Protein AF-A0A7V8YC75-F1 (afdb_monomer)

pLDDT: mean 71.7, std 23.97, range [22.38, 98.75]

Radius of gyration: 26.7 Å; Cα contacts (8 Å, |Δi|>4): 855; chains: 1; bounding box: 75×50×73 Å

Mean predicted aligned error: 18.48 Å

Solvent-accessible surface area (backbone atoms only — not comparable to full-atom values): 26242 Å² total; per-residue (Å²): 123,50,37,37,37,32,28,18,9,21,22,45,27,45,40,27,75,82,47,60,53,62,49,90,45,72,20,62,62,37,28,28,36,49,36,41,39,37,74,67,60,26,52,30,32,33,42,20,12,50,67,42,63,68,64,74,64,60,48,89,77,39,51,76,44,73,26,45,30,62,66,49,43,51,52,52,49,55,49,39,41,71,78,59,62,42,51,27,38,38,49,49,37,38,68,53,72,50,31,46,71,59,45,86,54,70,78,81,87,84,63,96,72,86,88,80,59,71,43,75,48,84,68,60,63,62,54,41,60,82,54,46,56,94,83,42,44,35,34,42,60,42,82,48,66,86,62,52,73,66,52,36,44,52,55,16,17,55,42,9,62,70,32,65,26,64,25,11,42,13,30,39,58,77,61,53,57,97,59,35,36,51,36,35,41,12,21,56,87,67,54,71,46,80,44,67,46,35,50,56,62,32,22,36,54,49,47,41,70,72,74,45,79,86,80,74,85,83,72,81,84,89,74,81,88,80,97,81,83,84,89,68,92,85,82,78,76,84,88,84,86,84,61,95,91,68,87,82,85,82,87,84,90,71,66,67,75,51,50,78,46,70,46,100,88,71,49,81,43,74,51,70,51,65,68,55,60,51,48,55,50,52,63,72,66,55,84,76,85,51,50,68,43,60,48,90,45,49,66,68,44,45,75,68,74,43,42,76,72,52,76,57,102,62,32,27,33,27,50,71,77,94,80,60,92,54,60,44,56,29,12,19,29,43,41,32,26,70,71,75,45,22,34,44,35,19,30,23,65,49,80,77,65,59,66,17,35,32,45,36,48,46,66,48,55,99,88,51,49,55,66,62,30,14,58,48,29,28,29,63,34,22,61,54,78,76,90,75,60,65,60,58,77,49,79,41,65,50,58,96,64,100,38,40,35,48,30,43,33,38,42,33,86,46,65,76,68,80,83,56,43,85,54,82,46,24,57,49,46,75,44,40,67,92,48,59,91,72,63,76,54,59,34,70,71,38,48,68,48,56,78,43,45,81,54,69,76,74,109

Foldseek 3Di:
DWEEEFEFEWAWFAQEPPHTDIDPGPRLLSQLLQVLCVQLVHAAEYAYEPNNLVVLSHDPSYHYDYDHAPVRVLVVLLVCLVPPATLEYHHHYHHDQWHWPYDYDDDDPPDPDDDTDIDGDDPSLLCNVVSHDVNRAYEAEAEDAPDDPVRQLVVFLVCCQRSVHQWYWGDYPHQDDQWWDWIWIYGVVSDIDIDITGSNRSSNVVSCVRVPRNDDPDDDDPDDDDPDDDDDPPPPDDDDDDDPPDDDDDDDDDKDFWDWDQDPVRDIDIGDDVVVVVVLVVVVVDDDWFDKDAPVCVVVQVVVVWDFDDADPRITTTRDPPDDPQEFEKEFEFEAAPQQQWTKWWAFCDDPPGRAIDGQMDGADDVRGRVNRHQVSCCLQFVWRDPDGTWHWDWDWDDPDSGIYTYTYIYHYDHPTDATDHNSGTGIGTGHPVCPVVGPPHDPRVVSVNVCVVVVVVD

Sequence (459 aa):
MKHVLITAGGTREPIDDVRSVTNASTGRFGAAIALAATEQSHRVTVLAGTELARGGLLPAGAAVVPFNSTADLDAALTRILAEDPPDAVFMAAAISDYRPERTPGKIASDHEELVIRLVRTPKILRTLRERCAPGTQIVGFKLLSHASVEELAQVGTAQCQRDALDATVANDLAEIASDAHPLLLCRPDGSTRAFQGERSLVAARLVREILGPVQIEEQPPLLGRPDAIGRDPLVGRAWLGVPPGSMVPVWDGDWYAGTASQDDDGRWRLHIPDPLRQWVAAQLDRRLWGVRAPASERAWWVQRGWVAAEEDGGDLLLDPPSSREDLQRAASVTLIDVARRAVLLGRRLVGPSIGAWACPGGRLEPGEDAWTAALRELREETGIAVPSSRAWVHRVTVAPDDRAWEILNFGLLVANAPDPSENGELDSEWIPWDGLDALDPVTIGTESVLARFDEWLRE

Secondary structure (DSSP, 8-state):
--EEEEEESB-EEESSSS-EEE-----HHHHHHHHHHHHTT-EEEEEEEHHHHHTT-S-TTEEEEEE-SHHHHHHHHHHHHHHS--SEEEE-SB--SEEE-PPSSPPPS-SS-----EEEPP-HHHHHHHHSPTT-EEEEEEEESS--HHHHHHHHHHHHHHHT-SEEEEEEGGG--SS---EEEE-TTS-EEEE-S-HHHHHHHHHHHHH-S-------------------SSS-S--S-PPTT-------SS----EEEE-TTS-EEEE--HHHHHHHHHHHH----PEEEEGGGHHHHHHTTPEEEEEETTEEEEE--S--TTEEEEEEEEEEETTTTEEEEEEE-SSSSTTSEE-SEEEPPTT--HHHHHHHHHHHHH---------EEEEEEE-SSSSEEEEEEEEEEESSPPPPPP-SSEEEEEEEGGGGGG--SB-HHHHHHHTTHHHHTT-

Structure (mmCIF, N/CA/C/O backbone):
data_AF-A0A7V8YC75-F1
#
_entry.id   AF-A0A7V8YC75-F1
#
loop_
_atom_site.group_PDB
_atom_site.id
_atom_site.type_symbol
_atom_site.label_atom_id
_atom_site.label_alt_id
_atom_site.label_comp_id
_atom_site.label_asym_id
_atom_site.label_en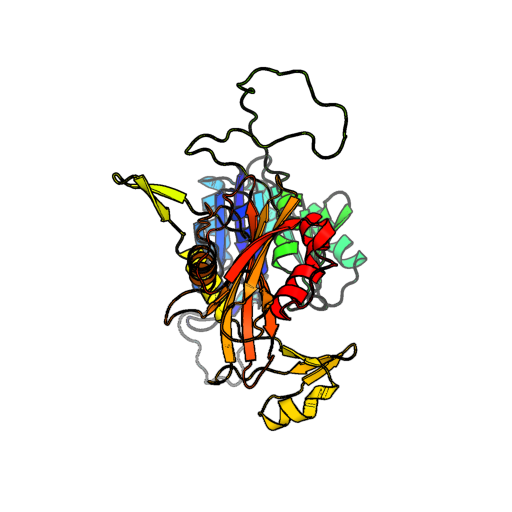tity_id
_atom_site.label_seq_id
_atom_site.pdbx_PDB_ins_code
_atom_site.Cartn_x
_atom_site.Cartn_y
_atom_site.Cartn_z
_atom_site.occupancy
_atom_site.B_iso_or_equiv
_atom_site.auth_seq_id
_atom_site.auth_comp_id
_atom_site.auth_asym_id
_atom_site.auth_atom_id
_atom_site.pdbx_PDB_model_num
ATOM 1 N N . MET A 1 1 ? -20.426 1.402 -3.609 1.00 70.88 1 MET A N 1
ATOM 2 C CA . MET A 1 1 ? -19.237 0.569 -3.919 1.00 70.88 1 MET A CA 1
ATOM 3 C C . MET A 1 1 ? -18.625 1.082 -5.218 1.00 70.88 1 MET A C 1
ATOM 5 O O . MET A 1 1 ? -19.399 1.493 -6.069 1.00 70.88 1 MET A O 1
ATOM 9 N N . LYS A 1 2 ? -17.292 1.086 -5.356 1.00 88.69 2 LYS A N 1
ATOM 10 C CA . LYS A 1 2 ? -16.573 1.443 -6.598 1.00 88.69 2 LYS A CA 1
ATOM 11 C C . LYS A 1 2 ? -15.738 0.262 -7.108 1.00 88.69 2 LYS A C 1
ATOM 13 O O . LYS A 1 2 ? -15.398 -0.628 -6.325 1.00 88.69 2 LYS A O 1
ATOM 18 N N . HIS A 1 3 ? -15.370 0.279 -8.386 1.00 94.25 3 HIS A N 1
ATOM 19 C CA . HIS A 1 3 ? -14.313 -0.539 -8.983 1.00 94.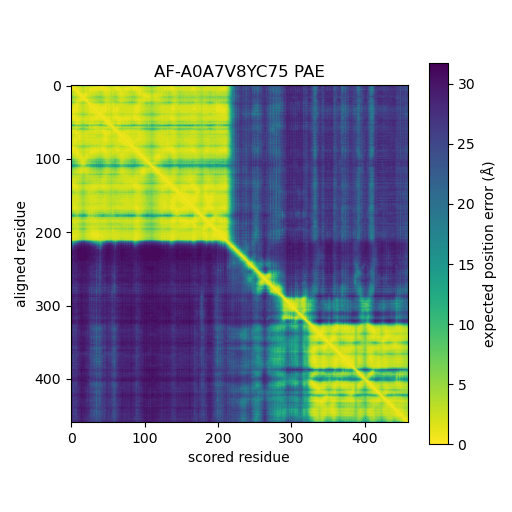25 3 HIS A CA 1
ATOM 20 C C . HIS A 1 3 ? -13.028 0.278 -9.136 1.00 94.25 3 HIS A C 1
ATOM 22 O O . HIS A 1 3 ? -13.019 1.341 -9.756 1.00 94.25 3 HIS A O 1
ATOM 28 N N . VAL A 1 4 ? -11.938 -0.227 -8.561 1.00 97.38 4 VAL A N 1
ATOM 29 C CA . VAL A 1 4 ? -10.637 0.443 -8.514 1.00 97.38 4 VAL A CA 1
ATOM 30 C C . VAL A 1 4 ? -9.596 -0.422 -9.213 1.00 97.38 4 VAL A C 1
ATOM 32 O O . VAL A 1 4 ? -9.263 -1.515 -8.752 1.00 97.38 4 VAL A O 1
ATOM 35 N N . LEU A 1 5 ? -9.063 0.085 -10.321 1.00 98.50 5 LEU A N 1
ATOM 36 C CA . LEU A 1 5 ? -7.967 -0.517 -11.069 1.00 98.50 5 LEU A CA 1
ATOM 37 C C . LEU A 1 5 ? -6.639 0.097 -10.613 1.00 98.50 5 LEU A C 1
ATOM 39 O O . LEU A 1 5 ? -6.496 1.314 -10.533 1.00 98.50 5 LEU A O 1
ATOM 43 N N . ILE A 1 6 ? -5.648 -0.733 -10.313 1.00 98.56 6 ILE A N 1
ATOM 44 C CA . ILE A 1 6 ? -4.349 -0.295 -9.794 1.00 98.56 6 ILE A CA 1
ATOM 45 C C . ILE A 1 6 ? -3.256 -0.951 -10.626 1.00 98.56 6 ILE A C 1
ATOM 47 O O . ILE A 1 6 ? -3.296 -2.156 -10.857 1.00 98.56 6 ILE A O 1
ATOM 51 N N . THR A 1 7 ? -2.259 -0.185 -11.059 1.00 98.19 7 THR A N 1
ATOM 52 C CA . THR A 1 7 ? -1.011 -0.742 -11.599 1.00 98.19 7 THR A CA 1
ATOM 53 C C . THR A 1 7 ? 0.073 -0.650 -10.529 1.00 98.19 7 THR A C 1
ATOM 55 O O . THR A 1 7 ? 0.186 0.374 -9.859 1.00 98.19 7 THR A O 1
ATOM 58 N N . ALA A 1 8 ? 0.848 -1.716 -10.312 1.00 95.69 8 ALA A N 1
ATOM 59 C CA . ALA A 1 8 ? 1.855 -1.764 -9.250 1.00 95.69 8 ALA A CA 1
ATOM 60 C C . ALA A 1 8 ? 3.077 -2.622 -9.624 1.00 95.69 8 ALA A C 1
ATOM 62 O O . ALA A 1 8 ? 2.962 -3.609 -10.347 1.00 95.69 8 ALA A O 1
ATOM 63 N N . GLY A 1 9 ? 4.255 -2.268 -9.097 1.00 93.62 9 GLY A N 1
ATOM 64 C CA . GLY A 1 9 ? 5.536 -2.925 -9.409 1.00 93.62 9 GLY A CA 1
ATOM 65 C C . GLY A 1 9 ? 6.251 -2.331 -10.630 1.00 93.62 9 GLY A C 1
ATOM 66 O O . GLY A 1 9 ? 5.765 -1.382 -11.244 1.00 93.62 9 GLY A O 1
ATOM 67 N N . GLY A 1 10 ? 7.437 -2.847 -10.956 1.00 93.44 10 GLY A N 1
ATOM 68 C CA . GLY A 1 10 ? 8.208 -2.449 -12.141 1.00 93.44 10 GLY A CA 1
ATOM 69 C C . GLY A 1 10 ? 7.940 -3.321 -13.374 1.00 93.44 10 GLY A C 1
ATOM 70 O O . GLY A 1 10 ? 7.628 -4.505 -13.248 1.00 93.44 10 GLY A O 1
ATOM 71 N N . THR A 1 11 ? 8.104 -2.749 -14.569 1.00 94.88 11 THR A N 1
ATOM 72 C CA . THR A 1 11 ? 8.181 -3.500 -15.837 1.00 94.88 11 THR A CA 1
ATOM 73 C C . THR A 1 11 ? 9.587 -4.059 -16.082 1.00 94.88 11 THR A C 1
ATOM 75 O O . THR A 1 11 ? 10.582 -3.366 -15.865 1.00 94.88 11 THR A O 1
ATOM 78 N N . ARG A 1 12 ? 9.657 -5.289 -16.604 1.00 94.88 12 ARG A N 1
ATOM 79 C CA . ARG A 1 12 ? 10.863 -6.043 -16.975 1.00 94.88 12 ARG A CA 1
ATOM 80 C C . ARG A 1 12 ? 10.939 -6.198 -18.500 1.00 94.88 12 ARG A C 1
ATOM 82 O O . ARG A 1 12 ? 10.313 -7.081 -19.086 1.00 94.88 12 ARG A O 1
ATOM 89 N N . GLU A 1 13 ? 11.727 -5.342 -19.143 1.00 96.38 13 GLU A N 1
ATOM 90 C CA . GLU A 1 13 ? 11.899 -5.287 -20.599 1.00 96.38 13 GLU A CA 1
ATOM 91 C C . GLU A 1 13 ? 13.050 -6.210 -21.060 1.00 96.38 13 GLU A C 1
ATOM 93 O O . GLU A 1 13 ? 14.201 -5.982 -20.668 1.00 96.38 13 GLU A O 1
ATOM 98 N N . PRO A 1 14 ? 12.796 -7.254 -21.874 1.00 95.25 14 PRO A N 1
ATOM 99 C CA . PRO A 1 14 ? 13.796 -8.270 -22.200 1.00 95.25 14 PRO A CA 1
ATOM 100 C C . PRO A 1 14 ? 14.913 -7.750 -23.113 1.00 95.25 14 PRO A C 1
ATOM 102 O O . PRO A 1 14 ? 14.654 -7.198 -24.179 1.00 95.25 14 PRO A O 1
ATOM 105 N N . ILE A 1 15 ? 16.162 -7.986 -22.701 1.00 96.44 15 ILE A N 1
ATOM 106 C CA . ILE A 1 15 ? 17.374 -7.791 -23.517 1.00 96.44 15 ILE A CA 1
ATOM 107 C C . ILE A 1 15 ? 17.560 -9.020 -24.411 1.00 96.44 15 ILE A C 1
ATOM 109 O O . ILE A 1 15 ? 17.734 -8.909 -25.624 1.00 96.44 15 ILE A O 1
ATOM 113 N N . ASP A 1 16 ? 17.492 -10.190 -23.781 1.00 94.38 16 ASP A N 1
ATOM 114 C CA . ASP A 1 16 ? 17.609 -11.509 -24.386 1.00 94.38 16 ASP A CA 1
ATOM 115 C C . ASP A 1 16 ? 16.703 -12.503 -23.626 1.00 94.38 16 ASP A C 1
ATOM 117 O O . ASP A 1 16 ? 15.906 -12.086 -22.779 1.00 94.38 16 ASP A O 1
ATOM 121 N N . ASP A 1 17 ? 16.771 -13.802 -23.923 1.00 93.00 17 ASP A N 1
ATOM 122 C CA . ASP A 1 17 ? 15.909 -14.815 -23.289 1.00 93.00 17 ASP A CA 1
ATOM 123 C C . ASP A 1 17 ? 16.176 -15.003 -21.775 1.00 93.00 17 ASP A C 1
ATOM 125 O O . ASP A 1 17 ? 15.398 -15.666 -21.090 1.00 93.00 17 ASP A O 1
ATOM 129 N N . VAL A 1 18 ? 17.250 -14.418 -21.229 1.00 92.25 18 VAL A N 1
ATOM 130 C CA . VAL A 1 18 ? 17.649 -14.532 -19.814 1.00 92.25 18 VAL A CA 1
ATOM 131 C C . VAL A 1 18 ? 17.553 -13.180 -19.093 1.00 92.25 18 VAL A C 1
ATOM 133 O O . VAL A 1 18 ? 17.015 -13.080 -17.984 1.00 92.25 18 VAL A O 1
ATOM 136 N N . ARG A 1 19 ? 18.081 -12.121 -19.712 1.00 94.88 19 ARG A N 1
ATOM 137 C CA . ARG A 1 19 ? 18.359 -10.816 -19.097 1.00 94.88 19 ARG A CA 1
ATOM 138 C C . ARG A 1 19 ? 17.331 -9.762 -19.488 1.00 94.88 19 ARG A C 1
ATOM 140 O O . ARG A 1 19 ? 16.683 -9.827 -20.531 1.00 94.88 19 ARG A O 1
ATOM 147 N N . SER A 1 20 ? 17.159 -8.754 -18.641 1.00 94.81 20 SER A N 1
ATOM 148 C CA . SER A 1 20 ? 16.177 -7.688 -18.855 1.00 94.81 20 SER A CA 1
ATOM 149 C C . SER A 1 20 ? 16.579 -6.403 -18.145 1.00 94.81 20 SER A C 1
ATOM 151 O O . SER A 1 20 ? 17.243 -6.453 -17.112 1.00 94.81 20 SER A O 1
ATOM 153 N N . VAL A 1 21 ? 16.125 -5.268 -18.670 1.00 95.19 21 VAL A N 1
ATOM 154 C CA . VAL A 1 21 ? 16.128 -3.985 -17.960 1.00 95.19 21 VAL A CA 1
ATOM 155 C C . VAL A 1 21 ? 14.873 -3.932 -17.090 1.00 95.19 21 VAL A C 1
ATOM 157 O O . VAL A 1 21 ? 13.785 -4.250 -17.567 1.00 95.19 21 VAL A O 1
ATOM 160 N N . THR A 1 22 ? 15.002 -3.542 -15.823 1.00 93.94 22 THR A N 1
ATOM 161 C CA . THR A 1 22 ? 13.864 -3.376 -14.908 1.00 93.94 22 THR A CA 1
ATOM 162 C C . THR A 1 22 ? 14.016 -2.106 -14.088 1.00 93.94 22 THR A C 1
ATOM 164 O O . THR A 1 22 ? 15.126 -1.736 -13.710 1.00 93.94 22 THR A O 1
ATOM 167 N N . ASN A 1 23 ? 12.895 -1.463 -13.775 1.00 89.50 23 ASN A N 1
ATOM 168 C CA . ASN A 1 23 ? 12.864 -0.399 -12.777 1.00 89.50 23 ASN A CA 1
ATOM 169 C C . ASN A 1 23 ? 12.954 -0.998 -11.362 1.00 89.50 23 ASN A C 1
ATOM 171 O O . ASN A 1 23 ? 12.424 -2.081 -11.112 1.00 89.50 23 ASN A O 1
ATOM 175 N N . ALA A 1 24 ? 13.570 -0.277 -10.421 1.00 85.19 24 ALA A N 1
ATOM 176 C CA . ALA A 1 24 ? 13.811 -0.737 -9.044 1.00 85.19 24 ALA A CA 1
ATOM 177 C C . ALA A 1 24 ? 12.564 -0.734 -8.123 1.00 85.19 24 ALA A C 1
ATOM 179 O O . ALA A 1 24 ? 12.680 -0.931 -6.914 1.00 85.19 24 ALA A O 1
ATOM 180 N N . SER A 1 25 ? 11.361 -0.490 -8.659 1.00 86.69 25 SER A N 1
ATOM 181 C CA . SER A 1 25 ? 10.142 -0.414 -7.847 1.00 86.69 25 SER A CA 1
ATOM 182 C C . SER A 1 25 ? 9.680 -1.793 -7.386 1.00 86.69 25 SER A C 1
ATOM 184 O O . SER A 1 25 ? 9.213 -2.614 -8.176 1.00 86.69 25 SER A O 1
ATOM 186 N N . THR A 1 26 ? 9.706 -1.995 -6.070 1.00 81.62 26 THR A N 1
ATOM 187 C CA . THR A 1 26 ? 9.121 -3.160 -5.388 1.00 81.62 26 THR A CA 1
ATOM 188 C C . THR A 1 26 ? 7.588 -3.143 -5.363 1.00 81.62 26 THR A C 1
ATOM 190 O O . THR A 1 26 ? 6.978 -4.069 -4.840 1.00 81.62 26 THR A O 1
ATOM 193 N N . GLY A 1 27 ? 6.938 -2.086 -5.872 1.00 85.12 27 GLY A N 1
ATOM 194 C CA . GLY A 1 27 ? 5.476 -1.973 -5.939 1.00 85.12 27 GLY A CA 1
ATOM 195 C C . GLY A 1 27 ? 4.750 -1.806 -4.598 1.00 85.12 27 GLY A C 1
ATOM 196 O O . GLY A 1 27 ? 3.526 -1.687 -4.593 1.00 85.12 27 GLY A O 1
ATOM 197 N N . ARG A 1 28 ? 5.481 -1.739 -3.474 1.00 83.06 28 ARG A N 1
ATOM 198 C CA . ARG A 1 28 ? 4.941 -1.707 -2.101 1.00 83.06 28 ARG A CA 1
ATOM 199 C C . ARG A 1 28 ? 3.883 -0.623 -1.850 1.00 83.06 28 ARG A C 1
ATOM 201 O O . ARG A 1 28 ? 2.956 -0.878 -1.093 1.00 83.06 28 ARG A O 1
ATOM 208 N N . PHE A 1 29 ? 3.981 0.555 -2.474 1.00 87.25 29 PHE A N 1
ATOM 209 C CA . PHE A 1 29 ? 2.947 1.590 -2.312 1.00 87.25 29 PHE A CA 1
ATOM 210 C C . PHE A 1 29 ? 1.666 1.276 -3.098 1.00 87.25 29 PHE A C 1
ATOM 212 O O . PHE A 1 29 ? 0.577 1.412 -2.558 1.00 87.25 29 PHE A O 1
ATOM 219 N N . GLY A 1 30 ? 1.773 0.745 -4.322 1.00 89.38 30 GLY A N 1
ATOM 220 C CA . GLY A 1 30 ? 0.608 0.260 -5.075 1.00 89.38 30 GLY A CA 1
ATOM 221 C C . GLY A 1 30 ? -0.117 -0.894 -4.368 1.00 89.38 30 GLY A C 1
ATOM 222 O O . GLY A 1 30 ? -1.341 -0.961 -4.401 1.00 89.38 30 GLY A O 1
ATOM 223 N N . ALA A 1 31 ? 0.625 -1.749 -3.657 1.00 80.62 31 ALA A N 1
ATOM 224 C CA . ALA A 1 31 ? 0.054 -2.772 -2.782 1.00 80.62 31 ALA A CA 1
ATOM 225 C C . ALA A 1 31 ? -0.689 -2.177 -1.567 1.00 80.62 31 ALA A C 1
ATOM 227 O O . ALA A 1 31 ? -1.793 -2.617 -1.260 1.00 80.62 31 ALA A O 1
ATOM 228 N N . ALA A 1 32 ? -0.142 -1.136 -0.926 1.00 80.44 32 ALA A N 1
ATOM 229 C CA . ALA A 1 32 ? -0.814 -0.426 0.167 1.00 80.44 32 ALA A CA 1
ATOM 230 C C . ALA A 1 32 ? -2.093 0.305 -0.297 1.00 80.44 32 ALA A C 1
ATOM 232 O O . ALA A 1 32 ? -3.105 0.268 0.396 1.00 80.44 32 ALA A O 1
ATOM 233 N N . ILE A 1 33 ? -2.091 0.898 -1.499 1.00 87.44 33 ILE A N 1
ATOM 234 C CA . ILE A 1 33 ? -3.298 1.473 -2.127 1.00 87.44 33 ILE A CA 1
ATOM 235 C C . ILE A 1 33 ? -4.340 0.374 -2.391 1.00 87.44 33 ILE A C 1
ATOM 237 O O . ILE A 1 33 ? -5.529 0.587 -2.162 1.00 87.44 33 ILE A O 1
ATOM 241 N N . ALA A 1 34 ? -3.912 -0.811 -2.843 1.00 79.75 34 ALA A N 1
ATOM 242 C CA . ALA A 1 34 ? -4.811 -1.941 -3.071 1.00 79.75 34 ALA A CA 1
ATOM 243 C C . ALA A 1 34 ? -5.441 -2.463 -1.774 1.00 79.75 34 ALA A C 1
ATOM 245 O O . ALA A 1 34 ? -6.632 -2.772 -1.773 1.00 79.75 34 ALA A O 1
ATOM 246 N N . LEU A 1 35 ? -4.670 -2.528 -0.685 1.00 74.50 35 LEU A N 1
ATOM 247 C CA . LEU A 1 35 ? -5.159 -2.880 0.649 1.00 74.50 35 LEU A CA 1
ATOM 248 C C . LEU A 1 35 ? -6.223 -1.873 1.115 1.00 74.50 35 LEU A C 1
ATOM 250 O O . LEU A 1 35 ? -7.384 -2.253 1.250 1.00 74.50 35 LEU A O 1
ATOM 254 N N . ALA A 1 36 ? -5.878 -0.583 1.167 1.00 76.62 36 ALA A N 1
ATOM 255 C CA . ALA A 1 36 ? -6.785 0.492 1.575 1.00 76.62 36 ALA A CA 1
ATOM 256 C C . ALA A 1 36 ? -8.082 0.581 0.747 1.00 76.62 36 ALA A C 1
ATOM 258 O O . ALA A 1 36 ? -9.156 0.864 1.282 1.00 76.62 36 ALA A O 1
ATOM 259 N N . ALA A 1 37 ? -8.016 0.334 -0.565 1.00 77.94 37 ALA A N 1
ATOM 260 C CA . ALA A 1 37 ? -9.209 0.285 -1.412 1.00 77.94 37 ALA A CA 1
ATOM 261 C C . ALA A 1 37 ? -10.069 -0.968 -1.143 1.00 77.94 37 ALA A C 1
ATOM 263 O O . ALA A 1 37 ? -11.297 -0.892 -1.192 1.00 77.94 37 ALA A O 1
ATOM 264 N N . THR A 1 38 ? -9.448 -2.107 -0.818 1.00 75.44 38 THR A N 1
ATOM 265 C CA . THR A 1 38 ? -10.156 -3.347 -0.452 1.00 75.44 38 THR A CA 1
ATOM 266 C C . THR A 1 38 ? -10.859 -3.185 0.901 1.00 75.44 38 THR A C 1
ATOM 268 O O . THR A 1 38 ? -12.024 -3.554 1.037 1.00 75.44 38 THR A O 1
ATOM 271 N N . GLU A 1 39 ? -10.198 -2.561 1.879 1.00 64.62 39 GLU A N 1
ATOM 272 C CA . GLU A 1 39 ? -10.737 -2.261 3.217 1.00 64.62 39 GLU A CA 1
ATOM 273 C C . GLU A 1 39 ? -11.932 -1.298 3.157 1.00 64.62 39 GLU A C 1
ATOM 275 O O . GLU A 1 39 ? -12.944 -1.508 3.826 1.00 64.62 39 GLU A O 1
ATOM 280 N N . GLN A 1 40 ? -11.903 -0.316 2.248 1.00 69.31 40 GLN A N 1
ATOM 281 C CA . GLN A 1 40 ? -13.055 0.547 1.933 1.00 69.31 40 GLN A CA 1
ATOM 282 C C . GLN A 1 40 ? -14.175 -0.179 1.147 1.00 69.31 40 GLN A C 1
ATOM 284 O O . GLN A 1 40 ? -15.091 0.453 0.612 1.00 69.31 40 GLN A O 1
ATOM 289 N N . SER A 1 41 ? -14.143 -1.518 1.104 1.00 75.06 41 SER A N 1
ATOM 290 C CA . SER A 1 41 ? -15.138 -2.389 0.466 1.00 75.06 41 SER A CA 1
ATOM 291 C C . SER A 1 41 ? -15.370 -2.041 -1.006 1.00 75.06 41 SER A C 1
ATOM 293 O O . SER A 1 41 ? -16.503 -2.002 -1.493 1.00 75.06 41 SER A O 1
ATOM 295 N N . HIS A 1 42 ? -14.295 -1.720 -1.725 1.00 79.81 42 HIS A N 1
ATOM 296 C CA . HIS A 1 42 ? -14.323 -1.544 -3.172 1.00 79.81 42 HIS A CA 1
ATOM 297 C C . HIS A 1 42 ? -13.902 -2.833 -3.876 1.00 79.81 42 HIS A C 1
ATOM 299 O O . HIS A 1 42 ? -13.105 -3.616 -3.362 1.00 79.81 42 HIS A O 1
ATOM 305 N N . ARG A 1 43 ? -14.406 -3.043 -5.095 1.00 89.19 43 ARG A N 1
ATOM 306 C CA . ARG A 1 43 ? -13.896 -4.099 -5.970 1.00 89.19 43 ARG A CA 1
ATOM 307 C C . ARG A 1 43 ? -12.525 -3.651 -6.466 1.00 89.19 43 ARG A C 1
ATOM 309 O O . ARG A 1 43 ? -12.450 -2.677 -7.208 1.00 89.19 43 ARG A O 1
ATOM 316 N N . VAL A 1 44 ? -11.452 -4.331 -6.072 1.00 89.88 44 VAL A N 1
ATOM 317 C CA . VAL A 1 44 ? -10.085 -3.967 -6.478 1.00 89.88 44 VAL A CA 1
ATOM 318 C C . VAL A 1 44 ? -9.566 -4.921 -7.549 1.00 89.88 44 VAL A C 1
ATOM 320 O O . VAL A 1 44 ? -9.737 -6.138 -7.464 1.00 89.88 44 VAL A O 1
ATOM 323 N N . THR A 1 45 ? -8.900 -4.376 -8.563 1.00 95.94 45 THR A N 1
ATOM 324 C CA . THR A 1 45 ? -8.157 -5.141 -9.569 1.00 95.94 45 THR A CA 1
ATOM 325 C C . THR A 1 45 ? -6.738 -4.596 -9.656 1.00 95.94 45 THR A C 1
ATOM 327 O O . THR A 1 45 ? -6.550 -3.409 -9.912 1.00 95.94 45 THR A O 1
ATOM 330 N N . VAL A 1 46 ? -5.731 -5.445 -9.447 1.00 95.88 46 VAL A N 1
ATOM 331 C CA . VAL A 1 46 ? -4.318 -5.043 -9.486 1.00 95.88 46 VAL A CA 1
ATOM 332 C C . VAL A 1 46 ? -3.636 -5.665 -10.697 1.00 95.88 46 VAL A C 1
ATOM 334 O O . VAL A 1 46 ? -3.409 -6.873 -10.744 1.00 95.88 46 VAL A O 1
ATOM 337 N N . LEU A 1 47 ? -3.250 -4.823 -11.654 1.00 97.44 47 LEU A N 1
ATOM 338 C CA . LEU A 1 47 ? -2.228 -5.160 -12.636 1.00 97.44 47 LEU A CA 1
ATOM 339 C C . LEU A 1 47 ? -0.876 -5.114 -11.915 1.00 97.44 47 LEU A C 1
ATOM 341 O O . LEU A 1 47 ? -0.397 -4.039 -11.551 1.00 97.44 47 LEU A O 1
ATOM 345 N N . ALA A 1 48 ? -0.282 -6.277 -11.664 1.00 93.62 48 ALA A N 1
ATOM 346 C CA . ALA A 1 48 ? 0.899 -6.416 -10.816 1.00 93.62 48 ALA A CA 1
ATOM 347 C C . ALA A 1 48 ? 2.121 -6.882 -11.613 1.00 93.62 48 ALA A C 1
ATOM 349 O O . ALA A 1 48 ? 2.071 -7.900 -12.302 1.00 93.62 48 ALA A O 1
ATOM 350 N N . GLY A 1 49 ? 3.248 -6.182 -11.476 1.00 93.25 49 GLY A N 1
ATOM 351 C CA . GLY A 1 49 ? 4.528 -6.646 -12.005 1.00 93.25 49 GLY A CA 1
ATOM 352 C C . GLY A 1 49 ? 4.871 -8.016 -11.414 1.00 93.25 49 GLY A C 1
ATOM 353 O O . GLY A 1 49 ? 4.639 -8.254 -10.229 1.00 93.25 49 GLY A O 1
ATOM 354 N N . THR A 1 50 ? 5.404 -8.918 -12.238 1.00 85.62 50 THR A N 1
ATOM 355 C CA . THR A 1 50 ? 5.538 -10.360 -11.943 1.00 85.62 50 THR A CA 1
ATOM 356 C C . THR A 1 50 ? 6.123 -10.676 -10.555 1.00 85.62 50 THR A C 1
ATOM 358 O O . THR A 1 50 ? 5.633 -11.579 -9.880 1.00 85.62 50 THR A O 1
ATOM 361 N N . GLU A 1 51 ? 7.112 -9.913 -10.084 1.00 82.25 51 GLU A N 1
ATOM 362 C CA . GLU A 1 51 ? 7.719 -10.123 -8.761 1.00 82.25 51 GLU A CA 1
ATOM 363 C C . GLU A 1 51 ? 6.808 -9.687 -7.599 1.00 82.25 51 GLU A C 1
ATOM 365 O O . GLU A 1 51 ? 6.744 -10.368 -6.578 1.00 82.25 51 GLU A O 1
ATOM 370 N N . LEU A 1 52 ? 6.020 -8.616 -7.763 1.00 83.44 52 LEU A N 1
ATOM 371 C CA . LEU A 1 52 ? 5.001 -8.218 -6.782 1.00 83.44 52 LEU A CA 1
ATOM 372 C C . LEU A 1 52 ? 3.859 -9.242 -6.727 1.00 83.44 52 LEU A C 1
ATOM 374 O O . LEU A 1 52 ? 3.406 -9.591 -5.640 1.00 83.44 52 LEU A O 1
ATOM 378 N N . ALA A 1 53 ? 3.431 -9.751 -7.887 1.00 75.12 53 ALA A N 1
ATOM 379 C CA . ALA A 1 53 ? 2.385 -10.770 -7.989 1.00 75.12 53 ALA A CA 1
ATOM 380 C C . ALA A 1 53 ? 2.766 -1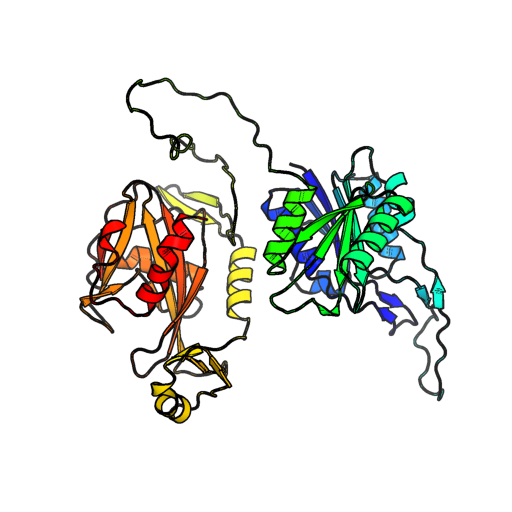2.094 -7.295 1.00 75.12 53 ALA A C 1
ATOM 382 O O . ALA A 1 53 ? 1.890 -12.830 -6.852 1.00 75.12 53 ALA A O 1
ATOM 383 N N . ARG A 1 54 ? 4.070 -12.390 -7.184 1.00 74.25 54 ARG A N 1
ATOM 384 C CA . ARG A 1 54 ? 4.620 -13.550 -6.460 1.00 74.25 54 ARG A CA 1
ATOM 385 C C . ARG A 1 54 ? 4.900 -13.275 -4.981 1.00 74.25 54 ARG A C 1
ATOM 387 O O . ARG A 1 54 ? 4.883 -14.203 -4.184 1.00 74.25 54 ARG A O 1
ATOM 394 N N . GLY A 1 55 ? 5.181 -12.025 -4.615 1.00 59.91 55 GLY A N 1
ATOM 395 C CA . GLY A 1 55 ? 5.734 -11.651 -3.309 1.00 59.91 55 GLY A CA 1
ATOM 396 C C . GLY A 1 55 ? 4.762 -11.629 -2.123 1.00 59.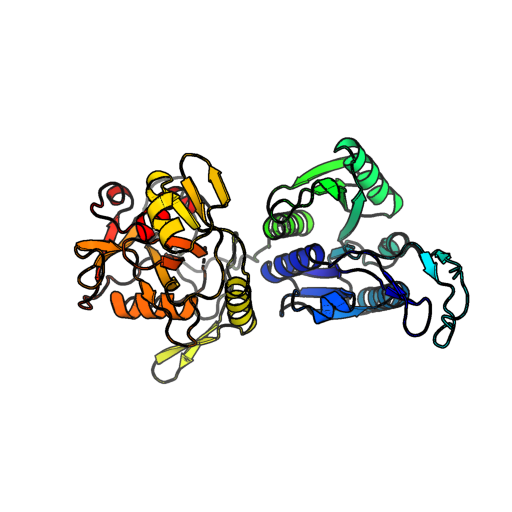91 55 GLY A C 1
ATOM 397 O O . GLY A 1 55 ? 5.151 -11.146 -1.066 1.00 59.91 55 GLY A O 1
ATOM 398 N N . GLY A 1 56 ? 3.510 -12.075 -2.278 1.00 59.59 56 GLY A N 1
ATOM 399 C CA . GLY A 1 56 ? 2.534 -12.181 -1.178 1.00 59.59 56 GLY A CA 1
ATOM 400 C C . GLY A 1 56 ? 2.038 -10.856 -0.574 1.00 59.59 56 GLY A C 1
ATOM 401 O O . GLY A 1 56 ? 1.309 -10.875 0.408 1.00 59.59 56 GLY A O 1
ATOM 402 N N . LEU A 1 57 ? 2.407 -9.703 -1.145 1.00 62.19 57 LEU A N 1
ATOM 403 C CA . LEU A 1 57 ? 2.087 -8.372 -0.600 1.00 62.19 57 LEU A CA 1
ATOM 404 C C . LEU A 1 57 ? 0.717 -7.813 -1.028 1.00 62.19 57 LEU A C 1
ATOM 406 O O . LEU A 1 57 ? 0.385 -6.691 -0.657 1.00 62.19 57 LEU A O 1
ATOM 410 N N . LEU A 1 58 ? -0.048 -8.533 -1.852 1.00 69.12 58 LEU A N 1
ATOM 411 C CA . LEU A 1 58 ? -1.334 -8.070 -2.383 1.00 69.12 58 LEU A CA 1
ATOM 412 C C . LEU A 1 58 ? -2.500 -8.641 -1.558 1.00 69.12 58 LEU A C 1
ATOM 414 O O . LEU A 1 58 ? -2.460 -9.822 -1.210 1.00 69.12 58 LEU A O 1
ATOM 418 N N . PRO A 1 59 ? -3.545 -7.847 -1.255 1.00 67.25 59 PRO A N 1
ATOM 419 C CA . PRO A 1 59 ? -4.669 -8.307 -0.444 1.00 67.25 59 PRO A CA 1
ATOM 420 C C . PRO A 1 59 ? -5.486 -9.371 -1.184 1.00 67.25 59 PRO A C 1
ATOM 422 O O . PRO A 1 59 ? -5.812 -9.214 -2.360 1.00 67.25 59 PRO A O 1
ATOM 425 N N . ALA A 1 60 ? -5.895 -10.423 -0.474 1.00 56.69 60 ALA A N 1
ATOM 426 C CA . ALA A 1 60 ? -6.644 -11.544 -1.052 1.00 56.69 60 ALA A CA 1
ATOM 427 C C . ALA A 1 60 ? -8.031 -11.166 -1.619 1.00 56.69 60 ALA A C 1
ATOM 429 O O . ALA A 1 60 ? -8.598 -11.925 -2.400 1.00 56.69 60 ALA A O 1
ATOM 430 N N . GLY A 1 61 ? -8.577 -10.002 -1.245 1.00 66.12 61 GLY A N 1
ATOM 431 C CA . GLY A 1 61 ? -9.817 -9.457 -1.812 1.00 66.12 61 GLY A CA 1
ATOM 432 C C . GLY A 1 61 ? -9.654 -8.770 -3.176 1.00 66.12 61 GLY A C 1
ATOM 433 O O . GLY A 1 61 ? -10.657 -8.408 -3.790 1.00 66.12 61 GLY A O 1
ATOM 434 N N . ALA A 1 62 ? -8.423 -8.583 -3.667 1.00 75.44 62 ALA A N 1
ATOM 435 C CA . ALA A 1 62 ? -8.158 -7.960 -4.959 1.00 75.44 62 ALA A CA 1
ATOM 436 C C . ALA A 1 62 ? -7.925 -8.996 -6.070 1.00 75.44 62 ALA A C 1
ATOM 438 O O . ALA A 1 62 ? -7.151 -9.941 -5.923 1.00 75.44 62 ALA A O 1
ATOM 439 N N . ALA A 1 63 ? -8.529 -8.770 -7.238 1.00 83.44 63 ALA A N 1
ATOM 440 C CA . ALA A 1 63 ? -8.263 -9.568 -8.430 1.00 83.44 63 ALA A CA 1
ATOM 441 C C . ALA A 1 63 ? -6.878 -9.215 -9.004 1.00 83.44 63 ALA A C 1
ATOM 443 O O . ALA A 1 63 ? -6.686 -8.129 -9.553 1.00 83.44 63 ALA A O 1
ATOM 444 N N . VAL A 1 64 ? -5.903 -10.119 -8.877 1.00 88.06 64 VAL A N 1
ATOM 445 C CA . VAL A 1 64 ? -4.527 -9.901 -9.356 1.00 88.06 64 VAL A CA 1
ATOM 446 C C . VAL A 1 64 ? -4.360 -10.410 -10.788 1.00 88.06 64 VAL A C 1
ATOM 448 O O . VAL A 1 64 ? -4.633 -11.571 -11.084 1.00 88.06 64 VAL A O 1
ATOM 451 N N . VAL A 1 65 ? -3.849 -9.553 -11.672 1.00 90.44 65 VAL A N 1
ATOM 452 C CA . VAL A 1 65 ? -3.476 -9.894 -13.051 1.00 90.44 65 VAL A CA 1
ATOM 453 C C . VAL A 1 65 ? -1.983 -9.594 -13.228 1.00 90.44 65 VAL A C 1
ATOM 455 O O . VAL A 1 65 ? -1.592 -8.425 -13.178 1.00 90.44 65 VAL A O 1
ATOM 458 N N . PRO A 1 66 ? -1.119 -10.607 -13.412 1.00 92.69 66 PRO A N 1
ATOM 459 C CA . PRO A 1 66 ? 0.311 -10.375 -13.566 1.00 92.69 66 PRO A CA 1
ATOM 460 C C . PRO A 1 66 ? 0.647 -9.762 -14.934 1.00 92.69 66 PRO A C 1
ATOM 462 O O . PRO A 1 66 ? 0.123 -10.189 -15.962 1.00 92.69 66 PRO A O 1
ATOM 465 N N . PHE A 1 67 ? 1.585 -8.814 -14.954 1.00 94.19 67 PHE A N 1
ATOM 466 C CA . PHE A 1 67 ? 2.274 -8.346 -16.160 1.00 94.19 67 PHE A CA 1
ATOM 467 C C . PHE A 1 67 ? 3.794 -8.516 -16.012 1.00 94.19 67 PHE A C 1
ATOM 469 O O . PHE A 1 67 ? 4.325 -8.631 -14.901 1.00 94.19 67 PHE A O 1
ATOM 476 N N . ASN A 1 68 ? 4.515 -8.523 -17.134 1.00 92.44 68 ASN A N 1
ATOM 477 C CA . ASN A 1 68 ? 5.978 -8.539 -17.143 1.00 92.44 68 ASN A CA 1
ATOM 478 C C . ASN A 1 68 ? 6.538 -7.268 -17.804 1.00 92.44 68 ASN A C 1
ATOM 480 O O . ASN A 1 68 ? 7.222 -6.492 -17.145 1.00 92.44 68 ASN A O 1
ATOM 484 N N . SER A 1 69 ? 6.208 -7.009 -19.067 1.00 94.19 69 SER A N 1
ATOM 485 C CA . SER A 1 69 ? 6.647 -5.838 -19.836 1.00 94.19 69 SER A CA 1
ATOM 486 C C . SER A 1 69 ? 5.595 -4.723 -19.901 1.00 94.19 69 SER A C 1
ATOM 488 O O . SER A 1 69 ? 4.423 -4.905 -19.569 1.00 94.19 69 SER A O 1
ATOM 490 N N . THR A 1 70 ? 6.013 -3.565 -20.411 1.00 95.50 70 THR A N 1
ATOM 491 C CA . THR A 1 70 ? 5.154 -2.421 -20.749 1.00 95.50 70 THR A CA 1
ATOM 492 C C . THR A 1 70 ? 4.079 -2.797 -21.774 1.00 95.50 70 THR A C 1
ATOM 494 O O . THR A 1 70 ? 2.974 -2.264 -21.722 1.00 95.50 70 THR A O 1
ATOM 497 N N . ALA A 1 71 ? 4.372 -3.728 -22.691 1.00 93.19 71 ALA A N 1
ATOM 498 C CA . ALA A 1 71 ? 3.401 -4.204 -23.676 1.00 93.19 71 ALA A CA 1
ATOM 499 C C . ALA A 1 71 ? 2.324 -5.098 -23.036 1.00 93.19 71 ALA A C 1
ATOM 501 O O . ALA A 1 71 ? 1.145 -4.946 -23.348 1.00 93.19 71 ALA A O 1
ATOM 502 N N . ASP A 1 72 ? 2.715 -5.969 -22.100 1.00 94.44 72 ASP A N 1
ATOM 503 C CA . ASP A 1 72 ? 1.776 -6.823 -21.357 1.00 94.44 72 ASP A CA 1
ATOM 504 C C . ASP A 1 72 ? 0.834 -5.970 -20.492 1.00 94.44 72 ASP A C 1
ATOM 506 O O . ASP A 1 72 ? -0.373 -6.209 -20.453 1.00 94.44 72 ASP A O 1
ATOM 510 N N . LEU A 1 73 ? 1.376 -4.927 -19.850 1.00 96.38 73 LEU A N 1
ATOM 511 C CA . LEU A 1 73 ? 0.603 -3.957 -19.076 1.00 96.38 73 LEU A CA 1
ATOM 512 C C . LEU A 1 73 ? -0.392 -3.178 -19.952 1.00 96.38 73 LEU A C 1
ATOM 514 O O . LEU A 1 73 ? -1.549 -3.030 -19.566 1.00 96.38 73 LEU A O 1
ATOM 518 N N . ASP A 1 74 ? 0.021 -2.699 -21.129 1.00 96.31 74 ASP A N 1
ATOM 519 C CA . ASP A 1 74 ? -0.866 -1.950 -22.031 1.00 96.31 74 ASP A CA 1
ATOM 520 C C . ASP A 1 74 ? -1.978 -2.832 -22.624 1.00 96.31 74 ASP A C 1
ATOM 522 O O . ASP A 1 74 ? -3.123 -2.391 -22.759 1.00 96.31 74 ASP A O 1
ATOM 526 N N . ALA A 1 75 ? -1.680 -4.101 -22.917 1.00 94.94 75 ALA A N 1
ATOM 527 C CA . ALA A 1 75 ? -2.675 -5.086 -23.334 1.00 94.94 75 ALA A CA 1
ATOM 528 C C . ALA A 1 75 ? -3.678 -5.396 -22.207 1.00 94.94 75 ALA A C 1
ATOM 530 O O . ALA A 1 75 ? -4.889 -5.381 -22.439 1.00 94.94 75 ALA A O 1
ATOM 531 N N . ALA A 1 76 ? -3.197 -5.606 -20.977 1.00 95.31 76 ALA A N 1
ATOM 532 C CA . ALA A 1 76 ? -4.044 -5.853 -19.811 1.00 95.31 76 ALA A CA 1
ATOM 533 C C . ALA A 1 76 ? -4.936 -4.645 -19.464 1.00 95.31 76 ALA A C 1
ATOM 535 O O . ALA A 1 76 ? -6.123 -4.829 -19.193 1.00 95.31 76 ALA A O 1
ATOM 536 N N . LEU A 1 77 ? -4.400 -3.420 -19.549 1.00 96.50 77 LEU A N 1
ATOM 537 C CA . LEU A 1 77 ? -5.173 -2.178 -19.433 1.00 96.50 77 LEU A CA 1
ATOM 538 C C . LEU A 1 77 ? -6.244 -2.087 -20.524 1.00 96.50 77 LEU A C 1
ATOM 540 O O . LEU A 1 77 ? -7.407 -1.870 -20.208 1.00 96.50 77 LEU A O 1
ATOM 544 N N . THR A 1 78 ? -5.879 -2.296 -21.795 1.00 95.31 78 THR A N 1
ATOM 545 C CA . THR A 1 78 ? -6.835 -2.244 -22.920 1.00 95.31 78 THR A CA 1
ATOM 546 C C . THR A 1 78 ? -7.995 -3.209 -22.718 1.00 95.31 78 THR A C 1
ATOM 548 O O . THR A 1 78 ? -9.143 -2.830 -22.930 1.00 95.31 78 THR A O 1
ATOM 551 N N . ARG A 1 79 ? -7.702 -4.439 -22.277 1.00 95.06 79 ARG A N 1
ATOM 552 C CA . ARG A 1 79 ? -8.722 -5.455 -22.029 1.00 95.06 79 ARG A CA 1
ATOM 553 C C . ARG A 1 79 ? -9.669 -5.043 -20.898 1.00 95.06 79 ARG A C 1
ATOM 555 O O . ARG A 1 79 ? -10.874 -5.033 -21.109 1.00 95.06 79 ARG A O 1
ATOM 562 N N . ILE A 1 80 ? -9.145 -4.668 -19.727 1.00 93.38 80 ILE A N 1
ATOM 563 C CA . ILE A 1 80 ? -9.991 -4.308 -18.575 1.00 93.38 80 ILE A CA 1
ATOM 564 C C . ILE A 1 80 ? -10.832 -3.065 -18.876 1.00 93.38 80 ILE A C 1
ATOM 566 O O . ILE A 1 80 ? -12.029 -3.080 -18.628 1.00 93.38 80 ILE A O 1
ATOM 570 N N . LEU A 1 81 ? -10.254 -2.020 -19.475 1.00 95.06 81 LEU A N 1
ATOM 571 C CA . LEU A 1 81 ? -10.991 -0.790 -19.792 1.00 95.06 81 LEU A CA 1
ATOM 572 C C . LEU A 1 81 ? -12.143 -1.010 -20.796 1.00 95.06 81 LEU A C 1
ATOM 574 O O . LEU A 1 81 ? -13.082 -0.219 -20.810 1.00 95.06 81 LEU A O 1
ATOM 578 N N . ALA A 1 82 ? -12.085 -2.072 -21.609 1.00 92.62 82 ALA A N 1
ATOM 579 C CA . ALA A 1 82 ? -13.131 -2.436 -22.565 1.00 92.62 82 ALA A CA 1
ATOM 580 C C . ALA A 1 82 ? -14.148 -3.464 -22.023 1.00 92.62 82 ALA A C 1
ATOM 582 O O . ALA A 1 82 ? -15.323 -3.395 -22.378 1.00 92.62 82 ALA A O 1
ATOM 583 N N . GLU A 1 83 ? -13.712 -4.423 -21.201 1.00 91.94 83 GLU A N 1
ATOM 584 C CA . GLU A 1 83 ? -14.558 -5.505 -20.664 1.00 91.94 83 GLU A CA 1
ATOM 585 C C . GLU A 1 83 ? -15.225 -5.149 -19.325 1.00 91.94 83 GLU A C 1
ATOM 587 O O . GLU A 1 83 ? -16.327 -5.617 -19.045 1.00 91.94 83 GLU A O 1
ATOM 592 N N . ASP A 1 84 ? -14.549 -4.359 -18.488 1.00 90.31 84 ASP A N 1
ATOM 593 C CA . ASP A 1 84 ? -14.880 -4.137 -17.076 1.00 90.31 84 ASP A CA 1
ATOM 594 C C . ASP A 1 84 ? -14.383 -2.739 -16.623 1.00 90.31 84 ASP A C 1
ATOM 596 O O . ASP A 1 84 ? -13.392 -2.631 -15.892 1.00 90.31 84 ASP A O 1
ATOM 600 N N . PRO A 1 85 ? -14.995 -1.643 -17.122 1.00 93.75 85 PRO A N 1
ATOM 601 C CA . PRO A 1 85 ? -14.477 -0.285 -16.953 1.00 93.75 85 PRO A CA 1
ATOM 602 C C . PRO A 1 85 ? -14.552 0.197 -15.487 1.00 93.75 85 PRO A C 1
ATOM 604 O O . PRO A 1 85 ? -15.631 0.170 -14.893 1.00 93.75 85 PRO A O 1
ATOM 607 N N . PRO A 1 86 ? -13.442 0.693 -14.903 1.00 96.75 86 PRO A N 1
ATOM 608 C CA . PRO A 1 86 ? -13.380 1.081 -13.496 1.00 96.75 86 PRO A CA 1
ATOM 609 C C . PRO A 1 86 ? -13.839 2.522 -13.230 1.00 96.75 86 PRO A C 1
ATOM 611 O O . PRO A 1 86 ? -13.659 3.424 -14.054 1.00 96.75 86 PRO A O 1
ATOM 614 N N . ASP A 1 87 ? -14.321 2.769 -12.008 1.00 97.44 87 ASP A N 1
ATOM 615 C CA . ASP A 1 87 ? -14.589 4.115 -11.483 1.00 97.44 87 ASP A CA 1
ATOM 616 C C . ASP A 1 87 ? -13.295 4.900 -11.221 1.00 97.44 87 ASP A C 1
ATOM 618 O O . ASP A 1 87 ? -13.292 6.130 -11.275 1.00 97.44 87 ASP A O 1
ATOM 622 N N . ALA A 1 88 ? -12.190 4.207 -10.920 1.00 98.19 88 ALA A N 1
ATOM 623 C CA . ALA A 1 88 ? -10.896 4.830 -10.655 1.00 98.19 88 ALA A CA 1
ATOM 624 C C . ALA A 1 88 ? -9.698 3.993 -11.131 1.00 98.19 88 ALA A C 1
ATOM 626 O O . ALA A 1 88 ? -9.708 2.766 -11.036 1.00 98.19 88 ALA A O 1
ATOM 627 N N . VAL A 1 89 ? -8.636 4.667 -11.587 1.00 98.62 89 VAL A N 1
ATOM 628 C CA . VAL A 1 89 ? -7.371 4.070 -12.039 1.00 98.62 89 VAL A CA 1
ATOM 629 C C . VAL A 1 89 ? -6.177 4.723 -11.334 1.00 98.62 89 VAL A C 1
ATOM 631 O O . VAL A 1 89 ? -5.908 5.907 -11.535 1.00 98.62 89 VAL A O 1
ATOM 634 N N . PHE A 1 90 ? -5.414 3.946 -10.562 1.00 98.69 90 PHE A N 1
ATOM 635 C CA . PHE A 1 90 ? -4.155 4.371 -9.937 1.00 98.69 90 PHE A CA 1
ATOM 636 C C . PHE A 1 90 ? -2.957 3.833 -10.727 1.00 98.69 90 PHE A C 1
ATOM 638 O O . PHE A 1 90 ? -2.671 2.634 -10.725 1.00 98.69 90 PHE A O 1
ATOM 645 N N . MET A 1 91 ? -2.220 4.719 -11.396 1.00 98.00 91 MET A N 1
ATOM 646 C CA . MET A 1 91 ? -1.091 4.363 -12.261 1.00 98.00 91 MET A CA 1
ATOM 647 C C . MET A 1 91 ? 0.243 4.315 -11.494 1.00 98.00 91 MET A C 1
ATOM 649 O O . MET A 1 91 ? 1.179 5.038 -11.828 1.00 98.00 91 MET A O 1
ATOM 653 N N . ALA A 1 92 ? 0.320 3.481 -10.450 1.00 97.19 92 ALA A N 1
ATOM 654 C CA . ALA A 1 92 ? 1.462 3.393 -9.528 1.00 97.19 92 ALA A CA 1
ATOM 655 C C . ALA A 1 92 ? 2.577 2.408 -9.962 1.00 97.19 92 ALA A C 1
ATOM 657 O O . ALA A 1 92 ? 3.546 2.202 -9.224 1.00 97.19 92 ALA A O 1
ATOM 658 N N . ALA A 1 93 ? 2.479 1.791 -11.146 1.00 96.25 93 ALA A N 1
ATOM 659 C CA . ALA A 1 93 ? 3.554 0.972 -11.702 1.00 96.25 93 ALA A CA 1
ATOM 660 C C . ALA A 1 93 ? 4.734 1.833 -12.184 1.00 96.25 93 ALA A C 1
ATOM 662 O O . ALA A 1 93 ? 4.561 2.854 -12.850 1.00 96.25 93 ALA A O 1
ATOM 663 N N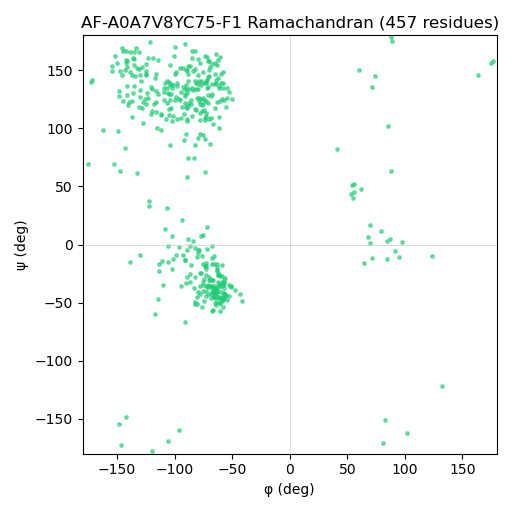 . ALA A 1 94 ? 5.959 1.370 -11.927 1.00 94.81 94 ALA A N 1
ATOM 664 C CA . ALA A 1 94 ? 7.161 1.956 -12.508 1.00 94.81 94 ALA A CA 1
ATOM 665 C C . ALA A 1 94 ? 7.369 1.394 -13.920 1.00 94.81 94 ALA A C 1
ATOM 667 O O . ALA A 1 94 ? 8.078 0.403 -14.117 1.00 94.81 94 ALA A O 1
ATOM 668 N N . ILE A 1 95 ? 6.723 2.034 -14.892 1.00 95.19 95 ILE A N 1
ATOM 669 C CA . ILE A 1 95 ? 6.761 1.678 -16.315 1.00 95.19 95 ILE A CA 1
ATOM 670 C C . ILE A 1 95 ? 8.082 2.155 -16.941 1.00 95.19 95 ILE A C 1
ATOM 672 O O . ILE A 1 95 ? 8.548 3.262 -16.673 1.00 95.19 95 ILE A O 1
ATOM 676 N N . SER A 1 96 ? 8.706 1.321 -17.769 1.00 95.12 96 SER A N 1
ATOM 677 C CA . SER A 1 96 ? 9.979 1.619 -18.430 1.00 95.12 96 SER A CA 1
ATOM 678 C C . SER A 1 96 ? 9.783 2.604 -19.586 1.00 95.12 96 SER A C 1
ATOM 680 O O . SER A 1 96 ? 9.003 2.348 -20.498 1.00 95.12 96 SER A O 1
ATOM 682 N N . ASP A 1 97 ? 10.531 3.711 -19.596 1.00 93.69 97 ASP A N 1
ATOM 683 C CA . ASP A 1 97 ? 10.483 4.741 -20.656 1.00 93.69 97 ASP A CA 1
ATOM 684 C C . ASP A 1 97 ? 11.156 4.311 -21.976 1.00 93.69 97 ASP A C 1
ATOM 686 O O . ASP A 1 97 ? 10.921 4.891 -23.044 1.00 93.69 97 ASP A O 1
ATOM 690 N N . TYR A 1 98 ? 12.000 3.284 -21.890 1.00 95.75 98 TYR A N 1
ATOM 691 C CA . TYR A 1 98 ? 12.669 2.628 -23.003 1.00 95.75 98 TYR A CA 1
ATOM 692 C C . TYR A 1 98 ? 12.730 1.119 -22.748 1.00 95.75 98 TYR A C 1
ATOM 694 O O . TYR A 1 98 ? 12.793 0.678 -21.602 1.00 95.75 98 TYR A O 1
ATOM 702 N N . ARG A 1 99 ? 12.775 0.340 -23.827 1.00 96.25 99 ARG A N 1
ATOM 703 C CA . ARG A 1 99 ? 12.997 -1.111 -23.826 1.00 96.25 99 ARG A CA 1
ATOM 704 C C . ARG A 1 99 ? 14.188 -1.469 -24.720 1.00 96.25 99 ARG A C 1
ATOM 706 O O . ARG A 1 99 ? 14.467 -0.710 -25.651 1.00 96.25 99 ARG A O 1
ATOM 713 N N . PRO A 1 100 ? 14.874 -2.599 -24.501 1.00 96.88 100 PRO A N 1
ATOM 714 C CA . PRO A 1 100 ? 15.873 -3.092 -25.439 1.00 96.88 100 PRO A CA 1
ATOM 715 C C . PRO A 1 100 ? 15.282 -3.447 -26.805 1.00 96.88 100 PRO A C 1
ATOM 717 O O . PRO A 1 100 ? 14.116 -3.830 -26.934 1.00 96.88 100 PRO A O 1
ATOM 720 N N . GLU A 1 101 ? 16.125 -3.390 -27.828 1.00 95.31 101 GLU A N 1
ATOM 721 C CA . GLU A 1 101 ? 15.930 -4.152 -29.056 1.00 95.31 101 GLU A CA 1
ATOM 722 C C . GLU A 1 101 ? 16.287 -5.623 -28.771 1.00 95.31 101 GLU A C 1
ATOM 724 O O . GLU A 1 101 ? 17.453 -6.014 -28.749 1.00 95.31 101 GLU A O 1
ATOM 729 N N . ARG A 1 102 ? 15.261 -6.414 -28.430 1.00 92.19 102 ARG A N 1
ATOM 730 C CA . ARG A 1 102 ? 15.388 -7.786 -27.913 1.00 92.19 102 ARG A CA 1
ATOM 731 C C . ARG A 1 102 ? 16.083 -8.722 -28.907 1.00 92.19 102 ARG A C 1
ATOM 733 O O . ARG A 1 102 ? 15.560 -8.975 -29.991 1.00 92.19 102 ARG A O 1
ATOM 740 N N . THR A 1 103 ? 17.173 -9.350 -28.478 1.00 92.81 103 THR A N 1
ATOM 741 C CA . THR A 1 103 ? 17.834 -10.428 -29.233 1.00 92.81 103 THR A CA 1
ATOM 742 C C . THR A 1 103 ? 17.230 -11.794 -28.856 1.00 92.81 103 THR A C 1
ATOM 744 O O . THR A 1 103 ? 17.019 -12.047 -27.671 1.00 92.81 103 THR A O 1
ATOM 747 N N . PRO A 1 104 ? 16.891 -12.685 -29.808 1.00 92.38 104 PRO A N 1
ATOM 748 C CA . PRO A 1 104 ? 16.501 -14.069 -29.508 1.00 92.38 104 PRO A CA 1
ATOM 749 C C . PRO A 1 104 ? 17.676 -14.927 -29.014 1.00 92.38 104 PRO A C 1
ATOM 751 O O . PRO A 1 104 ? 18.812 -14.721 -29.438 1.00 92.38 104 PRO A O 1
ATOM 754 N N . GLY A 1 105 ? 17.410 -15.924 -28.168 1.00 92.25 105 GLY A N 1
ATOM 755 C CA . GLY A 1 105 ? 18.448 -16.718 -27.509 1.00 92.25 105 GLY A CA 1
ATOM 756 C C . GLY A 1 105 ? 19.039 -16.010 -26.287 1.00 92.25 105 GLY A C 1
ATOM 757 O O . GLY A 1 105 ? 18.562 -14.964 -25.852 1.00 92.25 105 GLY A O 1
ATOM 758 N N . LYS A 1 106 ? 20.114 -16.573 -25.729 1.00 93.69 106 LYS A N 1
ATOM 759 C CA . LYS A 1 106 ? 20.990 -15.889 -24.766 1.00 93.69 106 LYS A CA 1
ATOM 760 C C . LYS A 1 106 ? 22.164 -15.294 -25.548 1.00 93.69 106 LYS A C 1
ATOM 762 O O . LYS A 1 106 ? 22.873 -16.050 -26.209 1.00 93.69 106 LYS A O 1
ATOM 767 N N . ILE A 1 107 ? 22.406 -13.984 -25.448 1.00 91.56 107 ILE A N 1
ATOM 768 C CA . ILE A 1 107 ? 23.614 -13.382 -26.040 1.00 91.56 107 ILE A CA 1
ATOM 769 C C . ILE A 1 107 ? 24.841 -13.942 -25.301 1.00 91.56 107 ILE A C 1
ATOM 771 O O . ILE A 1 107 ? 24.819 -14.101 -24.074 1.00 91.56 107 ILE A O 1
ATOM 775 N N . ALA A 1 108 ? 25.894 -14.267 -26.047 1.00 90.00 108 ALA A N 1
ATOM 776 C CA . ALA A 1 108 ? 27.120 -14.835 -25.505 1.00 90.00 108 ALA A CA 1
ATOM 777 C C . ALA A 1 108 ? 27.857 -13.865 -24.553 1.00 90.00 108 ALA A C 1
ATOM 779 O O . ALA A 1 108 ? 27.545 -12.676 -24.458 1.00 90.00 108 ALA A O 1
ATOM 780 N N . SER A 1 109 ? 28.791 -14.415 -23.775 1.00 87.31 109 SER A N 1
ATOM 781 C CA . SER A 1 109 ? 29.579 -13.705 -22.754 1.00 87.31 109 SER A CA 1
ATOM 782 C C . SER A 1 109 ? 31.083 -13.829 -23.024 1.00 87.31 109 SER A C 1
ATOM 784 O O . SER A 1 109 ? 31.871 -14.054 -22.110 1.00 87.31 109 SER A O 1
ATOM 786 N N . ASP A 1 110 ? 31.433 -13.783 -24.304 1.00 90.31 110 ASP A N 1
ATOM 787 C CA . ASP A 1 110 ? 32.768 -13.865 -24.902 1.00 90.31 110 ASP A CA 1
ATOM 788 C C . ASP A 1 110 ? 33.272 -12.502 -25.416 1.00 90.31 110 ASP A C 1
ATOM 790 O O . ASP A 1 110 ? 34.463 -12.341 -25.669 1.00 90.31 110 ASP A O 1
ATOM 794 N N . HIS A 1 111 ? 32.385 -11.512 -25.547 1.00 85.56 111 HIS A N 1
ATOM 795 C CA . HIS A 1 111 ? 32.732 -10.122 -25.845 1.00 85.56 111 HIS A CA 1
ATOM 796 C C . HIS A 1 111 ? 33.165 -9.359 -24.581 1.00 85.56 111 HIS A C 1
ATOM 798 O O . HIS A 1 111 ? 32.528 -9.482 -23.534 1.00 85.56 111 HIS A O 1
ATOM 804 N N . GLU A 1 112 ? 34.205 -8.526 -24.695 1.00 90.56 112 GLU A N 1
ATOM 805 C CA . GLU A 1 112 ? 34.683 -7.653 -23.605 1.00 90.56 112 GLU A CA 1
ATOM 806 C C . GLU A 1 112 ? 33.672 -6.546 -23.247 1.00 90.56 112 GLU A C 1
ATOM 808 O O . GLU A 1 112 ? 33.562 -6.154 -22.087 1.00 90.56 112 GLU A O 1
ATOM 813 N N . GLU A 1 113 ? 32.887 -6.085 -24.227 1.00 91.62 113 GLU A N 1
ATOM 814 C CA . GLU A 1 113 ? 31.824 -5.091 -24.059 1.00 91.62 113 GLU A CA 1
ATOM 815 C C . GLU A 1 113 ? 30.473 -5.617 -24.571 1.00 91.62 113 GLU A C 1
ATOM 817 O O . GLU A 1 113 ? 30.404 -6.379 -25.538 1.00 91.62 113 GLU A O 1
ATOM 822 N N . LEU A 1 114 ? 29.374 -5.160 -23.959 1.00 91.06 114 LEU A N 1
ATOM 823 C CA . LEU A 1 114 ? 28.007 -5.451 -24.401 1.00 91.06 114 LEU A CA 1
ATO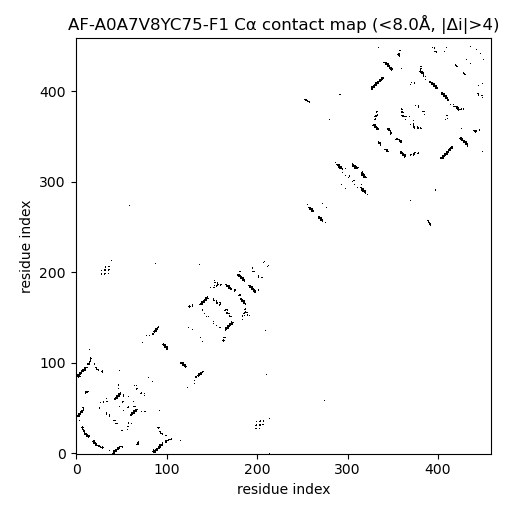M 824 C C . LEU A 1 114 ? 27.202 -4.157 -24.562 1.00 91.06 114 LEU A C 1
ATOM 826 O O . LEU A 1 114 ? 26.731 -3.572 -23.586 1.00 91.06 114 LEU A O 1
ATOM 830 N N . VAL A 1 115 ? 26.991 -3.742 -25.810 1.00 92.75 115 VAL A N 1
ATOM 831 C CA . VAL A 1 115 ? 26.172 -2.570 -26.149 1.00 92.75 115 VAL A CA 1
ATOM 832 C C . VAL A 1 115 ? 24.708 -2.984 -26.306 1.00 92.75 115 VAL A C 1
ATOM 834 O O . VAL A 1 115 ? 24.366 -3.771 -27.185 1.00 92.75 115 VAL A O 1
ATOM 837 N N . ILE A 1 116 ? 23.823 -2.422 -25.479 1.00 95.06 116 ILE A N 1
ATOM 838 C CA . ILE A 1 116 ? 22.373 -2.664 -25.544 1.00 95.06 116 ILE A CA 1
ATOM 839 C C . ILE A 1 116 ? 21.693 -1.440 -26.161 1.00 95.06 116 ILE A C 1
ATOM 841 O O . ILE A 1 116 ? 21.627 -0.375 -25.545 1.00 95.06 116 ILE A O 1
ATOM 845 N N . ARG A 1 117 ? 21.144 -1.586 -27.373 1.00 95.75 117 ARG A N 1
ATOM 846 C CA . ARG A 1 117 ? 20.341 -0.533 -28.008 1.00 95.75 117 ARG A CA 1
ATOM 847 C C . ARG A 1 117 ? 18.964 -0.452 -27.348 1.00 95.75 117 ARG A C 1
ATOM 849 O O . ARG A 1 117 ? 18.231 -1.437 -27.306 1.00 95.75 117 ARG A O 1
ATOM 856 N N . LEU A 1 118 ? 18.610 0.736 -26.859 1.00 97.62 118 LEU A N 1
ATOM 857 C CA . LEU A 1 118 ? 17.311 1.030 -26.253 1.00 97.62 118 LEU A CA 1
ATOM 858 C C . LEU A 1 118 ? 16.427 1.849 -27.208 1.00 97.62 118 LEU A C 1
ATOM 860 O O . LEU A 1 118 ? 16.894 2.783 -27.860 1.00 97.62 118 LEU A O 1
ATOM 864 N N . VAL A 1 119 ? 15.134 1.529 -27.256 1.00 96.25 119 VAL A N 1
ATOM 865 C CA . VAL A 1 119 ? 14.101 2.235 -28.033 1.00 96.25 119 VAL A CA 1
ATOM 866 C C . VAL A 1 119 ? 12.954 2.667 -27.117 1.00 96.25 119 VAL A C 1
ATOM 868 O O . VAL A 1 119 ? 12.652 1.986 -26.140 1.00 96.25 119 VAL A O 1
ATOM 871 N N . ARG A 1 120 ? 12.316 3.811 -27.398 1.00 95.19 120 ARG A N 1
ATOM 872 C CA . ARG A 1 120 ? 11.231 4.345 -26.550 1.00 95.19 120 ARG A CA 1
ATOM 873 C C . ARG A 1 120 ? 10.027 3.401 -26.496 1.00 95.19 120 ARG A C 1
ATOM 875 O O . ARG A 1 120 ? 9.654 2.807 -27.507 1.00 95.19 120 ARG A O 1
ATOM 882 N N . THR A 1 121 ? 9.391 3.319 -25.333 1.00 92.50 121 THR A N 1
ATOM 883 C CA . THR A 1 121 ? 8.097 2.644 -25.156 1.00 92.50 121 THR A CA 1
ATOM 884 C C . THR A 1 121 ? 6.918 3.572 -25.497 1.00 92.50 121 THR A C 1
ATOM 886 O O . THR A 1 121 ? 7.073 4.800 -25.522 1.00 92.50 121 THR A O 1
ATOM 889 N N . PRO A 1 122 ? 5.717 3.021 -25.769 1.00 86.94 122 PRO A N 1
ATOM 890 C CA . PRO A 1 122 ? 4.489 3.807 -25.849 1.00 86.94 122 PRO A CA 1
ATOM 891 C C . PRO A 1 122 ? 4.174 4.489 -24.511 1.00 86.94 122 PRO A C 1
ATOM 893 O O . PRO A 1 122 ? 4.245 3.874 -23.448 1.00 86.94 122 PRO A O 1
ATOM 896 N N . LYS A 1 123 ? 3.775 5.764 -24.549 1.00 90.38 123 LYS A N 1
ATOM 897 C CA . LYS A 1 123 ? 3.393 6.528 -23.351 1.00 90.38 123 LYS A CA 1
ATOM 898 C C . LYS A 1 123 ? 1.936 6.259 -22.969 1.00 90.38 123 LYS A C 1
ATOM 900 O O . LYS A 1 123 ? 1.088 7.121 -23.170 1.00 90.38 123 LYS A O 1
ATOM 905 N N . ILE A 1 124 ? 1.683 5.078 -22.396 1.00 94.19 124 ILE A N 1
ATOM 906 C CA . ILE A 1 124 ? 0.353 4.571 -21.993 1.00 94.19 124 ILE A CA 1
ATOM 907 C C . ILE A 1 124 ? -0.515 5.652 -21.329 1.00 94.19 124 ILE A C 1
ATOM 909 O O . ILE A 1 124 ? -1.654 5.868 -21.727 1.00 94.19 124 ILE A O 1
ATOM 913 N N . LEU A 1 125 ? 0.048 6.382 -20.361 1.00 93.62 125 LEU A N 1
ATOM 914 C CA . LEU A 1 125 ? -0.669 7.391 -19.576 1.00 93.62 125 LEU A CA 1
ATOM 915 C C . LEU A 1 125 ? -1.328 8.493 -20.431 1.00 93.62 125 LEU A C 1
ATOM 917 O O . LEU A 1 125 ? -2.410 8.946 -20.085 1.00 93.62 125 LEU A O 1
ATOM 921 N N . ARG A 1 126 ? -0.734 8.866 -21.576 1.00 92.75 126 ARG A N 1
ATOM 922 C CA . ARG A 1 126 ? -1.293 9.877 -22.496 1.00 92.75 126 ARG A CA 1
ATOM 923 C C . ARG A 1 126 ? -2.554 9.421 -23.218 1.00 92.75 126 ARG A C 1
ATOM 925 O O . ARG A 1 126 ? -3.374 10.259 -23.559 1.00 92.75 126 ARG A O 1
ATOM 932 N N . THR A 1 127 ? -2.688 8.121 -23.477 1.00 92.81 127 THR A N 1
ATOM 933 C CA . THR A 1 127 ? -3.866 7.554 -24.154 1.00 92.81 127 THR A CA 1
ATOM 934 C C . THR A 1 127 ? -4.929 7.097 -23.160 1.00 92.81 127 THR A C 1
ATOM 936 O O . THR A 1 127 ? -6.039 6.754 -23.553 1.00 92.81 127 THR A O 1
ATOM 939 N N . LEU A 1 128 ? -4.612 7.077 -21.860 1.00 95.50 128 LEU A N 1
ATOM 940 C CA . LEU A 1 128 ? -5.455 6.461 -20.839 1.00 95.50 128 LEU A CA 1
ATOM 941 C C . LEU A 1 128 ? -6.809 7.171 -20.694 1.00 95.50 128 LEU A C 1
ATOM 943 O O . LEU A 1 128 ? -7.834 6.499 -20.646 1.00 95.50 128 LEU A O 1
ATOM 947 N N . ARG A 1 129 ? -6.840 8.511 -20.719 1.00 96.50 129 ARG A N 1
ATOM 948 C CA . ARG A 1 129 ? -8.095 9.284 -20.663 1.00 96.50 129 ARG A CA 1
ATOM 949 C C . ARG A 1 129 ? -9.048 8.966 -21.818 1.00 96.50 129 ARG A C 1
ATOM 951 O O . ARG A 1 129 ? -10.252 8.940 -21.602 1.00 96.50 129 ARG A O 1
ATOM 958 N N . GLU A 1 130 ? -8.519 8.709 -23.012 1.00 95.19 130 GLU A N 1
ATOM 959 C CA . GLU A 1 130 ? -9.298 8.376 -24.217 1.00 95.19 130 GLU A CA 1
ATOM 960 C C . GLU A 1 130 ? -9.838 6.933 -24.192 1.00 95.19 130 GLU A C 1
ATOM 962 O O . GLU A 1 130 ? -10.729 6.592 -24.966 1.00 95.19 130 GLU A O 1
ATOM 967 N N . ARG A 1 131 ? -9.286 6.083 -23.313 1.00 95.12 131 ARG A N 1
ATOM 968 C CA . ARG A 1 131 ? -9.626 4.658 -23.157 1.00 95.12 131 ARG A CA 1
ATOM 969 C C . ARG A 1 131 ? -10.518 4.380 -21.943 1.00 95.12 131 ARG A C 1
ATOM 971 O O . ARG A 1 131 ? -11.154 3.334 -21.900 1.00 95.12 131 ARG A O 1
ATOM 978 N N . CYS A 1 132 ? -10.543 5.275 -20.958 1.00 96.50 132 CYS A N 1
ATOM 979 C CA . CYS A 1 132 ? -11.412 5.181 -19.786 1.00 96.50 132 CYS A CA 1
ATOM 980 C C . CYS A 1 132 ? -12.847 5.649 -20.083 1.00 96.50 132 CYS A C 1
ATOM 982 O O . CYS A 1 132 ? -13.091 6.425 -21.008 1.00 96.50 132 CYS A O 1
ATOM 984 N N . ALA A 1 133 ? -13.798 5.231 -19.246 1.00 95.75 133 ALA A N 1
ATOM 985 C CA . ALA A 1 133 ? -15.168 5.725 -19.314 1.00 95.75 133 ALA A CA 1
ATOM 986 C C . ALA A 1 133 ? -15.259 7.210 -18.880 1.00 95.75 133 ALA A C 1
ATOM 988 O O . ALA A 1 133 ? -14.447 7.682 -18.072 1.00 95.75 133 ALA A O 1
ATOM 989 N N . PRO A 1 134 ? -16.256 7.974 -19.370 1.00 95.12 134 PRO A N 1
ATOM 990 C CA . PRO A 1 134 ? -16.533 9.314 -18.862 1.00 95.12 134 PRO A CA 1
ATOM 991 C C . PRO A 1 134 ? -16.807 9.282 -17.352 1.00 95.12 134 PRO A C 1
ATOM 993 O O . PRO A 1 134 ? -17.700 8.574 -16.897 1.00 95.12 134 PRO A O 1
ATOM 996 N N . GLY A 1 135 ? -16.044 10.058 -16.580 1.00 93.69 135 GLY A N 1
ATOM 997 C CA . GLY A 1 135 ? -16.144 10.108 -15.116 1.00 93.69 135 GLY A CA 1
ATOM 998 C C . GLY A 1 135 ? -15.168 9.202 -14.353 1.00 93.69 135 GLY A C 1
ATOM 999 O O . GLY A 1 135 ? -15.015 9.404 -13.152 1.00 93.69 135 GLY A O 1
ATOM 1000 N N . THR A 1 136 ? -14.455 8.277 -15.014 1.00 97.31 136 THR A N 1
ATOM 1001 C CA . THR A 1 136 ? -13.377 7.505 -14.369 1.00 97.31 136 THR A CA 1
ATOM 1002 C C . THR A 1 136 ? -12.301 8.446 -13.816 1.00 97.31 136 THR A C 1
ATOM 1004 O O . THR A 1 136 ? -11.722 9.241 -14.561 1.00 97.31 136 THR A O 1
ATOM 1007 N N . GLN A 1 137 ? -11.989 8.323 -12.527 1.00 97.88 137 GLN A N 1
ATOM 1008 C CA . GLN A 1 137 ? -10.945 9.097 -11.854 1.00 97.88 137 GLN A CA 1
ATOM 1009 C C . GLN A 1 137 ? -9.560 8.514 -12.180 1.00 97.88 137 GLN A C 1
ATOM 1011 O O . GLN A 1 137 ? -9.327 7.330 -11.961 1.00 97.88 137 GLN A O 1
ATOM 1016 N N . ILE A 1 138 ? -8.616 9.309 -12.681 1.00 98.62 138 ILE A N 1
ATOM 1017 C CA . ILE A 1 138 ? -7.277 8.844 -13.073 1.00 98.62 138 ILE A CA 1
ATOM 1018 C C . ILE A 1 138 ? -6.208 9.538 -12.226 1.00 98.62 138 ILE A C 1
ATOM 1020 O O . ILE A 1 138 ? -6.072 10.763 -12.258 1.00 98.62 138 ILE A O 1
ATOM 1024 N N . VAL A 1 139 ? -5.420 8.733 -11.508 1.00 98.69 139 VAL A N 1
ATOM 1025 C CA . VAL A 1 139 ? -4.326 9.172 -10.633 1.00 98.69 139 VAL A CA 1
ATOM 1026 C C . VAL A 1 139 ? -2.984 8.736 -11.218 1.00 98.69 139 VAL A C 1
ATOM 1028 O O . VAL A 1 139 ? -2.668 7.545 -11.268 1.00 98.69 139 VAL A O 1
ATOM 1031 N N . GLY A 1 140 ? -2.183 9.704 -11.663 1.00 98.25 140 GLY A N 1
ATOM 1032 C CA . GLY A 1 140 ? -0.798 9.490 -12.087 1.00 98.25 140 GLY A CA 1
ATOM 1033 C C . GLY A 1 140 ? 0.185 9.447 -10.920 1.00 98.25 140 GLY A C 1
ATOM 1034 O O . GLY A 1 140 ? -0.132 9.863 -9.808 1.00 98.25 140 GLY A O 1
ATOM 1035 N N . PHE A 1 141 ? 1.403 8.983 -11.195 1.00 97.75 141 PHE A N 1
ATOM 1036 C CA . PHE A 1 141 ? 2.508 8.944 -10.235 1.00 97.75 141 PHE A CA 1
ATOM 1037 C C . PHE A 1 141 ? 3.778 9.560 -10.822 1.00 97.75 141 PHE A C 1
ATOM 1039 O O . PHE A 1 141 ? 4.043 9.439 -12.026 1.00 97.75 141 PHE A O 1
ATOM 1046 N N . LYS A 1 142 ? 4.563 10.218 -9.962 1.00 96.62 142 LYS A N 1
ATOM 1047 C CA . LYS A 1 142 ? 5.760 10.962 -10.343 1.00 96.62 142 LYS A CA 1
ATOM 1048 C C . LYS A 1 142 ? 6.825 10.967 -9.239 1.00 96.62 142 LYS A C 1
ATOM 1050 O O . LYS A 1 142 ? 6.823 11.815 -8.355 1.00 96.62 142 LYS A O 1
ATOM 1055 N N . LEU A 1 143 ? 7.791 10.061 -9.371 1.00 95.62 143 LEU A N 1
ATOM 1056 C CA . LEU A 1 143 ? 9.007 10.049 -8.557 1.00 95.62 143 LEU A CA 1
ATOM 1057 C C . LEU A 1 143 ? 10.024 11.086 -9.075 1.00 95.62 143 LEU A C 1
ATOM 1059 O O . LEU A 1 143 ? 10.278 11.151 -10.286 1.00 95.62 143 LEU A O 1
ATOM 1063 N N . LEU A 1 144 ? 10.600 11.872 -8.164 1.00 95.75 144 LEU A N 1
ATOM 1064 C CA . LEU A 1 144 ? 11.784 12.723 -8.357 1.00 95.75 144 LEU A CA 1
ATOM 1065 C C . LEU A 1 144 ? 12.902 12.279 -7.385 1.00 95.75 144 LEU A C 1
ATOM 1067 O O . LEU A 1 144 ? 12.748 11.281 -6.685 1.00 95.75 144 LEU A O 1
ATOM 1071 N N . SER A 1 145 ? 14.043 12.973 -7.379 1.00 94.25 145 SER A N 1
ATOM 1072 C CA . SER A 1 145 ? 15.143 12.748 -6.431 1.00 94.25 145 SER A CA 1
ATOM 1073 C C . SER A 1 145 ? 15.808 14.085 -6.098 1.00 94.25 145 SER A C 1
ATOM 1075 O O . SER A 1 145 ? 16.279 14.746 -7.023 1.00 94.25 145 SER A O 1
ATOM 1077 N N . HIS A 1 146 ? 15.874 14.452 -4.818 1.00 94.25 146 HIS A N 1
ATOM 1078 C CA . HIS A 1 146 ? 16.398 15.735 -4.318 1.00 94.25 146 HIS A CA 1
ATOM 1079 C C . HIS A 1 146 ? 15.703 16.968 -4.933 1.00 94.25 146 HIS A C 1
ATOM 1081 O O . HIS A 1 146 ? 16.369 17.857 -5.465 1.00 94.25 146 HIS A O 1
ATOM 1087 N N . ALA A 1 147 ? 14.371 16.998 -4.886 1.00 94.94 147 ALA A N 1
ATOM 1088 C CA . ALA A 1 147 ? 13.525 18.034 -5.477 1.00 94.94 147 ALA A CA 1
ATOM 1089 C C . ALA A 1 147 ? 12.714 18.786 -4.411 1.00 94.94 147 ALA A C 1
ATOM 1091 O O . ALA A 1 147 ? 12.230 18.187 -3.453 1.00 94.94 147 ALA A O 1
ATOM 1092 N N . SER A 1 148 ? 12.517 20.094 -4.588 1.00 96.00 148 SER A N 1
ATOM 1093 C CA . SER A 1 148 ? 11.735 20.895 -3.635 1.00 96.00 148 SER A CA 1
ATOM 1094 C C . SER A 1 148 ? 10.226 20.626 -3.738 1.00 96.00 148 SER A C 1
ATOM 1096 O O . SER A 1 148 ? 9.722 20.143 -4.756 1.00 96.00 148 SER A O 1
ATOM 1098 N N . VAL A 1 149 ? 9.463 21.000 -2.704 1.00 95.38 149 VAL A N 1
ATOM 1099 C CA . VAL A 1 149 ? 7.991 20.884 -2.700 1.00 95.38 149 VAL A CA 1
ATOM 1100 C C . VAL A 1 149 ? 7.368 21.668 -3.865 1.00 95.38 149 VAL A C 1
ATOM 1102 O O . VAL A 1 149 ? 6.403 21.212 -4.477 1.00 95.38 149 VAL A O 1
ATOM 1105 N N . GLU A 1 150 ? 7.950 22.810 -4.233 1.00 96.69 150 GLU A N 1
ATOM 1106 C CA . GLU A 1 150 ? 7.552 23.614 -5.390 1.00 96.69 150 GLU A CA 1
ATOM 1107 C C . GLU A 1 150 ? 7.835 22.899 -6.720 1.00 96.69 150 GLU A C 1
ATOM 1109 O O . GLU A 1 150 ? 7.034 23.001 -7.651 1.00 96.69 150 GLU A O 1
ATOM 1114 N N . GLU A 1 151 ? 8.941 22.159 -6.829 1.00 97.69 151 GLU A N 1
ATOM 1115 C CA . GLU A 1 151 ? 9.264 21.354 -8.013 1.00 97.69 151 GLU A CA 1
ATOM 1116 C C . GLU A 1 151 ? 8.334 20.138 -8.134 1.00 97.69 151 GLU A C 1
ATOM 1118 O O . GLU A 1 151 ? 7.809 19.873 -9.220 1.00 97.69 151 GLU A O 1
ATOM 1123 N N . LEU A 1 152 ? 8.042 19.446 -7.023 1.00 97.88 152 LEU A N 1
ATOM 1124 C CA . LEU A 1 152 ? 7.024 18.389 -6.968 1.00 97.88 152 LEU A CA 1
ATOM 1125 C C . LEU A 1 152 ? 5.648 18.925 -7.409 1.00 97.88 152 LEU A C 1
ATOM 1127 O O . LEU A 1 152 ? 4.979 18.312 -8.249 1.00 97.88 152 LEU A O 1
ATOM 1131 N N . ALA A 1 153 ? 5.250 20.099 -6.903 1.00 98.25 153 ALA A N 1
ATOM 1132 C CA . ALA A 1 153 ? 3.997 20.768 -7.253 1.00 98.25 153 ALA A CA 1
ATOM 1133 C C . ALA A 1 153 ? 3.917 21.092 -8.753 1.00 98.25 153 ALA A C 1
ATOM 1135 O O . ALA A 1 153 ? 2.935 20.742 -9.418 1.00 98.25 153 ALA A O 1
ATOM 1136 N N . GLN A 1 154 ? 4.963 21.716 -9.304 1.00 98.31 154 GLN A N 1
ATOM 1137 C CA . GLN A 1 154 ? 5.039 22.096 -10.717 1.00 98.31 154 GLN A CA 1
ATOM 1138 C C . GLN A 1 154 ? 5.012 20.874 -11.639 1.00 98.31 154 GLN A C 1
ATOM 1140 O O . GLN A 1 154 ? 4.215 20.825 -12.579 1.00 98.31 154 GLN A O 1
ATOM 1145 N N . VAL A 1 155 ? 5.850 19.866 -11.376 1.00 98.19 155 VAL A N 1
ATOM 1146 C CA . VAL A 1 155 ? 5.970 18.689 -12.247 1.00 98.19 155 VAL A CA 1
ATOM 1147 C C . VAL A 1 155 ? 4.723 17.802 -12.163 1.00 98.19 155 VAL A C 1
ATOM 1149 O O . VAL A 1 155 ? 4.282 17.299 -13.200 1.00 98.19 155 VAL A O 1
ATOM 1152 N N . GLY A 1 156 ? 4.114 17.664 -10.979 1.00 98.38 156 GLY A N 1
ATOM 1153 C CA . GLY A 1 156 ? 2.842 16.959 -10.793 1.00 98.38 156 GLY A CA 1
ATOM 1154 C C . GLY A 1 156 ? 1.677 17.649 -11.510 1.00 98.38 156 GLY A C 1
ATOM 1155 O O . GLY A 1 156 ? 0.995 17.022 -12.320 1.00 98.38 156 GLY A O 1
ATOM 1156 N N . THR A 1 157 ? 1.501 18.959 -11.310 1.00 98.56 157 THR A N 1
ATOM 1157 C CA . THR A 1 157 ? 0.466 19.761 -11.998 1.00 98.56 157 THR A CA 1
ATOM 1158 C C . THR A 1 157 ? 0.621 19.686 -13.521 1.00 98.56 157 THR A C 1
ATOM 1160 O O . THR A 1 157 ? -0.339 19.409 -14.245 1.00 98.56 157 THR A O 1
ATOM 1163 N N . ALA A 1 158 ? 1.853 19.835 -14.020 1.00 98.44 158 ALA A N 1
ATOM 1164 C CA . ALA A 1 158 ? 2.162 19.727 -15.442 1.00 98.44 158 ALA A CA 1
ATOM 1165 C C . ALA A 1 158 ? 1.990 18.301 -16.003 1.00 98.44 158 ALA A C 1
ATOM 1167 O O . ALA A 1 158 ? 1.924 18.136 -17.222 1.00 98.44 158 ALA A O 1
ATOM 1168 N N . GLN A 1 159 ? 1.932 17.260 -15.165 1.00 98.06 159 GLN A N 1
ATOM 1169 C CA . GLN A 1 159 ? 1.552 15.909 -15.584 1.00 98.06 159 GLN A CA 1
ATOM 1170 C C . GLN A 1 159 ? 0.034 15.766 -15.698 1.00 98.06 159 GLN A C 1
ATOM 1172 O O . GLN A 1 159 ? -0.434 15.301 -16.737 1.00 98.06 159 GLN A O 1
ATOM 1177 N N . CYS A 1 160 ? -0.732 16.262 -14.720 1.00 98.06 160 CYS A N 1
ATOM 1178 C CA . CYS A 1 160 ? -2.197 16.287 -14.787 1.00 98.06 160 CYS A CA 1
ATOM 1179 C C . CYS A 1 160 ? -2.704 16.983 -16.055 1.00 98.06 160 CYS A C 1
ATOM 1181 O O . CYS A 1 160 ? -3.525 16.428 -16.781 1.00 98.06 160 CYS A O 1
ATOM 1183 N N . GLN A 1 161 ? -2.161 18.165 -16.358 1.00 97.88 161 GLN A N 1
ATOM 1184 C CA . GLN A 1 161 ? -2.551 18.961 -17.525 1.00 97.88 161 GLN A CA 1
ATOM 1185 C C . GLN A 1 161 ? -2.142 18.322 -18.863 1.00 97.88 161 GLN A C 1
ATOM 1187 O O . GLN A 1 161 ? -2.873 18.430 -19.844 1.00 97.88 161 GLN A O 1
ATOM 1192 N N . ARG A 1 162 ? -0.979 17.657 -18.926 1.00 97.19 162 ARG A N 1
ATOM 1193 C CA . ARG A 1 162 ? -0.444 17.065 -20.166 1.00 97.19 162 ARG A CA 1
ATOM 1194 C C . ARG A 1 162 ? -1.090 15.730 -20.519 1.00 97.19 162 ARG A C 1
ATOM 1196 O O . ARG A 1 162 ? -1.315 15.459 -21.694 1.00 97.19 162 ARG A O 1
ATOM 1203 N N . ASP A 1 163 ? -1.320 14.899 -19.510 1.00 96.88 163 ASP A N 1
ATOM 1204 C CA . ASP A 1 163 ? -1.760 13.514 -19.673 1.00 96.88 163 ASP A CA 1
ATOM 1205 C C . ASP A 1 163 ? -3.247 13.340 -19.239 1.00 96.88 163 ASP A C 1
ATOM 1207 O O . ASP A 1 163 ? -3.737 12.224 -19.103 1.00 96.88 163 ASP A O 1
ATOM 1211 N N . ALA A 1 164 ? -3.971 14.460 -19.058 1.00 97.12 164 ALA A N 1
ATOM 1212 C CA . ALA A 1 164 ? -5.410 14.581 -18.764 1.00 97.12 164 ALA A CA 1
ATOM 1213 C C . ALA A 1 164 ? -5.902 13.827 -17.505 1.00 97.12 164 ALA A C 1
ATOM 1215 O O . ALA A 1 164 ? -6.941 13.157 -17.513 1.00 97.12 164 ALA A O 1
ATOM 1216 N N . LEU A 1 165 ? -5.151 13.952 -16.410 1.00 98.12 165 LEU A N 1
ATOM 1217 C CA . LEU A 1 165 ? -5.367 13.245 -15.140 1.00 98.12 165 LEU A CA 1
ATOM 1218 C C . LEU A 1 165 ? -6.109 14.123 -14.125 1.00 98.12 165 LEU A C 1
ATOM 1220 O O . LEU A 1 165 ? -5.905 15.336 -14.089 1.00 98.12 165 LEU A O 1
ATOM 1224 N N . ASP A 1 166 ? -6.906 13.502 -13.255 1.00 98.38 166 ASP A N 1
ATOM 1225 C CA . ASP A 1 166 ? -7.603 14.203 -12.167 1.00 98.38 166 ASP A CA 1
ATOM 1226 C C . ASP A 1 166 ? -6.639 14.567 -11.030 1.00 98.38 166 ASP A C 1
ATOM 1228 O O . ASP A 1 166 ? -6.787 15.607 -10.385 1.00 98.38 166 ASP A O 1
ATOM 1232 N N . ALA A 1 167 ? -5.615 13.734 -10.811 1.00 98.50 167 ALA A N 1
ATOM 1233 C CA . ALA A 1 167 ? -4.506 14.036 -9.917 1.00 98.50 167 ALA A CA 1
ATOM 1234 C C . ALA A 1 167 ? -3.200 13.332 -10.329 1.00 98.50 167 ALA A C 1
ATOM 1236 O O . ALA A 1 167 ? -3.200 12.338 -11.057 1.00 98.50 167 ALA A O 1
ATOM 1237 N N . THR A 1 168 ? -2.078 13.826 -9.810 1.00 98.75 168 THR A N 1
ATOM 1238 C CA . THR A 1 168 ? -0.767 13.171 -9.842 1.00 98.75 168 THR A CA 1
ATOM 1239 C C . THR A 1 168 ? -0.195 13.167 -8.435 1.00 98.75 168 THR A C 1
ATOM 1241 O O . THR A 1 168 ? -0.084 14.216 -7.807 1.00 98.75 168 THR A O 1
ATOM 1244 N N . VAL A 1 169 ? 0.199 11.995 -7.952 1.00 98.50 169 VAL A N 1
ATOM 1245 C CA . VAL A 1 169 ? 1.033 11.845 -6.759 1.00 98.50 169 VAL A CA 1
ATOM 1246 C C . VAL A 1 169 ? 2.478 12.147 -7.150 1.00 98.50 169 VAL A C 1
ATOM 1248 O O . VAL A 1 169 ? 3.066 11.403 -7.934 1.00 98.50 169 VAL A O 1
ATOM 1251 N N . ALA A 1 170 ? 3.038 13.235 -6.628 1.00 97.94 170 ALA A N 1
ATOM 1252 C CA . ALA A 1 170 ? 4.445 13.593 -6.771 1.00 97.94 170 ALA A CA 1
ATOM 1253 C C . ALA A 1 170 ? 5.188 13.351 -5.450 1.00 97.94 170 ALA A C 1
ATOM 1255 O O . ALA A 1 170 ? 4.685 13.706 -4.385 1.00 97.94 170 ALA A O 1
ATOM 1256 N N . ASN A 1 171 ? 6.371 12.742 -5.500 1.00 94.50 171 ASN A N 1
ATOM 1257 C CA . ASN A 1 171 ? 7.150 12.421 -4.303 1.00 94.50 171 ASN A CA 1
ATOM 1258 C C . ASN A 1 171 ? 8.657 12.328 -4.603 1.00 94.50 171 ASN A C 1
ATOM 1260 O O . ASN A 1 171 ? 9.055 11.944 -5.705 1.00 94.50 171 ASN A O 1
ATOM 1264 N N . ASP A 1 172 ? 9.490 12.664 -3.620 1.00 95.56 172 ASP A N 1
ATOM 1265 C CA . ASP A 1 172 ? 10.950 12.557 -3.702 1.00 95.56 172 ASP A CA 1
ATOM 1266 C C . ASP A 1 172 ? 11.416 11.179 -3.197 1.00 95.56 172 ASP A C 1
ATOM 1268 O O . ASP A 1 172 ? 10.974 10.704 -2.154 1.00 95.56 172 ASP A O 1
ATOM 1272 N N . LEU A 1 173 ? 12.311 10.521 -3.936 1.00 92.44 173 LEU A N 1
ATOM 1273 C CA . LEU A 1 173 ? 12.972 9.284 -3.523 1.00 92.44 173 LEU A CA 1
ATOM 1274 C C . LEU A 1 173 ? 13.833 9.458 -2.260 1.00 92.44 173 LEU A C 1
ATOM 1276 O O . LEU A 1 173 ? 13.944 8.518 -1.477 1.00 92.44 173 LEU A O 1
ATOM 1280 N N . ALA A 1 174 ? 14.434 10.633 -2.065 1.00 89.69 174 ALA A N 1
ATOM 1281 C CA . ALA A 1 174 ? 15.345 10.925 -0.961 1.00 89.69 174 ALA A CA 1
ATOM 1282 C C . ALA A 1 174 ? 14.641 11.058 0.401 1.00 89.69 174 ALA A C 1
ATOM 1284 O O . ALA A 1 174 ? 15.286 10.881 1.430 1.00 89.69 174 ALA A O 1
ATOM 1285 N N . GLU A 1 175 ? 13.333 11.334 0.412 1.00 83.88 175 GLU A N 1
ATOM 1286 C CA . GLU A 1 175 ? 12.526 11.448 1.635 1.00 83.88 175 GLU A CA 1
ATOM 1287 C C . GLU A 1 175 ? 11.774 10.146 1.995 1.00 83.88 175 GLU A C 1
ATOM 1289 O O . GLU A 1 175 ? 11.083 10.080 3.012 1.00 83.88 175 GLU A O 1
ATOM 1294 N N . ILE A 1 176 ? 11.879 9.091 1.175 1.00 80.25 176 ILE A N 1
ATOM 1295 C CA . ILE A 1 176 ? 11.200 7.811 1.422 1.00 80.25 176 ILE A CA 1
ATOM 1296 C C . ILE A 1 176 ? 12.034 6.932 2.359 1.00 80.25 176 ILE A C 1
ATOM 1298 O O . ILE A 1 176 ? 13.048 6.359 1.958 1.00 80.25 176 ILE A O 1
ATOM 1302 N N . ALA A 1 177 ? 11.533 6.736 3.577 1.00 68.12 177 ALA A N 1
ATOM 1303 C CA . ALA A 1 177 ? 12.116 5.855 4.582 1.00 68.12 177 ALA A CA 1
ATOM 1304 C C . ALA A 1 177 ? 11.308 4.547 4.754 1.00 68.12 177 ALA A C 1
ATOM 1306 O O . ALA A 1 177 ? 10.416 4.198 3.965 1.00 68.12 177 ALA A O 1
ATOM 1307 N N . SER A 1 178 ? 11.642 3.789 5.800 1.00 52.00 178 SER A N 1
ATOM 1308 C CA . SER A 1 178 ? 10.862 2.654 6.316 1.00 52.00 178 SER A CA 1
ATOM 1309 C C . SER A 1 178 ? 9.448 3.080 6.726 1.00 52.00 178 SER A C 1
ATOM 1311 O O . SER A 1 178 ? 8.469 2.463 6.290 1.00 52.00 178 SER A O 1
ATOM 1313 N N . ASP A 1 179 ? 9.431 4.166 7.490 1.00 50.16 179 ASP A N 1
ATOM 1314 C CA . ASP A 1 179 ? 8.442 4.742 8.407 1.00 50.16 179 ASP A CA 1
ATOM 1315 C C . ASP A 1 179 ? 7.889 6.093 7.908 1.00 50.16 179 ASP A C 1
ATOM 1317 O O . ASP A 1 179 ? 6.762 6.465 8.217 1.00 50.16 179 ASP A O 1
ATOM 1321 N N . ALA A 1 180 ? 8.625 6.792 7.041 1.00 61.78 180 ALA A N 1
ATOM 1322 C CA . ALA A 1 180 ? 8.143 7.975 6.332 1.00 61.78 180 ALA A CA 1
ATOM 1323 C C . ALA A 1 180 ? 7.843 7.657 4.857 1.00 61.78 180 ALA A C 1
ATOM 1325 O O . ALA A 1 180 ? 8.671 7.085 4.138 1.00 61.78 180 ALA A O 1
ATOM 1326 N N . HIS A 1 181 ? 6.661 8.048 4.376 1.00 76.56 181 HIS A N 1
ATOM 1327 C CA . HIS A 1 181 ? 6.320 8.012 2.952 1.00 76.56 181 HIS A CA 1
ATOM 1328 C C . HIS A 1 181 ? 5.677 9.328 2.471 1.00 76.56 181 HIS A C 1
ATOM 1330 O O . HIS A 1 181 ? 4.521 9.324 2.041 1.00 76.56 181 HIS A O 1
ATOM 1336 N N . PRO A 1 182 ? 6.395 10.464 2.563 1.00 85.12 182 PRO A N 1
ATOM 1337 C CA . PRO A 1 182 ? 5.876 11.766 2.161 1.00 85.12 182 PRO A CA 1
ATOM 1338 C C . PRO A 1 182 ? 5.478 11.790 0.684 1.00 85.12 182 PRO A C 1
ATOM 1340 O O . PRO A 1 182 ? 6.178 11.264 -0.184 1.00 85.12 182 PRO A O 1
ATOM 1343 N N . LEU A 1 183 ? 4.344 12.429 0.395 1.00 95.06 183 LEU A N 1
ATOM 1344 C CA . LEU A 1 183 ? 3.913 12.708 -0.973 1.00 95.06 183 LEU A CA 1
ATOM 1345 C C . LEU A 1 183 ? 3.079 13.986 -1.067 1.00 95.06 183 LEU A C 1
ATOM 1347 O O . LEU A 1 183 ? 2.427 14.411 -0.111 1.00 95.06 183 LEU A O 1
ATOM 1351 N N . LEU A 1 184 ? 3.065 14.568 -2.262 1.00 97.69 184 LEU A N 1
ATOM 1352 C CA . LEU A 1 184 ? 2.272 15.727 -2.633 1.00 97.69 184 LEU A CA 1
ATOM 1353 C C . LEU A 1 184 ? 1.272 15.320 -3.721 1.00 97.69 184 LEU A C 1
ATOM 1355 O O . LEU A 1 184 ? 1.649 14.970 -4.839 1.00 97.69 184 LEU A O 1
ATOM 1359 N N . LEU A 1 185 ? -0.019 15.355 -3.400 1.00 98.31 185 LEU A N 1
ATOM 1360 C CA . LEU A 1 185 ? -1.080 15.157 -4.379 1.00 98.31 185 LEU A CA 1
ATOM 1361 C C . LEU A 1 185 ? -1.327 16.473 -5.123 1.00 98.31 185 LEU A C 1
ATOM 1363 O O . LEU A 1 185 ? -1.776 17.440 -4.512 1.00 98.31 185 LEU A O 1
ATOM 1367 N N . CYS A 1 186 ? -1.060 16.498 -6.426 1.00 98.50 186 CYS A N 1
ATOM 1368 C CA . CYS A 1 186 ? -1.193 17.669 -7.297 1.00 98.50 186 CYS A CA 1
ATOM 1369 C C . CYS A 1 186 ? -2.395 17.513 -8.240 1.00 98.50 186 CYS A C 1
ATOM 1371 O O . CYS A 1 186 ? -2.600 16.437 -8.806 1.00 98.50 186 CYS A O 1
ATOM 1373 N N . ARG A 1 187 ? -3.170 18.578 -8.458 1.00 98.50 187 ARG A N 1
ATOM 1374 C CA . ARG A 1 187 ? -4.360 18.604 -9.333 1.00 98.50 187 ARG A CA 1
ATOM 1375 C C . ARG A 1 187 ? -4.147 19.526 -10.550 1.00 98.50 187 ARG A C 1
ATOM 1377 O O . ARG A 1 187 ? -3.263 20.380 -10.516 1.00 98.50 187 ARG A O 1
ATOM 1384 N N . PRO A 1 188 ? -4.902 19.365 -11.657 1.00 97.69 188 PRO A N 1
ATOM 1385 C CA . PRO A 1 188 ? -4.691 20.143 -12.888 1.00 97.69 188 PRO A CA 1
ATOM 1386 C C . PRO A 1 188 ? -4.969 21.651 -12.754 1.00 97.69 188 PRO A C 1
ATOM 1388 O O . PRO A 1 188 ? -4.510 22.420 -13.598 1.00 97.69 188 PRO A O 1
ATOM 1391 N N . ASP A 1 189 ? -5.677 22.078 -11.706 1.00 97.44 189 ASP A N 1
ATOM 1392 C CA . ASP A 1 189 ? -5.902 23.484 -11.339 1.00 97.44 189 ASP A CA 1
ATOM 1393 C C . ASP A 1 189 ? -4.713 24.127 -10.593 1.00 97.44 189 ASP A C 1
ATOM 1395 O O . ASP A 1 189 ? -4.734 25.325 -10.318 1.00 97.44 189 ASP A O 1
ATOM 1399 N N . GLY A 1 190 ? -3.672 23.347 -10.275 1.00 95.56 190 GLY A N 1
ATOM 1400 C CA . GLY A 1 190 ? -2.528 23.774 -9.471 1.00 95.56 190 GLY A CA 1
ATOM 1401 C C . GLY A 1 190 ? -2.747 23.671 -7.960 1.00 95.56 190 GLY A C 1
ATOM 1402 O O . GLY A 1 190 ? -1.852 24.039 -7.202 1.00 95.56 190 GLY A O 1
ATOM 1403 N N . SER A 1 191 ? -3.894 23.160 -7.497 1.00 97.19 191 SER A N 1
ATOM 1404 C CA . SER A 1 191 ? -4.086 22.862 -6.077 1.00 97.19 191 SER A CA 1
ATOM 1405 C C . SER A 1 191 ? -3.270 21.631 -5.663 1.00 97.19 191 SER A C 1
ATOM 1407 O O . SER A 1 191 ? -3.141 20.651 -6.405 1.00 97.19 191 SER A O 1
ATOM 1409 N N . THR A 1 192 ? -2.703 21.679 -4.457 1.00 95.62 192 THR A N 1
ATOM 1410 C CA . THR A 1 192 ? -1.851 20.613 -3.916 1.00 95.62 192 THR A CA 1
ATOM 1411 C C . THR A 1 192 ? -2.238 20.244 -2.490 1.00 95.62 192 THR A C 1
ATOM 1413 O O . THR A 1 192 ? -2.694 21.097 -1.728 1.00 95.62 192 THR A O 1
ATOM 1416 N N . ARG A 1 193 ? -1.995 18.992 -2.095 1.00 95.00 193 ARG A N 1
ATOM 1417 C CA . ARG A 1 193 ? -2.180 18.513 -0.719 1.00 95.00 193 ARG A CA 1
ATOM 1418 C C . ARG A 1 193 ? -1.047 17.580 -0.311 1.00 95.00 193 ARG A C 1
ATOM 1420 O O . ARG A 1 193 ? -0.826 16.565 -0.966 1.00 95.00 193 ARG A O 1
ATOM 1427 N N . ALA A 1 194 ? -0.346 17.919 0.766 1.00 89.31 194 ALA A N 1
ATOM 1428 C CA . ALA A 1 194 ? 0.702 17.077 1.332 1.00 89.31 194 ALA A CA 1
ATOM 1429 C C . ALA A 1 194 ? 0.109 15.948 2.192 1.00 89.31 194 ALA A C 1
ATOM 1431 O O . ALA A 1 194 ? -0.903 16.135 2.871 1.00 89.31 194 ALA A O 1
ATOM 1432 N N . PHE A 1 195 ? 0.772 14.796 2.178 1.00 81.81 195 PHE A N 1
ATOM 1433 C CA . PHE A 1 195 ? 0.499 13.642 3.029 1.00 81.81 195 PHE A CA 1
ATOM 1434 C C . PHE A 1 195 ? 1.810 13.203 3.689 1.00 81.81 195 PHE A C 1
ATOM 1436 O O . PHE A 1 195 ? 2.869 13.253 3.065 1.00 81.81 195 PHE A O 1
ATOM 1443 N N . GLN A 1 196 ? 1.727 12.817 4.961 1.00 76.44 196 GLN A N 1
ATOM 1444 C CA . GLN A 1 196 ? 2.864 12.529 5.837 1.00 76.44 196 GLN A CA 1
ATOM 1445 C C . GLN A 1 196 ? 2.552 11.333 6.749 1.00 76.44 196 GLN A C 1
ATOM 1447 O O . GLN A 1 196 ? 1.377 11.057 7.026 1.00 76.44 196 GLN A O 1
ATOM 1452 N N . GLY A 1 197 ? 3.606 10.666 7.226 1.00 71.56 197 GLY A N 1
ATOM 1453 C CA . GLY A 1 197 ? 3.549 9.460 8.061 1.00 71.56 197 GLY A CA 1
ATOM 1454 C C . GLY A 1 197 ? 3.831 8.163 7.294 1.00 71.56 197 GLY A C 1
ATOM 1455 O O . GLY A 1 197 ? 4.388 8.184 6.192 1.00 71.56 197 GLY A O 1
ATOM 1456 N N . GLU A 1 198 ? 3.438 7.036 7.891 1.00 67.69 198 GLU A N 1
ATOM 1457 C CA . GLU A 1 198 ? 3.718 5.693 7.375 1.00 67.69 198 GLU A CA 1
ATOM 1458 C C . GLU A 1 198 ? 3.044 5.362 6.038 1.00 67.69 198 GLU A C 1
ATOM 1460 O O . GLU A 1 198 ? 1.999 5.894 5.664 1.00 67.69 198 GLU A O 1
ATOM 1465 N N . ARG A 1 199 ? 3.638 4.406 5.316 1.00 80.62 199 ARG A N 1
ATOM 1466 C CA . ARG A 1 199 ? 3.232 4.009 3.957 1.00 80.62 199 ARG A CA 1
ATOM 1467 C C . ARG A 1 199 ? 1.797 3.472 3.867 1.00 80.62 199 ARG A C 1
ATOM 1469 O O . ARG A 1 199 ? 1.151 3.689 2.845 1.00 80.62 199 ARG A O 1
ATOM 1476 N N . SER A 1 200 ? 1.318 2.777 4.899 1.00 67.88 200 SER A N 1
ATOM 1477 C CA . SER A 1 200 ? -0.072 2.313 5.041 1.00 67.88 200 SER A CA 1
ATOM 1478 C C . SER A 1 200 ? -1.020 3.499 5.228 1.00 67.88 200 SER A C 1
ATOM 1480 O O . SER A 1 200 ? -1.889 3.735 4.391 1.00 67.88 200 SER A O 1
ATOM 1482 N N . LEU A 1 201 ? -0.776 4.307 6.260 1.00 66.94 201 LEU A N 1
ATOM 1483 C CA . LEU A 1 201 ? -1.555 5.493 6.614 1.00 66.94 201 LEU A CA 1
ATOM 1484 C C . LEU A 1 201 ? -1.655 6.504 5.459 1.00 66.94 201 LEU A C 1
ATOM 1486 O O . LEU A 1 201 ? -2.731 7.024 5.159 1.00 66.94 201 LEU A O 1
ATOM 1490 N N . VAL A 1 202 ? -0.545 6.761 4.763 1.00 74.19 202 VAL A N 1
ATOM 1491 C CA . VAL A 1 202 ? -0.502 7.638 3.586 1.00 74.19 202 VAL A CA 1
ATOM 1492 C C . VAL A 1 202 ? -1.298 7.048 2.416 1.00 74.19 202 VAL A C 1
ATOM 1494 O O . VAL A 1 202 ? -2.014 7.793 1.744 1.00 74.19 202 VAL A O 1
ATOM 1497 N N . ALA A 1 203 ? -1.254 5.728 2.192 1.00 79.50 203 ALA A N 1
ATOM 1498 C CA . ALA A 1 203 ? -2.081 5.078 1.173 1.00 79.50 203 ALA A CA 1
ATOM 1499 C C . ALA A 1 203 ? -3.579 5.159 1.512 1.00 79.50 203 ALA A C 1
ATOM 1501 O O . ALA A 1 203 ? -4.370 5.543 0.651 1.00 79.50 203 ALA A O 1
ATOM 1502 N N . ALA A 1 204 ? -3.971 4.883 2.759 1.00 73.75 204 ALA A N 1
ATOM 1503 C CA . ALA A 1 204 ? -5.360 4.973 3.215 1.00 73.75 204 ALA A CA 1
ATOM 1504 C C . ALA A 1 204 ? -5.930 6.392 3.069 1.00 73.75 204 ALA A C 1
ATOM 1506 O O . ALA A 1 204 ? -7.010 6.589 2.497 1.00 73.75 204 ALA A O 1
ATOM 1507 N N . ARG A 1 205 ? -5.160 7.402 3.496 1.00 78.81 205 ARG A N 1
ATOM 1508 C CA . ARG A 1 205 ? -5.514 8.822 3.356 1.00 78.81 205 ARG A CA 1
ATOM 1509 C C . ARG A 1 205 ? -5.602 9.257 1.885 1.00 78.81 205 ARG A C 1
ATOM 1511 O O . ARG A 1 205 ? -6.527 9.990 1.539 1.00 78.81 205 ARG A O 1
ATOM 1518 N N . LEU A 1 206 ? -4.710 8.776 1.013 1.00 87.56 206 LEU A N 1
ATOM 1519 C CA . LEU A 1 206 ? -4.765 9.016 -0.436 1.00 87.56 206 LEU A CA 1
ATOM 1520 C C . LEU A 1 206 ? -6.004 8.372 -1.083 1.00 87.56 206 LEU A C 1
ATOM 1522 O O . LEU A 1 206 ? -6.698 9.028 -1.859 1.00 87.56 206 LEU A O 1
ATOM 1526 N N . VAL A 1 207 ? -6.308 7.111 -0.761 1.00 84.25 207 VAL A N 1
ATOM 1527 C CA . VAL A 1 207 ? -7.488 6.403 -1.288 1.00 84.25 207 VAL A CA 1
ATOM 1528 C C . VAL A 1 207 ? -8.771 7.133 -0.887 1.00 84.25 207 VAL A C 1
ATOM 1530 O O . VAL A 1 207 ? -9.600 7.403 -1.756 1.00 84.25 207 VAL A O 1
ATOM 1533 N N . ARG A 1 208 ? -8.899 7.549 0.382 1.00 82.56 208 ARG A N 1
ATOM 1534 C CA . ARG A 1 208 ? -10.063 8.312 0.866 1.00 82.56 208 ARG A CA 1
ATOM 1535 C C . ARG A 1 208 ? -10.195 9.688 0.196 1.00 82.56 208 ARG A C 1
ATOM 1537 O O . ARG A 1 208 ? -11.310 10.100 -0.115 1.00 82.56 208 ARG A O 1
ATOM 1544 N N . GLU A 1 209 ? -9.085 10.389 -0.047 1.00 88.69 209 GLU A N 1
ATOM 1545 C CA . GLU A 1 209 ? -9.077 11.693 -0.735 1.00 88.69 209 GLU A CA 1
ATOM 1546 C C . GLU A 1 209 ? -9.532 11.594 -2.199 1.00 88.69 209 GLU A C 1
ATOM 1548 O O . GLU A 1 209 ? -10.202 12.494 -2.704 1.00 88.69 209 GLU A O 1
ATOM 1553 N N . ILE A 1 210 ? -9.159 10.516 -2.894 1.00 93.19 210 ILE A N 1
ATOM 1554 C CA . ILE A 1 210 ? -9.525 10.312 -4.298 1.00 93.19 210 ILE A CA 1
ATOM 1555 C C . ILE A 1 210 ? -10.949 9.769 -4.416 1.00 93.19 210 ILE A C 1
ATOM 1557 O O . ILE A 1 210 ? -11.751 10.309 -5.174 1.00 93.19 210 ILE A O 1
ATOM 1561 N N . LEU A 1 211 ? -11.280 8.702 -3.690 1.00 87.81 211 LEU A N 1
ATOM 1562 C CA . LEU A 1 211 ? -12.530 7.968 -3.895 1.00 87.81 211 LEU A CA 1
ATOM 1563 C C . LEU A 1 211 ? -13.716 8.561 -3.126 1.00 87.81 211 LEU A C 1
ATOM 1565 O O . LEU A 1 211 ? -14.857 8.308 -3.523 1.00 87.81 211 LEU A O 1
ATOM 1569 N N . GLY A 1 212 ? -13.447 9.394 -2.118 1.00 76.12 212 GLY A N 1
ATOM 1570 C CA . GLY A 1 212 ? -14.435 10.003 -1.233 1.00 76.12 212 GLY A CA 1
ATOM 1571 C C . GLY A 1 212 ? -14.757 9.134 -0.008 1.00 76.12 212 GLY A C 1
ATOM 1572 O O . GLY A 1 212 ? -14.276 8.008 0.113 1.00 76.12 212 GLY A O 1
ATOM 1573 N N . PRO A 1 213 ? -15.574 9.638 0.934 1.00 55.38 213 PRO A N 1
ATOM 1574 C CA . PRO A 1 213 ? -16.099 8.818 2.019 1.00 55.38 213 PRO A CA 1
ATOM 1575 C C . PRO A 1 213 ? -17.035 7.729 1.474 1.00 55.38 213 PRO A C 1
ATOM 1577 O O . PRO A 1 213 ? -17.774 7.954 0.514 1.00 55.38 213 PRO A O 1
ATOM 1580 N N . VAL A 1 214 ? -17.051 6.565 2.127 1.00 47.12 214 VAL A N 1
ATOM 1581 C CA . VAL A 1 214 ? -17.997 5.485 1.813 1.00 47.12 214 VAL A CA 1
ATOM 1582 C C . VAL A 1 214 ? -19.425 5.982 2.053 1.00 47.12 214 VAL A C 1
ATOM 1584 O O . VAL A 1 214 ? -19.832 6.184 3.196 1.00 47.12 214 VAL A O 1
ATOM 1587 N N . GLN A 1 215 ? -20.192 6.177 0.978 1.00 36.31 215 GLN A N 1
ATOM 1588 C CA . GLN A 1 215 ? -21.626 6.435 1.088 1.00 36.31 215 GLN A CA 1
ATOM 1589 C C . GLN A 1 215 ? -22.347 5.159 1.527 1.00 36.31 215 GLN A C 1
ATOM 1591 O O . GLN A 1 215 ? -22.277 4.128 0.856 1.00 36.31 215 GLN A O 1
ATOM 1596 N N . ILE A 1 216 ? -23.040 5.260 2.658 1.00 33.44 216 ILE A N 1
ATOM 1597 C CA . ILE A 1 216 ? -24.002 4.277 3.150 1.00 33.44 216 ILE A CA 1
ATOM 1598 C C . ILE A 1 216 ? -25.365 4.690 2.587 1.00 33.44 216 ILE A C 1
ATOM 1600 O O . ILE A 1 216 ? -25.752 5.849 2.732 1.00 33.44 216 ILE A O 1
ATOM 1604 N N . GLU A 1 217 ? -26.100 3.773 1.959 1.00 27.00 217 GLU A N 1
ATOM 1605 C CA . GLU A 1 217 ? -27.510 4.022 1.642 1.00 27.00 217 GLU A CA 1
ATOM 1606 C C . GLU A 1 217 ? -28.329 3.961 2.939 1.00 27.00 217 GLU A C 1
ATOM 1608 O O . GLU A 1 217 ? -28.483 2.896 3.540 1.00 27.00 217 GLU A O 1
ATOM 1613 N N . GLU A 1 218 ? -28.844 5.108 3.392 1.00 24.89 218 GLU A N 1
ATOM 1614 C CA . GLU A 1 218 ? -29.750 5.169 4.541 1.00 24.89 218 GLU A CA 1
ATOM 1615 C C . GLU A 1 218 ? -31.081 4.479 4.200 1.00 24.89 218 GLU A C 1
ATOM 1617 O O . GLU A 1 218 ? -31.940 5.044 3.518 1.00 24.89 218 GLU A O 1
ATOM 1622 N N . GLN A 1 219 ? -31.293 3.263 4.712 1.00 23.83 219 GLN A N 1
ATOM 1623 C CA . GLN A 1 219 ? -32.648 2.721 4.815 1.00 23.83 219 GLN A CA 1
ATOM 1624 C C . GLN A 1 219 ? -33.430 3.473 5.910 1.00 23.83 219 GLN A C 1
ATOM 1626 O O . GLN A 1 219 ? -32.847 3.868 6.923 1.00 23.83 219 GLN A O 1
ATOM 1631 N N . PRO A 1 220 ? -34.746 3.701 5.728 1.00 22.38 220 PRO A N 1
ATOM 1632 C CA . PRO A 1 220 ? -35.525 4.541 6.631 1.00 22.38 220 PRO A CA 1
ATOM 1633 C C . PRO A 1 220 ? -35.607 3.942 8.048 1.00 22.38 220 PRO A C 1
ATOM 1635 O O . PRO A 1 220 ? -35.769 2.728 8.193 1.00 22.38 220 PRO A O 1
ATOM 1638 N N . PRO A 1 221 ? -35.544 4.772 9.107 1.00 25.16 221 PRO A N 1
ATOM 1639 C CA . PRO A 1 221 ? -35.426 4.292 10.479 1.00 25.16 221 PRO A CA 1
ATOM 1640 C C . PRO A 1 221 ? -36.712 3.617 10.976 1.00 25.16 221 PRO A C 1
ATOM 1642 O O . PRO A 1 221 ? -37.702 4.272 11.309 1.00 25.16 221 PRO A O 1
ATOM 1645 N N . LEU A 1 222 ? -36.665 2.292 11.106 1.00 26.30 222 LEU A N 1
ATOM 1646 C CA . LEU A 1 222 ? -37.625 1.524 11.892 1.00 26.30 222 LEU A CA 1
ATOM 1647 C C . LEU A 1 222 ? -37.270 1.612 13.383 1.00 26.30 222 LEU A C 1
ATOM 1649 O O . LEU A 1 222 ? -36.509 0.783 13.869 1.00 26.30 222 LEU A O 1
ATOM 1653 N N . LEU A 1 223 ? -37.837 2.597 14.092 1.00 24.94 223 LEU A N 1
ATOM 1654 C CA . LEU A 1 223 ? -38.453 2.468 15.432 1.00 24.94 223 LEU A CA 1
ATOM 1655 C C . LEU A 1 223 ? -38.882 3.841 15.991 1.00 24.94 223 LEU A C 1
ATOM 1657 O O . LEU A 1 223 ? -38.408 4.892 15.563 1.00 24.94 223 LEU A O 1
ATOM 1661 N N . GLY A 1 224 ? -39.848 3.829 16.914 1.00 23.58 224 GLY A N 1
ATOM 1662 C CA . GLY A 1 224 ? -40.481 5.034 17.462 1.00 23.58 224 GLY A CA 1
ATOM 1663 C C . GLY A 1 224 ? -39.738 5.683 18.638 1.00 23.58 224 GLY A C 1
ATOM 1664 O O . GLY A 1 224 ? -38.866 5.083 19.259 1.00 23.58 224 GLY A O 1
ATOM 1665 N N . ARG A 1 225 ? -40.140 6.920 18.965 1.00 26.62 225 ARG A N 1
ATOM 1666 C CA . ARG A 1 225 ? -39.658 7.703 20.120 1.00 26.62 225 ARG A CA 1
ATOM 1667 C C . ARG A 1 225 ? -39.891 6.984 21.457 1.00 26.62 225 ARG A C 1
ATOM 1669 O O . ARG A 1 225 ? -40.943 6.370 21.640 1.00 26.62 225 ARG A O 1
ATOM 1676 N N . PRO A 1 226 ? -39.000 7.209 22.434 1.00 27.47 226 PRO A N 1
ATOM 1677 C CA . PRO A 1 226 ? -39.437 7.861 23.680 1.00 27.47 226 PRO A CA 1
ATOM 1678 C C . PRO A 1 226 ? -38.757 9.225 23.903 1.00 27.47 226 PRO A C 1
ATOM 1680 O O . PRO A 1 226 ? -37.540 9.350 23.804 1.00 27.47 226 PRO A O 1
ATOM 1683 N N . ASP A 1 227 ? -39.538 10.254 24.243 1.00 28.66 227 ASP A N 1
ATOM 1684 C CA . ASP A 1 227 ? -39.055 11.635 24.408 1.00 28.66 227 ASP A CA 1
ATOM 1685 C C . ASP A 1 227 ? -38.550 11.936 25.841 1.00 28.66 227 ASP A C 1
ATOM 1687 O O . ASP A 1 227 ? -39.230 12.637 26.591 1.00 28.66 227 ASP A O 1
ATOM 1691 N N . ALA A 1 228 ? -37.365 11.444 26.243 1.00 31.45 228 ALA A N 1
ATOM 1692 C CA . ALA A 1 228 ? -36.689 11.909 27.472 1.00 31.45 228 ALA A CA 1
ATOM 1693 C C . ALA A 1 228 ? -35.182 11.565 27.565 1.00 31.45 228 ALA A C 1
ATOM 1695 O O . ALA A 1 228 ? -34.832 10.477 28.004 1.00 31.45 228 ALA A O 1
ATOM 1696 N N . ILE A 1 229 ? -34.302 12.522 27.233 1.00 28.38 229 ILE A N 1
ATOM 1697 C CA . ILE A 1 229 ? -33.003 12.827 27.887 1.00 28.38 229 ILE A CA 1
ATOM 1698 C C . ILE A 1 229 ? -32.471 14.137 27.271 1.00 28.38 229 ILE A C 1
ATOM 1700 O O . ILE A 1 229 ? -32.689 14.417 26.091 1.00 28.38 229 ILE A O 1
ATOM 1704 N N . GLY A 1 230 ? -31.866 15.007 28.085 1.00 26.08 230 GLY A N 1
ATOM 1705 C CA . GLY A 1 230 ? -31.621 16.405 27.719 1.00 26.08 230 GLY A CA 1
ATOM 1706 C C . GLY A 1 230 ? -30.184 16.733 27.310 1.00 26.08 230 GLY A C 1
ATOM 1707 O O . GLY A 1 230 ? -29.302 16.712 28.153 1.00 26.08 230 GLY A O 1
ATOM 1708 N N . ARG A 1 231 ? -30.012 17.173 26.055 1.00 32.22 231 ARG A N 1
ATOM 1709 C CA . ARG A 1 231 ? -28.970 18.110 25.572 1.00 32.22 231 ARG A CA 1
ATOM 1710 C C . ARG A 1 231 ? -27.539 17.932 26.125 1.00 32.22 231 ARG A C 1
ATOM 1712 O O . ARG A 1 231 ? -27.079 18.763 26.903 1.00 32.22 231 ARG A O 1
ATOM 1719 N N . ASP A 1 232 ? -26.799 16.996 25.541 1.00 26.94 232 ASP A N 1
ATOM 1720 C CA . ASP A 1 232 ? -25.349 17.133 25.340 1.00 26.94 232 ASP A CA 1
ATOM 1721 C C . ASP A 1 232 ? -25.057 17.062 23.820 1.00 26.94 232 ASP A C 1
ATOM 1723 O O . ASP A 1 232 ? -25.663 16.218 23.149 1.00 26.94 232 ASP A O 1
ATOM 1727 N N . PRO A 1 233 ? -24.225 17.943 23.224 1.00 28.42 233 PRO A N 1
ATOM 1728 C CA . PRO A 1 233 ? -23.956 17.917 21.784 1.00 28.42 233 PRO A CA 1
ATOM 1729 C C . PRO A 1 233 ? -23.077 16.761 21.273 1.00 28.42 233 PRO A C 1
ATOM 1731 O O . PRO A 1 233 ? -23.043 16.567 20.058 1.00 28.42 233 PRO A O 1
ATOM 1734 N N . LEU A 1 234 ? -22.337 16.039 22.128 1.00 26.69 234 LEU A N 1
ATOM 1735 C CA . LEU A 1 234 ? -21.187 15.225 21.684 1.00 26.69 234 LEU A CA 1
ATOM 1736 C C . LEU A 1 234 ? -21.411 13.706 21.556 1.00 26.69 234 LEU A C 1
ATOM 1738 O O . LEU A 1 234 ? -20.589 13.044 20.931 1.00 26.69 234 LEU A O 1
ATOM 1742 N N . VAL A 1 235 ? -22.510 13.139 22.071 1.00 29.45 235 VAL A N 1
ATOM 1743 C CA . VAL A 1 235 ? -22.734 11.665 22.106 1.00 29.45 235 VAL A CA 1
ATOM 1744 C C . VAL A 1 235 ? -24.030 11.255 21.372 1.00 29.45 235 VAL A C 1
ATOM 1746 O O . VAL A 1 235 ? -24.766 10.359 21.773 1.00 29.45 235 VAL A O 1
ATOM 1749 N N . GLY A 1 236 ? -24.377 11.989 20.310 1.00 27.33 236 GLY A N 1
ATOM 1750 C CA . GLY A 1 236 ? -25.758 12.118 19.826 1.00 27.33 236 GLY A CA 1
ATOM 1751 C C . GLY A 1 236 ? -26.180 11.404 18.531 1.00 27.33 236 GLY A C 1
ATOM 1752 O O . GLY A 1 236 ? -27.048 11.967 17.861 1.00 27.33 236 GLY A O 1
ATOM 1753 N N . ARG A 1 237 ? -25.628 10.237 18.138 1.00 28.67 237 ARG A N 1
ATOM 1754 C CA . ARG A 1 237 ? -26.223 9.321 17.116 1.00 28.67 237 ARG A CA 1
ATOM 1755 C C . ARG A 1 237 ? -25.479 7.981 16.981 1.00 28.67 237 ARG A C 1
ATOM 1757 O O . ARG A 1 237 ? -24.258 7.974 16.919 1.00 28.67 237 ARG A O 1
ATOM 1764 N N . ALA A 1 238 ? -26.255 6.897 16.816 1.00 29.41 238 ALA A N 1
ATOM 1765 C CA . ALA A 1 238 ? -25.840 5.483 16.908 1.00 29.41 238 ALA A CA 1
ATOM 1766 C C . ALA A 1 238 ? -25.269 5.119 18.308 1.00 29.41 238 ALA A C 1
ATOM 1768 O O . ALA A 1 238 ? -24.764 5.980 19.012 1.00 29.41 238 ALA A O 1
ATOM 1769 N N . TRP A 1 239 ? -25.377 3.895 18.835 1.00 32.34 239 TRP A N 1
ATOM 1770 C CA . TRP A 1 239 ? -25.728 2.605 18.228 1.00 32.34 239 TRP A CA 1
ATOM 1771 C C . TRP A 1 239 ? -26.699 1.810 19.125 1.00 32.34 239 TRP A C 1
ATOM 1773 O O . TRP A 1 239 ? -26.354 1.489 20.257 1.00 32.34 239 TRP A O 1
ATOM 1783 N N . LEU A 1 240 ? -27.874 1.417 18.616 1.00 28.34 240 LEU A N 1
ATOM 1784 C CA . LEU A 1 240 ? -28.761 0.426 19.249 1.00 28.34 240 LEU A CA 1
ATOM 1785 C C . LEU A 1 240 ? -29.527 -0.357 18.166 1.00 28.34 240 LEU A C 1
ATOM 1787 O O . LEU A 1 240 ? -30.175 0.255 17.323 1.00 28.34 240 LEU A O 1
ATOM 1791 N N . GLY A 1 241 ? -29.487 -1.695 18.221 1.00 30.94 241 GLY A N 1
ATOM 1792 C CA . GLY A 1 241 ? -30.343 -2.580 17.410 1.00 30.94 241 GLY A CA 1
ATOM 1793 C C . GLY A 1 241 ? -29.817 -2.972 16.020 1.00 30.94 241 GLY A C 1
ATOM 1794 O O . GLY A 1 241 ? -30.465 -2.680 15.021 1.00 30.94 241 GLY A O 1
ATOM 1795 N N . VAL A 1 242 ? -28.684 -3.683 15.944 1.00 30.38 242 VAL A N 1
ATOM 1796 C CA . VAL A 1 242 ? -28.180 -4.286 14.688 1.00 30.38 242 VAL A CA 1
ATOM 1797 C C . VAL A 1 242 ? -28.716 -5.727 14.535 1.00 30.38 242 VAL A C 1
ATOM 1799 O O . VAL A 1 242 ? -28.462 -6.545 15.420 1.00 30.38 242 VAL A O 1
ATOM 1802 N N . PRO A 1 243 ? -29.448 -6.075 13.455 1.00 26.47 243 PRO A N 1
ATOM 1803 C CA . PRO A 1 243 ? -29.950 -7.437 13.235 1.00 26.47 243 PRO A CA 1
ATOM 1804 C C . PRO A 1 243 ? -28.859 -8.470 12.888 1.00 26.47 243 PRO A C 1
ATOM 1806 O O . PRO A 1 243 ? -27.824 -8.107 12.318 1.00 26.47 243 PRO A O 1
ATOM 1809 N N . PRO A 1 244 ? -29.109 -9.778 13.113 1.00 28.42 244 PRO A N 1
ATOM 1810 C CA . PRO A 1 244 ? -28.245 -10.847 12.614 1.00 28.42 244 PRO A CA 1
ATOM 1811 C C . PRO A 1 244 ? -28.045 -10.746 11.093 1.00 28.42 244 PRO A C 1
ATOM 1813 O O . PRO A 1 244 ? -29.013 -10.690 10.336 1.00 28.42 244 PRO A O 1
ATOM 1816 N N . GLY A 1 245 ? -26.786 -10.722 10.647 1.00 28.55 245 GLY A N 1
ATOM 1817 C CA . GLY A 1 245 ? -26.422 -10.635 9.227 1.00 28.55 245 GLY A CA 1
ATOM 1818 C C . GLY A 1 245 ? -26.317 -9.219 8.639 1.00 28.55 245 GLY A C 1
ATOM 1819 O O . GLY A 1 245 ? -26.085 -9.093 7.440 1.00 28.55 245 GLY A O 1
ATOM 1820 N N . SER A 1 246 ? -26.459 -8.150 9.433 1.00 26.12 246 SER A N 1
ATOM 1821 C CA . SER A 1 246 ? -26.228 -6.771 8.963 1.00 26.12 246 SER A CA 1
ATOM 1822 C C . SER A 1 246 ? -24.752 -6.347 9.032 1.00 26.12 246 SER A C 1
ATOM 1824 O O . SER A 1 246 ? -24.086 -6.549 10.043 1.00 26.12 246 SER A O 1
ATOM 1826 N N . MET A 1 247 ? -24.252 -5.711 7.966 1.00 25.44 247 MET A N 1
ATOM 1827 C CA . MET A 1 247 ? -22.926 -5.071 7.912 1.00 25.44 247 MET A CA 1
ATOM 1828 C C . MET A 1 247 ? -22.992 -3.611 8.385 1.00 25.44 247 MET A C 1
ATOM 1830 O O . MET A 1 247 ? -23.918 -2.899 8.001 1.00 25.44 247 MET A O 1
ATOM 1834 N N . VAL A 1 248 ? -21.985 -3.133 9.133 1.00 26.67 248 VAL A N 1
ATOM 1835 C CA . VAL A 1 248 ? -21.870 -1.714 9.541 1.00 26.67 248 VAL A CA 1
ATOM 1836 C C . VAL A 1 248 ? -20.394 -1.229 9.507 1.00 26.67 248 VAL A C 1
ATOM 1838 O O . VAL A 1 248 ? -19.537 -1.914 10.070 1.00 26.67 248 VAL A O 1
ATOM 1841 N N . PRO A 1 249 ? -20.055 -0.094 8.846 1.00 24.77 249 PRO A N 1
ATOM 1842 C CA . PRO A 1 249 ? -18.665 0.315 8.538 1.00 24.77 249 PRO A CA 1
ATOM 1843 C C . PRO A 1 249 ? -18.035 1.312 9.554 1.00 24.77 249 PRO A C 1
ATOM 1845 O O . PRO A 1 249 ? -18.535 1.434 10.671 1.00 24.77 249 PRO A O 1
ATOM 1848 N N . VAL A 1 250 ? -16.976 2.049 9.139 1.00 33.91 250 VAL A N 1
ATOM 1849 C CA . VAL A 1 250 ? -16.146 3.067 9.866 1.00 33.91 250 VAL A CA 1
ATOM 1850 C C . VAL A 1 250 ? -14.994 2.418 10.674 1.00 33.91 250 VAL A C 1
ATOM 1852 O O . VAL A 1 250 ? -15.300 1.721 11.627 1.00 33.91 250 VAL A O 1
ATOM 1855 N N . TRP A 1 251 ? -13.711 2.400 10.254 1.00 24.36 251 TRP A N 1
ATOM 1856 C CA . TRP A 1 251 ? -12.705 3.495 10.087 1.00 24.36 251 TRP A CA 1
ATOM 1857 C C . TRP A 1 251 ? -12.189 4.042 11.445 1.00 24.36 251 TRP A C 1
ATOM 1859 O O . TRP A 1 251 ? -13.031 4.236 12.312 1.00 24.36 251 TRP A O 1
ATOM 1869 N N . ASP A 1 252 ? -10.898 4.301 11.726 1.00 25.28 252 ASP A N 1
ATOM 1870 C CA . ASP A 1 252 ? -9.601 4.128 11.005 1.00 25.28 252 ASP A CA 1
ATOM 1871 C C . ASP A 1 252 ? -8.639 3.230 11.838 1.00 25.28 252 ASP A C 1
ATOM 1873 O O . ASP A 1 252 ? -8.985 2.875 12.962 1.00 25.28 252 ASP A O 1
ATOM 1877 N N . GLY A 1 253 ? -7.453 2.852 11.333 1.00 26.39 253 GLY A N 1
ATOM 1878 C CA . GLY A 1 253 ? -6.436 2.125 12.128 1.00 26.39 253 GLY A CA 1
ATOM 1879 C C . GLY A 1 253 ? -5.845 0.894 11.431 1.00 26.39 253 GLY A C 1
ATOM 1880 O O . GLY A 1 253 ? -5.276 1.029 10.352 1.00 26.39 253 GLY A O 1
ATOM 1881 N N . ASP A 1 254 ? -5.971 -0.292 12.047 1.00 29.41 254 ASP A N 1
ATOM 1882 C CA . ASP A 1 254 ? -5.408 -1.569 11.554 1.00 29.41 254 ASP A CA 1
ATOM 1883 C C . ASP A 1 254 ? -6.323 -2.773 11.937 1.00 29.41 254 ASP A C 1
ATOM 1885 O O . ASP A 1 254 ? -5.960 -3.651 12.717 1.00 29.41 254 ASP A O 1
ATOM 1889 N N . TRP A 1 255 ? -7.563 -2.816 11.421 1.00 31.69 255 TRP A N 1
ATOM 1890 C CA . TRP A 1 255 ? -8.605 -3.791 11.819 1.00 31.69 255 TRP A CA 1
ATOM 1891 C C . TRP A 1 255 ? -9.203 -4.605 10.649 1.00 31.69 255 TRP A C 1
ATOM 1893 O O . TRP A 1 255 ? -9.447 -4.078 9.567 1.00 31.69 255 TRP A O 1
ATOM 1903 N N . TYR A 1 256 ? -9.560 -5.875 10.909 1.00 32.97 256 TYR A N 1
ATOM 1904 C CA . TYR A 1 256 ? -10.061 -6.845 9.916 1.00 32.97 256 TYR A CA 1
ATOM 1905 C C . TYR A 1 256 ? -11.378 -7.524 10.345 1.00 32.97 256 TYR A C 1
ATOM 1907 O O . TYR A 1 256 ? -11.634 -7.711 11.533 1.00 32.97 256 TYR A O 1
ATOM 1915 N N . ALA A 1 257 ? -12.193 -7.952 9.372 1.00 30.11 257 ALA A N 1
ATOM 1916 C CA . ALA A 1 257 ? -13.493 -8.593 9.607 1.00 30.11 257 ALA A CA 1
ATOM 1917 C C . ALA A 1 257 ? -13.455 -10.134 9.502 1.00 30.11 257 ALA A C 1
ATOM 1919 O O . ALA A 1 257 ? -12.763 -10.700 8.656 1.00 30.11 257 ALA A O 1
ATOM 1920 N N . GLY A 1 258 ? -14.284 -10.803 10.309 1.00 32.19 258 GLY A N 1
ATOM 1921 C CA . GLY A 1 258 ? -14.634 -12.224 10.185 1.00 32.19 258 GLY A CA 1
ATOM 1922 C C . GLY A 1 258 ? -16.152 -12.419 10.255 1.00 32.19 258 GLY A C 1
ATOM 1923 O O . GLY A 1 258 ? -16.874 -11.505 10.655 1.00 32.19 258 GLY A O 1
ATOM 1924 N N . THR A 1 259 ? -16.659 -13.591 9.865 1.00 31.95 259 THR A N 1
ATOM 1925 C CA . THR A 1 259 ? -18.100 -13.902 9.949 1.00 31.95 259 THR A CA 1
ATOM 1926 C C . THR A 1 259 ? -18.391 -14.890 11.074 1.00 31.95 259 THR A C 1
ATOM 1928 O O . THR A 1 259 ? -17.641 -15.837 11.295 1.00 31.95 259 THR A O 1
ATOM 1931 N N . ALA A 1 260 ? -19.493 -14.685 11.795 1.00 31.39 260 ALA A N 1
ATOM 1932 C CA . ALA A 1 260 ? -19.943 -15.586 12.852 1.00 31.39 260 ALA A CA 1
ATOM 1933 C C . ALA A 1 260 ? -21.146 -16.412 12.374 1.00 31.39 260 ALA A C 1
ATOM 1935 O O . ALA A 1 260 ? -22.126 -15.859 11.876 1.00 31.39 260 ALA A O 1
ATOM 1936 N N . SER A 1 261 ? -21.083 -17.730 12.554 1.00 32.50 261 SER A N 1
ATOM 1937 C CA . SER A 1 261 ? -22.196 -18.657 12.331 1.00 32.50 261 SER A CA 1
ATOM 1938 C C . SER A 1 261 ? -22.465 -19.438 13.611 1.00 32.50 261 SER A C 1
ATOM 1940 O O . SER A 1 261 ? -21.550 -20.070 14.141 1.00 32.50 261 SER A O 1
ATOM 1942 N N . GLN A 1 262 ? -23.702 -19.425 14.093 1.00 32.56 262 GLN A N 1
ATOM 1943 C CA . GLN A 1 262 ? -24.120 -20.278 15.200 1.00 32.56 262 GLN A CA 1
ATOM 1944 C C . GLN A 1 262 ? -24.400 -21.697 14.672 1.00 32.56 262 GLN A C 1
ATOM 1946 O O . GLN A 1 262 ? -24.962 -21.835 13.586 1.00 32.56 262 GLN A O 1
ATOM 1951 N N . ASP A 1 263 ? -23.971 -22.735 15.392 1.00 39.16 263 ASP A N 1
ATOM 1952 C CA . ASP A 1 263 ? -24.316 -24.129 15.085 1.00 39.16 263 ASP A CA 1
ATOM 1953 C C . ASP A 1 263 ? -25.586 -24.594 15.818 1.00 39.16 263 ASP A C 1
ATOM 1955 O O . ASP A 1 263 ? -26.140 -23.868 16.645 1.00 39.16 263 ASP A O 1
ATOM 1959 N N . ASP A 1 264 ? -26.069 -25.795 15.485 1.00 38.03 264 ASP A N 1
ATOM 1960 C CA . ASP A 1 264 ? -27.365 -26.321 15.947 1.00 38.03 264 ASP A CA 1
ATOM 1961 C C . ASP A 1 264 ? -27.453 -26.515 17.477 1.00 38.03 264 ASP A C 1
ATOM 1963 O O . ASP A 1 264 ? -28.549 -26.541 18.034 1.00 38.03 264 ASP A O 1
ATOM 1967 N N . ASP A 1 265 ? -26.308 -26.585 18.169 1.00 38.53 265 ASP A N 1
ATOM 1968 C CA . ASP A 1 265 ? -26.208 -26.613 19.637 1.00 38.53 265 ASP A CA 1
ATOM 1969 C C . ASP A 1 265 ? -26.231 -25.199 20.262 1.00 38.53 265 ASP A C 1
ATOM 1971 O O . ASP A 1 265 ? -26.042 -25.035 21.469 1.00 38.53 265 ASP A O 1
ATOM 1975 N N . GLY A 1 266 ? -26.404 -24.153 19.450 1.00 31.41 266 GLY A N 1
ATOM 1976 C CA . GLY A 1 266 ? -26.364 -22.756 19.873 1.00 31.41 266 GLY A CA 1
ATOM 1977 C C . GLY A 1 266 ? -24.950 -22.193 20.063 1.00 31.41 266 GLY A C 1
ATOM 1978 O O . GLY A 1 266 ? -24.811 -21.096 20.612 1.00 31.41 266 GLY A O 1
ATOM 1979 N N . ARG A 1 267 ? -23.890 -22.890 19.630 1.00 32.25 267 ARG A N 1
ATOM 1980 C CA . ARG A 1 267 ? -22.499 -22.458 19.844 1.00 32.25 267 ARG A CA 1
ATOM 1981 C C . ARG A 1 267 ? -22.032 -21.582 18.685 1.00 32.25 267 ARG A C 1
ATOM 1983 O O . ARG A 1 267 ? -22.270 -21.887 17.519 1.00 32.25 267 ARG A O 1
ATOM 1990 N N . TRP A 1 268 ? -21.333 -20.496 18.989 1.00 33.81 268 TRP A N 1
ATOM 1991 C CA . TRP A 1 268 ? -20.795 -19.598 17.967 1.00 33.81 268 TRP A CA 1
ATOM 1992 C C . TRP A 1 268 ? -19.494 -20.146 17.375 1.00 33.81 268 TRP A C 1
ATOM 1994 O O . TRP A 1 268 ? -18.538 -20.410 18.103 1.00 33.81 268 TRP A O 1
ATOM 2004 N N . ARG A 1 269 ? -19.437 -20.271 16.045 1.00 29.41 269 ARG A N 1
ATOM 2005 C CA . ARG A 1 269 ? -18.209 -20.524 15.278 1.00 29.41 269 ARG A CA 1
ATOM 2006 C C . ARG A 1 269 ? -17.842 -19.273 14.491 1.00 29.41 269 ARG A C 1
ATOM 2008 O O . ARG A 1 269 ? -18.688 -18.711 13.797 1.00 29.41 269 ARG A O 1
ATOM 2015 N N . LEU A 1 270 ? -16.583 -18.857 14.587 1.00 35.22 270 LEU A N 1
ATOM 2016 C CA . LEU A 1 270 ? -16.052 -17.694 13.883 1.00 35.22 270 LEU A CA 1
ATOM 2017 C C . LEU A 1 270 ? -15.192 -18.141 12.695 1.00 35.22 270 LEU A C 1
ATOM 2019 O O . LEU A 1 270 ? -14.221 -18.879 12.860 1.00 35.22 270 LEU A O 1
ATOM 2023 N N . HIS A 1 271 ? -15.523 -17.656 11.503 1.00 34.16 271 HIS A N 1
ATOM 2024 C CA . HIS A 1 271 ? -14.736 -17.839 10.288 1.00 34.16 271 HIS A CA 1
ATOM 2025 C C . HIS A 1 271 ? -13.768 -16.664 10.157 1.00 34.16 271 HIS A C 1
ATOM 2027 O O . HIS A 1 271 ? -14.094 -15.617 9.594 1.00 34.16 271 HIS A O 1
ATOM 2033 N N . ILE A 1 272 ? -12.578 -16.838 10.731 1.00 38.31 272 ILE A N 1
ATOM 2034 C CA . ILE A 1 272 ? -11.438 -15.935 10.547 1.00 38.31 272 ILE A CA 1
ATOM 2035 C C . ILE A 1 272 ? -10.846 -16.202 9.153 1.00 38.31 272 ILE A C 1
ATOM 2037 O O . ILE A 1 272 ? -10.415 -17.335 8.921 1.00 38.31 272 ILE A O 1
ATOM 2041 N N . PRO A 1 273 ? -10.781 -15.214 8.239 1.00 38.53 273 PRO A N 1
ATOM 2042 C CA . PRO A 1 273 ? -10.156 -15.407 6.934 1.00 38.53 273 PRO A CA 1
ATOM 2043 C C . PRO A 1 273 ? -8.669 -15.762 7.067 1.00 38.53 273 PRO A C 1
ATOM 2045 O O . PRO A 1 273 ? -7.933 -15.086 7.788 1.00 38.53 273 PRO A O 1
ATOM 2048 N N . ASP A 1 274 ? -8.195 -16.763 6.318 1.00 37.75 274 ASP A N 1
ATOM 2049 C CA . ASP A 1 274 ? -6.774 -17.148 6.295 1.00 37.75 274 ASP A CA 1
ATOM 2050 C C . ASP A 1 274 ? -5.793 -15.981 6.049 1.00 37.75 274 ASP A C 1
ATOM 2052 O O . ASP A 1 274 ? -4.743 -15.970 6.693 1.00 37.75 274 ASP A O 1
ATOM 2056 N N . PRO A 1 275 ? -6.102 -14.958 5.219 1.00 35.97 275 PRO A N 1
ATOM 2057 C CA . PRO A 1 275 ? -5.249 -13.778 5.077 1.00 35.97 275 PRO A CA 1
ATOM 2058 C C . PRO A 1 275 ? -4.978 -13.027 6.388 1.00 35.97 275 PRO A C 1
ATOM 2060 O O . PRO A 1 275 ? -3.893 -12.478 6.535 1.00 35.97 275 PRO A O 1
ATOM 2063 N N . LEU A 1 276 ? -5.905 -13.031 7.357 1.00 38.88 276 LEU A N 1
ATOM 2064 C CA . LEU A 1 276 ? -5.671 -12.413 8.668 1.00 38.88 276 LEU A CA 1
ATOM 2065 C C . LEU A 1 276 ? -4.700 -13.252 9.506 1.00 38.88 276 LEU A C 1
ATOM 2067 O O . LEU A 1 276 ? -3.743 -12.710 10.053 1.00 38.88 276 LEU A O 1
ATOM 2071 N N . ARG A 1 277 ? -4.880 -14.581 9.536 1.00 39.88 277 ARG A N 1
ATOM 2072 C CA . ARG A 1 277 ? -3.926 -15.504 10.183 1.00 39.88 277 ARG A CA 1
ATOM 2073 C C . ARG A 1 277 ? -2.521 -15.343 9.588 1.00 39.88 277 ARG A C 1
ATOM 2075 O O . ARG A 1 277 ? -1.536 -15.285 10.317 1.00 39.88 277 ARG A O 1
ATOM 2082 N N . GLN A 1 278 ? -2.438 -15.221 8.262 1.00 38.47 278 GLN A N 1
ATOM 2083 C CA . GLN A 1 278 ? -1.186 -15.029 7.526 1.00 38.47 278 GLN A CA 1
ATOM 2084 C C . GLN A 1 278 ? -0.574 -13.637 7.744 1.00 38.47 278 GLN A C 1
ATOM 2086 O O . GLN A 1 278 ? 0.645 -13.538 7.842 1.00 38.47 278 GLN A O 1
ATOM 2091 N N . TRP A 1 279 ? -1.376 -12.574 7.875 1.00 40.34 279 TRP A N 1
ATOM 2092 C CA . TRP A 1 279 ? -0.878 -11.233 8.204 1.00 40.34 279 TRP A CA 1
ATOM 2093 C C . TRP A 1 279 ? -0.343 -11.162 9.637 1.00 40.34 279 TRP A C 1
ATOM 2095 O O . TRP A 1 279 ? 0.777 -10.697 9.834 1.00 40.34 279 TRP A O 1
ATOM 2105 N N . VAL A 1 280 ? -1.072 -11.705 10.622 1.00 39.12 280 VAL A N 1
ATOM 2106 C CA . VAL A 1 280 ? -0.595 -11.809 12.015 1.00 39.12 280 VAL A CA 1
ATOM 2107 C C . VAL A 1 280 ? 0.717 -12.601 12.063 1.00 39.12 280 VAL A C 1
ATOM 2109 O O . VAL A 1 280 ? 1.699 -12.123 12.629 1.00 39.12 280 VAL A O 1
ATOM 2112 N N . ALA A 1 281 ? 0.794 -13.748 11.377 1.00 39.16 281 ALA A N 1
ATOM 2113 C CA . ALA A 1 281 ? 2.036 -14.512 11.244 1.00 39.16 281 ALA A CA 1
ATOM 2114 C C . ALA A 1 281 ? 3.170 -13.713 10.563 1.00 39.16 281 ALA A C 1
ATOM 2116 O O . ALA A 1 281 ? 4.310 -13.758 11.020 1.00 39.16 281 ALA A O 1
ATOM 2117 N N . ALA A 1 282 ? 2.880 -12.932 9.518 1.00 36.31 282 ALA A N 1
ATOM 2118 C CA . ALA A 1 282 ? 3.879 -12.121 8.818 1.00 36.31 282 ALA A CA 1
ATOM 2119 C C . ALA A 1 282 ? 4.386 -10.925 9.648 1.00 36.31 282 ALA A C 1
ATOM 2121 O O . ALA A 1 282 ? 5.546 -10.538 9.511 1.00 36.31 282 ALA A O 1
ATOM 2122 N N . GLN A 1 283 ? 3.560 -10.352 10.530 1.00 36.28 283 GLN A N 1
ATOM 2123 C CA . GLN A 1 283 ? 3.988 -9.321 11.488 1.00 36.28 283 GLN A CA 1
ATOM 2124 C C . GLN A 1 283 ? 4.768 -9.925 12.678 1.00 36.28 283 GLN A C 1
ATOM 2126 O O . GLN A 1 283 ? 5.604 -9.244 13.275 1.00 36.28 283 GLN A O 1
ATOM 2131 N N . LEU A 1 284 ? 4.546 -11.209 12.993 1.00 38.34 284 LEU A N 1
ATOM 2132 C CA . LEU A 1 284 ? 5.317 -11.987 13.977 1.00 38.34 284 LEU A CA 1
ATOM 2133 C C . LEU A 1 284 ? 6.681 -12.478 13.447 1.00 38.34 284 LEU A C 1
ATOM 2135 O O . LEU A 1 284 ? 7.586 -12.711 14.255 1.00 38.34 284 LEU A O 1
ATOM 2139 N N . ASP A 1 285 ? 6.828 -12.626 12.123 1.00 33.00 285 ASP A N 1
ATOM 2140 C CA . ASP A 1 285 ? 8.069 -13.025 11.427 1.00 33.00 285 ASP A CA 1
ATOM 2141 C C . ASP A 1 285 ? 8.941 -11.821 10.998 1.00 33.00 285 ASP A C 1
ATOM 2143 O O . ASP A 1 285 ? 10.132 -11.954 10.699 1.00 33.00 285 ASP A O 1
ATOM 2147 N N . ARG A 1 286 ? 8.393 -10.596 11.041 1.00 34.09 286 ARG A N 1
ATOM 2148 C CA . ARG A 1 286 ? 9.174 -9.356 10.904 1.00 34.09 286 ARG A CA 1
ATOM 2149 C C . ARG A 1 286 ? 10.069 -9.119 12.122 1.00 34.09 286 ARG A C 1
ATOM 2151 O O . ARG A 1 286 ? 9.742 -8.357 13.028 1.00 34.09 286 ARG A O 1
ATOM 2158 N N . ARG A 1 287 ? 11.266 -9.704 12.073 1.00 36.53 287 ARG A N 1
ATOM 2159 C CA . ARG A 1 287 ? 12.442 -9.224 12.813 1.00 36.53 287 ARG A CA 1
ATOM 2160 C C . ARG A 1 287 ? 12.696 -7.757 12.450 1.00 36.53 287 ARG A C 1
ATOM 2162 O O . ARG A 1 287 ? 12.966 -7.494 11.279 1.00 36.53 287 ARG A O 1
ATOM 2169 N N . LEU A 1 288 ? 12.632 -6.844 13.421 1.00 31.59 288 LEU A N 1
ATOM 2170 C CA . LEU A 1 288 ? 13.308 -5.534 13.459 1.00 31.59 288 LEU A CA 1
ATOM 2171 C C . LEU A 1 288 ? 12.894 -4.760 14.728 1.00 31.59 288 LEU A C 1
ATOM 2173 O O . LEU A 1 288 ? 11.802 -4.980 15.248 1.00 31.59 288 LEU A O 1
ATOM 2177 N N . TRP A 1 289 ? 13.744 -3.806 15.123 1.00 38.28 289 TRP A N 1
ATOM 2178 C CA . TRP A 1 289 ? 13.577 -2.832 16.218 1.00 38.28 289 TRP A CA 1
ATOM 2179 C C . TRP A 1 289 ? 13.714 -3.382 17.649 1.00 38.28 289 TRP A C 1
ATOM 2181 O O . TRP A 1 289 ? 13.411 -4.537 17.936 1.00 38.28 289 TRP A O 1
ATOM 2191 N N . GLY A 1 290 ? 14.280 -2.544 18.525 1.00 40.97 290 GLY A N 1
ATOM 2192 C CA . GLY A 1 290 ? 14.871 -2.964 19.796 1.00 40.97 290 GLY A CA 1
ATOM 2193 C C . GLY A 1 290 ? 14.011 -2.762 21.040 1.00 40.97 290 GLY A C 1
ATOM 2194 O O . GLY A 1 290 ? 13.064 -1.978 21.055 1.00 40.97 290 GLY A O 1
ATOM 2195 N N . VAL A 1 291 ? 14.386 -3.465 22.107 1.00 44.44 291 VAL A N 1
ATOM 2196 C CA . VAL A 1 291 ? 13.753 -3.365 23.430 1.00 44.44 291 VAL A CA 1
ATOM 2197 C C . VAL A 1 291 ? 14.256 -2.100 24.120 1.00 44.44 291 VAL A C 1
ATOM 2199 O O . VAL A 1 291 ? 15.465 -1.934 24.259 1.00 44.44 291 VAL A O 1
ATOM 2202 N N . ARG A 1 292 ? 13.358 -1.214 24.565 1.00 44.22 292 ARG A N 1
ATOM 2203 C CA . ARG A 1 292 ? 13.728 -0.113 25.467 1.00 44.22 292 ARG A CA 1
ATOM 2204 C C . ARG A 1 292 ? 13.792 -0.627 26.906 1.00 44.22 292 ARG A C 1
ATOM 2206 O O . ARG A 1 292 ? 12.884 -1.326 27.345 1.00 44.22 292 ARG A O 1
ATOM 2213 N N . ALA A 1 293 ? 14.854 -0.275 27.620 1.00 47.44 293 ALA A N 1
ATOM 2214 C CA . ALA A 1 293 ? 15.030 -0.535 29.050 1.00 47.44 293 ALA A CA 1
ATOM 2215 C C . ALA A 1 293 ? 15.707 0.676 29.723 1.00 47.44 293 ALA A C 1
ATOM 2217 O O . ALA A 1 293 ? 16.399 1.424 29.032 1.00 47.44 293 ALA A O 1
ATOM 2218 N N . PRO A 1 294 ? 15.583 0.894 31.043 1.00 51.69 294 PRO A N 1
ATOM 2219 C CA . PRO A 1 294 ? 16.251 2.010 31.715 1.00 51.69 294 PRO A CA 1
ATOM 2220 C C . PRO A 1 294 ? 17.780 1.974 31.541 1.00 51.69 294 PRO A C 1
ATOM 2222 O O . PRO A 1 294 ? 18.414 0.936 31.749 1.00 51.69 294 PRO A O 1
ATOM 2225 N N . ALA A 1 295 ? 18.418 3.109 31.222 1.00 58.38 295 ALA A N 1
ATOM 2226 C CA . ALA A 1 295 ? 19.875 3.163 31.015 1.00 58.38 295 ALA A CA 1
ATOM 2227 C C . ALA A 1 295 ? 20.704 2.706 32.236 1.00 58.38 295 ALA A C 1
ATOM 2229 O O . ALA A 1 295 ? 21.805 2.165 32.084 1.00 58.38 295 ALA A O 1
ATOM 2230 N N . SER A 1 296 ? 20.151 2.841 33.446 1.00 56.09 296 SER A N 1
ATOM 2231 C CA . SER A 1 296 ? 20.698 2.304 34.701 1.00 56.09 296 SER A CA 1
ATOM 2232 C C . SER A 1 296 ? 20.933 0.789 34.677 1.00 56.09 296 SER A C 1
ATOM 2234 O O . SER A 1 296 ? 21.840 0.297 35.349 1.00 56.09 296 SER A O 1
ATOM 2236 N N . GLU A 1 297 ? 20.159 0.039 33.892 1.00 52.09 297 GLU A N 1
ATOM 2237 C CA . GLU A 1 297 ? 20.222 -1.421 33.829 1.00 52.09 297 GLU A CA 1
ATOM 2238 C C . GLU A 1 297 ? 21.218 -1.944 32.785 1.00 52.09 297 GLU A C 1
ATOM 2240 O O . GLU A 1 297 ? 21.447 -3.152 32.722 1.00 52.09 297 GLU A O 1
ATOM 2245 N N . ARG A 1 298 ? 21.852 -1.075 31.980 1.00 62.41 298 ARG A N 1
ATOM 2246 C CA . ARG A 1 298 ? 22.747 -1.460 30.866 1.00 62.41 298 ARG A CA 1
ATOM 2247 C C . ARG A 1 298 ? 23.708 -2.603 31.213 1.00 62.41 298 ARG A C 1
ATOM 2249 O O . ARG A 1 298 ? 23.888 -3.518 30.414 1.00 62.41 298 ARG A O 1
ATOM 2256 N N . ALA A 1 299 ? 24.311 -2.577 32.401 1.00 56.16 299 ALA A N 1
ATOM 2257 C CA . ALA A 1 299 ? 25.232 -3.621 32.850 1.00 56.16 299 ALA A CA 1
ATOM 2258 C C . ALA A 1 299 ? 24.554 -4.996 33.033 1.00 56.16 299 ALA A C 1
ATOM 2260 O O . ALA A 1 299 ? 25.122 -6.011 32.637 1.00 56.16 299 ALA A O 1
ATOM 2261 N N . TRP A 1 300 ? 23.335 -5.033 33.582 1.00 56.00 300 TRP A N 1
ATOM 2262 C CA . TRP A 1 300 ? 22.535 -6.248 33.799 1.00 56.00 300 TRP A CA 1
ATOM 2263 C C . TRP A 1 300 ? 22.121 -6.900 32.472 1.00 56.00 300 TRP A C 1
ATOM 2265 O O . TRP A 1 300 ? 22.157 -8.130 32.348 1.00 56.00 300 TRP A O 1
ATOM 2275 N N . TRP A 1 301 ? 21.796 -6.071 31.475 1.00 54.31 301 TRP A N 1
ATOM 2276 C CA . TRP A 1 301 ? 21.411 -6.477 30.121 1.00 54.31 301 TRP A CA 1
ATOM 2277 C C . TRP A 1 301 ? 22.600 -6.962 29.285 1.00 54.31 301 TRP A C 1
ATOM 2279 O O . TRP A 1 301 ? 22.559 -8.060 28.725 1.00 54.31 301 TRP A O 1
ATOM 2289 N N . VAL A 1 302 ? 23.701 -6.203 29.259 1.00 60.62 302 VAL A N 1
ATOM 2290 C CA . VAL A 1 302 ? 24.927 -6.580 28.531 1.00 60.62 302 VAL A CA 1
ATOM 2291 C C . VAL A 1 302 ? 25.572 -7.835 29.136 1.00 60.62 302 VAL A C 1
ATOM 2293 O O . VAL A 1 302 ? 26.038 -8.701 28.397 1.00 60.62 302 VAL A O 1
ATOM 2296 N N . GLN A 1 303 ? 25.521 -8.019 30.463 1.00 53.72 303 GLN A N 1
ATOM 2297 C CA . GLN A 1 303 ? 25.956 -9.265 31.115 1.00 53.72 303 GLN A CA 1
ATOM 2298 C C . GLN A 1 303 ? 25.130 -10.489 30.671 1.00 53.72 303 GLN A C 1
ATOM 2300 O O . GLN A 1 303 ? 25.637 -11.609 30.685 1.00 53.72 303 GLN A O 1
ATOM 2305 N N . ARG A 1 304 ? 23.881 -10.280 30.232 1.00 50.66 304 ARG A N 1
ATOM 2306 C CA . ARG A 1 304 ? 22.985 -11.293 29.644 1.00 50.66 304 ARG A CA 1
ATOM 2307 C C . ARG A 1 304 ? 23.055 -11.339 28.112 1.00 50.66 304 ARG A C 1
ATOM 2309 O O . ARG A 1 304 ? 22.118 -11.807 27.470 1.00 50.66 304 ARG A O 1
ATOM 2316 N N . GLY A 1 305 ? 24.137 -10.843 27.510 1.00 46.44 305 GLY A N 1
ATOM 2317 C CA . GLY A 1 305 ? 24.395 -10.960 26.071 1.00 46.44 305 GLY A CA 1
ATOM 2318 C C . GLY A 1 305 ? 23.473 -10.133 25.170 1.00 46.44 305 GLY A C 1
ATOM 2319 O O . GLY A 1 305 ? 23.400 -10.411 23.975 1.00 46.44 305 GLY A O 1
ATOM 2320 N N . TRP A 1 306 ? 22.763 -9.138 25.710 1.00 54.84 306 TRP A N 1
ATOM 2321 C CA . TRP A 1 306 ? 22.028 -8.169 24.894 1.00 54.84 306 TRP A CA 1
ATOM 2322 C C . TRP A 1 306 ? 22.977 -7.107 24.329 1.00 54.84 306 TRP A C 1
ATOM 2324 O O . TRP A 1 306 ? 23.889 -6.645 25.018 1.00 54.84 306 TRP A O 1
ATOM 2334 N N . VAL A 1 307 ? 22.754 -6.710 23.075 1.00 55.84 307 VAL A N 1
ATOM 2335 C CA . VAL A 1 307 ? 23.537 -5.667 22.405 1.00 55.84 307 VAL A CA 1
ATOM 2336 C C . VAL A 1 307 ? 22.871 -4.319 22.666 1.00 55.84 307 VAL A C 1
ATOM 2338 O O . VAL A 1 307 ? 21.734 -4.102 22.269 1.00 55.84 307 VAL A O 1
ATOM 2341 N N . ALA A 1 308 ? 23.573 -3.406 23.332 1.00 58.50 308 ALA A N 1
ATOM 2342 C CA . ALA A 1 308 ? 23.142 -2.017 23.459 1.00 58.50 308 ALA A CA 1
ATOM 2343 C C . ALA A 1 308 ? 23.451 -1.251 22.163 1.00 58.50 308 ALA A C 1
ATOM 2345 O O . ALA A 1 308 ? 24.610 -1.211 21.751 1.00 58.50 308 ALA A O 1
ATOM 2346 N N . ALA A 1 309 ? 22.433 -0.641 21.554 1.00 52.72 309 ALA A N 1
ATOM 2347 C CA . ALA A 1 309 ? 22.561 0.163 20.342 1.00 52.72 309 ALA A CA 1
ATOM 2348 C C . ALA A 1 309 ? 22.804 1.647 20.671 1.00 52.72 309 ALA A C 1
ATOM 2350 O O . ALA A 1 309 ? 23.896 2.156 20.432 1.00 52.72 309 ALA A O 1
ATOM 2351 N N . GLU A 1 310 ? 21.816 2.325 21.263 1.00 55.97 310 GLU A N 1
ATOM 2352 C CA . GLU A 1 310 ? 21.841 3.773 21.530 1.00 55.97 310 GLU A CA 1
ATOM 2353 C C . GLU A 1 310 ? 21.189 4.119 22.884 1.00 55.97 310 GLU A C 1
ATOM 2355 O O . GLU A 1 310 ? 20.535 3.278 23.508 1.00 55.97 310 GLU A O 1
ATOM 2360 N N . GLU A 1 311 ? 21.397 5.356 23.347 1.00 51.91 311 GLU A N 1
ATOM 2361 C CA . GLU A 1 311 ? 20.693 5.971 24.482 1.00 51.91 311 GLU A CA 1
ATOM 2362 C C . GLU A 1 311 ? 19.877 7.167 23.983 1.00 51.91 311 GLU A C 1
ATOM 2364 O O . GLU A 1 311 ? 20.441 8.101 23.412 1.00 51.91 311 GLU A O 1
ATOM 2369 N N . ASP A 1 312 ? 18.568 7.150 24.228 1.00 42.75 312 ASP A N 1
ATOM 2370 C CA . ASP A 1 312 ? 17.625 8.192 23.810 1.00 42.75 312 ASP A CA 1
ATOM 2371 C C . ASP A 1 312 ? 16.657 8.515 24.956 1.00 42.75 312 ASP A C 1
ATOM 2373 O O . ASP A 1 312 ? 16.101 7.615 25.582 1.00 42.75 312 ASP A O 1
ATOM 2377 N N . GLY A 1 313 ? 16.489 9.799 25.281 1.00 48.19 313 GLY A N 1
ATOM 2378 C CA . GLY A 1 313 ? 15.640 10.288 26.381 1.00 48.19 313 GLY A CA 1
ATOM 2379 C C . GLY A 1 313 ? 16.047 9.886 27.814 1.00 48.19 313 GLY A C 1
ATOM 2380 O O . GLY A 1 313 ? 15.591 10.516 28.766 1.00 48.19 313 GLY A O 1
ATOM 2381 N N . GLY A 1 314 ? 16.918 8.886 27.981 1.00 51.25 314 GLY A N 1
ATOM 2382 C CA . GLY A 1 314 ? 17.211 8.205 29.251 1.00 51.25 314 GLY A CA 1
ATOM 2383 C C . GLY A 1 314 ? 17.003 6.683 29.187 1.00 51.25 314 GLY A C 1
ATOM 2384 O O . GLY A 1 314 ? 17.432 5.969 30.097 1.00 51.25 314 GLY A O 1
ATOM 2385 N N . ASP A 1 315 ? 16.412 6.188 28.097 1.00 43.53 315 ASP A N 1
ATOM 2386 C CA . ASP A 1 315 ? 16.278 4.767 27.794 1.00 43.53 315 ASP A CA 1
ATOM 2387 C C . ASP A 1 315 ? 17.479 4.247 27.002 1.00 43.53 315 ASP A C 1
ATOM 2389 O O . ASP A 1 315 ? 18.082 4.943 26.184 1.00 43.53 315 ASP A O 1
ATOM 2393 N N . LEU A 1 316 ? 17.763 2.968 27.200 1.00 49.81 316 LEU A N 1
ATOM 2394 C CA . LEU A 1 316 ? 18.685 2.148 26.439 1.00 49.81 316 LEU A CA 1
ATOM 2395 C C . LEU A 1 316 ? 17.919 1.356 25.378 1.00 49.81 316 LEU A C 1
ATOM 2397 O O . LEU A 1 316 ? 17.025 0.582 25.721 1.00 49.81 316 LEU A O 1
ATOM 2401 N N . LEU A 1 317 ? 18.312 1.475 24.110 1.00 51.59 317 LEU A N 1
ATOM 2402 C CA . LEU A 1 317 ? 17.803 0.612 23.045 1.00 51.59 317 LEU A CA 1
ATOM 2403 C C . LEU A 1 317 ? 18.650 -0.667 22.949 1.00 51.59 317 LEU A C 1
ATOM 2405 O O . LEU A 1 317 ? 19.861 -0.602 22.725 1.00 51.59 317 LEU A O 1
ATOM 2409 N N . LEU A 1 318 ? 18.018 -1.831 23.100 1.00 52.41 318 LEU A N 1
ATOM 2410 C CA . LEU A 1 318 ? 18.645 -3.151 23.021 1.00 52.41 318 LEU A CA 1
ATOM 2411 C C . LEU A 1 318 ? 18.294 -3.845 21.696 1.00 52.41 318 LEU A C 1
ATOM 2413 O O . LEU A 1 318 ? 17.130 -4.164 21.447 1.00 52.41 318 LEU A O 1
ATOM 2417 N N . ASP A 1 319 ? 19.298 -4.113 20.866 1.00 50.62 319 ASP A N 1
ATOM 2418 C CA . ASP A 1 319 ? 19.164 -4.842 19.602 1.00 50.62 319 ASP A CA 1
ATOM 2419 C C . ASP A 1 319 ? 18.916 -6.350 19.865 1.00 50.62 319 ASP A C 1
ATOM 2421 O O . ASP A 1 319 ? 19.703 -6.978 20.590 1.00 50.62 319 ASP A O 1
ATOM 2425 N N . PRO A 1 320 ? 17.820 -6.950 19.349 1.00 47.16 320 PRO A N 1
ATOM 2426 C CA . PRO A 1 320 ? 17.408 -8.302 19.710 1.00 47.16 320 PRO A CA 1
ATOM 2427 C C . PRO A 1 320 ? 17.939 -9.362 18.720 1.00 47.16 320 PRO A C 1
ATOM 2429 O O . PRO A 1 320 ? 17.409 -9.503 17.612 1.00 47.16 320 PRO A O 1
ATOM 2432 N N . PRO A 1 321 ? 18.913 -10.213 19.107 1.00 43.78 321 PRO A N 1
ATOM 2433 C CA . PRO A 1 321 ? 19.267 -11.383 18.311 1.00 43.78 321 PRO A CA 1
ATOM 2434 C C . PRO A 1 321 ? 18.112 -12.394 18.342 1.00 43.78 321 PRO A C 1
ATOM 2436 O O . PRO A 1 321 ? 17.845 -13.036 19.359 1.00 43.78 321 PRO A O 1
ATOM 2439 N N . SER A 1 322 ? 17.424 -12.540 17.210 1.00 34.09 322 SER A N 1
ATOM 2440 C CA . SER A 1 322 ? 16.192 -13.321 17.052 1.00 34.09 322 SER A CA 1
ATOM 2441 C C . SER A 1 322 ? 16.408 -14.850 17.070 1.00 34.09 322 SER A C 1
ATOM 2443 O O . SER A 1 322 ? 16.153 -15.516 16.063 1.00 34.09 322 SER A O 1
ATOM 2445 N N . SER A 1 323 ? 16.909 -15.400 18.183 1.00 38.09 323 SER A N 1
ATOM 2446 C CA . SER A 1 323 ? 16.960 -16.842 18.492 1.00 38.09 323 SER A CA 1
ATOM 2447 C C . SER A 1 323 ? 17.502 -17.106 19.912 1.00 38.09 323 SER A C 1
ATOM 2449 O O . SER A 1 323 ? 18.616 -17.616 20.061 1.00 38.09 323 SER A O 1
ATOM 2451 N N . ARG A 1 324 ? 16.751 -16.760 20.967 1.00 49.41 324 ARG A N 1
ATOM 2452 C CA . ARG A 1 324 ? 17.088 -17.138 22.354 1.00 49.41 324 ARG A CA 1
ATOM 2453 C C . ARG A 1 324 ? 15.908 -17.750 23.102 1.00 49.41 324 ARG A C 1
ATOM 2455 O O . ARG A 1 324 ? 14.759 -17.436 22.821 1.00 49.41 324 ARG A O 1
ATOM 2462 N N . GLU A 1 325 ? 16.233 -18.618 24.057 1.00 47.06 325 GLU A N 1
ATOM 2463 C CA . GLU A 1 325 ? 15.284 -19.372 24.891 1.00 47.06 325 GLU A CA 1
ATOM 2464 C C . GLU A 1 325 ? 14.727 -18.544 26.073 1.00 47.06 325 GLU A C 1
ATOM 2466 O O . GLU A 1 325 ? 13.777 -18.964 26.732 1.00 47.06 325 GLU A O 1
ATOM 2471 N N . ASP A 1 326 ? 15.303 -17.364 26.341 1.00 49.75 326 ASP A N 1
ATOM 2472 C CA . ASP A 1 326 ? 14.965 -16.468 27.459 1.00 49.75 326 ASP A CA 1
ATOM 2473 C C . ASP A 1 326 ? 13.891 -15.410 27.130 1.00 49.75 326 ASP A C 1
ATOM 2475 O O . ASP A 1 326 ? 13.327 -14.811 28.050 1.00 49.75 326 ASP A O 1
ATOM 2479 N N . LEU A 1 327 ? 13.564 -15.214 25.846 1.00 56.88 327 LEU A N 1
ATOM 2480 C CA . LEU A 1 327 ? 12.461 -14.367 25.390 1.00 56.88 327 LEU A CA 1
ATOM 2481 C C . LEU A 1 327 ? 11.163 -15.183 25.304 1.00 56.88 327 LEU A C 1
ATOM 2483 O O . LEU A 1 327 ? 10.981 -16.006 24.407 1.00 56.88 327 LEU A O 1
ATOM 2487 N N . GLN A 1 328 ? 10.243 -14.939 26.233 1.00 66.31 328 GLN A N 1
ATOM 2488 C CA . GLN A 1 328 ? 8.892 -15.497 26.207 1.00 66.31 328 GLN A CA 1
ATOM 2489 C C . GLN A 1 328 ? 7.968 -14.637 25.330 1.00 66.31 328 GLN A C 1
ATOM 2491 O O . GLN A 1 328 ? 8.128 -13.419 25.251 1.00 66.31 328 GLN A O 1
ATOM 2496 N N . ARG A 1 329 ? 6.973 -15.266 24.694 1.00 68.94 329 ARG A N 1
ATOM 2497 C CA . ARG A 1 329 ? 5.904 -14.580 23.953 1.00 68.94 329 ARG A CA 1
ATOM 2498 C C . ARG A 1 329 ? 4.578 -14.702 24.692 1.00 68.94 329 ARG A C 1
ATOM 2500 O O . ARG A 1 329 ? 4.212 -15.789 25.142 1.00 68.94 329 ARG A O 1
ATOM 2507 N N . ALA A 1 330 ? 3.869 -13.586 24.786 1.00 75.38 330 ALA A N 1
ATOM 2508 C CA . ALA A 1 330 ? 2.587 -13.469 25.461 1.00 75.38 330 ALA A CA 1
ATOM 2509 C C . ALA A 1 330 ? 1.617 -12.588 24.666 1.00 75.38 330 ALA A C 1
ATOM 2511 O O . ALA A 1 330 ? 2.013 -11.849 23.760 1.00 75.38 330 ALA A O 1
ATOM 2512 N N . ALA A 1 331 ? 0.342 -12.655 25.023 1.00 77.56 331 ALA A N 1
ATOM 2513 C CA . ALA A 1 331 ? -0.685 -11.783 24.481 1.00 77.56 331 ALA A CA 1
ATOM 2514 C C . ALA A 1 331 ? -1.701 -11.407 25.562 1.00 77.56 331 ALA A C 1
ATOM 2516 O O . ALA A 1 331 ? -1.924 -12.177 26.494 1.00 77.56 331 ALA A O 1
ATOM 2517 N N . SER A 1 332 ? -2.299 -10.223 25.446 1.00 86.81 332 SER A N 1
ATOM 2518 C CA . SER A 1 332 ? -3.268 -9.706 26.418 1.00 86.81 332 SER A CA 1
ATOM 2519 C C . SER A 1 332 ? -4.377 -8.893 25.755 1.00 86.81 332 SER A C 1
ATOM 2521 O O . SER A 1 332 ? -4.261 -8.515 24.591 1.00 86.81 332 SER A O 1
ATOM 2523 N N . VAL A 1 333 ? -5.455 -8.614 26.488 1.00 84.75 333 VAL A N 1
ATOM 2524 C CA . VAL A 1 333 ? -6.607 -7.837 26.017 1.00 84.75 333 VAL A CA 1
ATOM 2525 C C . VAL A 1 333 ? -6.872 -6.646 26.928 1.00 84.75 333 VAL A C 1
ATOM 2527 O O . VAL A 1 333 ? -7.022 -6.807 28.134 1.00 84.75 333 VAL A O 1
ATOM 2530 N N . THR A 1 334 ? -7.027 -5.455 26.350 1.00 87.00 334 THR A N 1
ATOM 2531 C CA . THR A 1 334 ? -7.514 -4.266 27.075 1.00 87.00 334 THR A CA 1
ATOM 2532 C C . THR A 1 334 ? -8.961 -4.006 26.690 1.00 87.00 334 THR A C 1
ATOM 2534 O O . THR A 1 334 ? -9.247 -3.267 25.749 1.00 87.00 334 THR A O 1
ATOM 2537 N N . LEU A 1 335 ? -9.893 -4.672 27.373 1.00 83.81 335 LEU A N 1
ATOM 2538 C CA . LEU A 1 335 ? -11.312 -4.586 27.036 1.00 83.81 335 LEU A CA 1
ATOM 2539 C C . LEU A 1 335 ? -11.935 -3.325 27.653 1.00 83.81 335 LEU A C 1
ATOM 2541 O O . LEU A 1 335 ? -12.002 -3.192 28.870 1.00 83.81 335 LEU A O 1
ATOM 2545 N N . ILE A 1 336 ? -12.413 -2.412 26.812 1.00 77.62 336 ILE A N 1
ATOM 2546 C CA . ILE A 1 336 ? -13.039 -1.144 27.194 1.00 77.62 336 ILE A CA 1
ATOM 2547 C C . ILE A 1 336 ? -14.548 -1.249 26.959 1.00 77.62 336 ILE A C 1
ATOM 2549 O O . ILE A 1 336 ? -14.988 -1.465 25.827 1.00 77.62 336 ILE A O 1
ATOM 2553 N N . ASP A 1 337 ? -15.351 -1.045 28.004 1.00 70.31 337 ASP A N 1
ATOM 2554 C CA . ASP A 1 337 ? -16.804 -0.921 27.876 1.00 70.31 337 ASP A CA 1
ATOM 2555 C C . ASP A 1 337 ? -17.205 0.558 27.849 1.00 70.31 337 ASP A C 1
ATOM 2557 O O . ASP A 1 337 ? -17.164 1.262 28.865 1.00 70.31 337 ASP A O 1
ATOM 2561 N N . VAL A 1 338 ? -17.609 1.036 26.668 1.00 62.69 338 VAL A N 1
ATOM 2562 C CA . VAL A 1 338 ? -17.970 2.447 26.449 1.00 62.69 338 VAL A CA 1
ATOM 2563 C C . VAL A 1 338 ? -19.314 2.834 27.068 1.00 62.69 338 VAL A C 1
ATOM 2565 O O . VAL A 1 338 ? -19.560 4.019 27.282 1.00 62.69 338 VAL A O 1
ATOM 2568 N N . ALA A 1 339 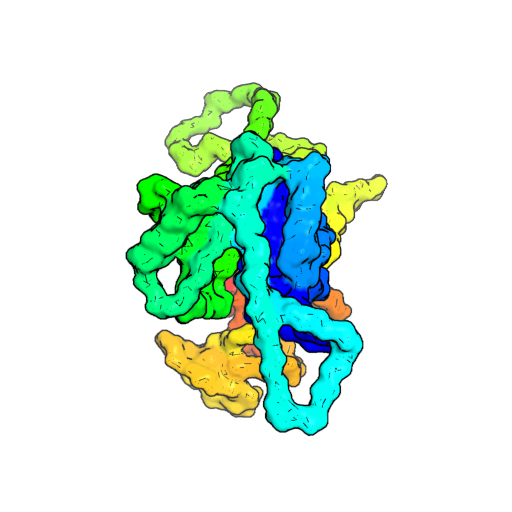? -20.179 1.861 27.379 1.00 58.34 339 ALA A N 1
ATOM 2569 C CA . ALA A 1 339 ? -21.454 2.102 28.051 1.00 58.34 339 ALA A CA 1
ATOM 2570 C C . ALA A 1 339 ? -21.274 2.193 29.574 1.00 58.34 339 ALA A C 1
ATOM 2572 O O . ALA A 1 339 ? -21.889 3.050 30.209 1.00 58.34 339 ALA A O 1
ATOM 2573 N N . ARG A 1 340 ? -20.385 1.370 30.152 1.00 75.31 340 ARG A N 1
ATOM 2574 C CA . ARG A 1 340 ? -19.947 1.501 31.556 1.00 75.31 340 ARG A CA 1
ATOM 2575 C C . ARG A 1 340 ? -19.023 2.701 31.789 1.00 75.31 340 ARG A C 1
ATOM 2577 O O . ARG A 1 340 ? -18.954 3.179 32.915 1.00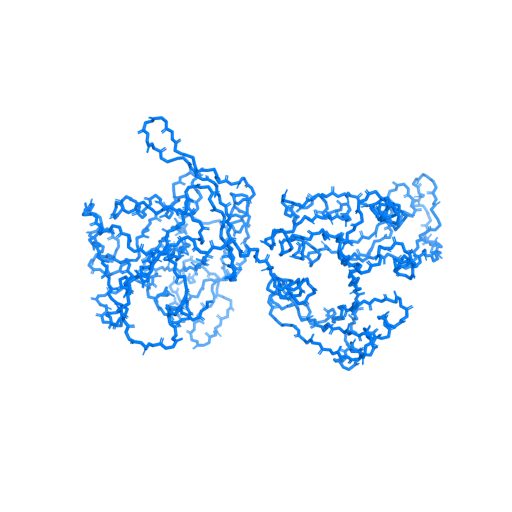 75.31 340 ARG A O 1
ATOM 2584 N N . ARG A 1 341 ? -18.299 3.153 30.754 1.00 76.44 341 ARG A N 1
ATOM 2585 C CA . ARG A 1 341 ? -17.098 4.004 30.872 1.00 76.44 341 ARG A CA 1
ATOM 2586 C C . ARG A 1 341 ? -16.050 3.370 31.796 1.00 76.44 341 ARG A C 1
ATOM 2588 O O . ARG A 1 341 ? -15.558 4.000 32.731 1.00 76.44 341 ARG A O 1
ATOM 2595 N N . ALA A 1 342 ? -15.740 2.103 31.522 1.00 82.12 342 ALA A N 1
ATOM 2596 C CA . ALA A 1 342 ? -14.800 1.304 32.301 1.00 82.12 342 ALA A CA 1
ATOM 2597 C C . ALA A 1 342 ? -13.829 0.501 31.417 1.00 82.12 342 ALA A C 1
ATOM 2599 O O . ALA A 1 342 ? -14.060 0.331 30.217 1.00 82.12 342 ALA A O 1
ATOM 2600 N N . VAL A 1 343 ? -12.760 -0.007 32.029 1.00 89.25 343 VAL A N 1
ATOM 2601 C CA . VAL A 1 343 ? -11.793 -0.953 31.455 1.00 89.25 343 VAL A CA 1
ATOM 2602 C C . VAL A 1 343 ? -11.786 -2.214 32.310 1.00 89.25 343 VAL A C 1
ATOM 2604 O O . VAL A 1 343 ? -11.765 -2.128 33.536 1.00 89.25 343 VAL A O 1
ATOM 2607 N N . LEU A 1 344 ? -11.801 -3.381 31.678 1.00 93.75 344 LEU A N 1
ATOM 2608 C CA . LEU A 1 344 ? -11.621 -4.655 32.359 1.00 93.75 344 LEU A CA 1
ATOM 2609 C C . LEU A 1 344 ? -10.141 -4.837 32.701 1.00 93.75 344 LEU A C 1
ATOM 2611 O O . LEU A 1 344 ? -9.303 -4.968 31.806 1.00 93.75 344 LEU A O 1
ATOM 2615 N N . LEU A 1 345 ? -9.841 -4.868 33.992 1.00 95.06 345 LEU A N 1
ATOM 2616 C CA . LEU A 1 345 ? -8.524 -5.176 34.541 1.00 95.06 345 LEU A CA 1
ATOM 2617 C C . LEU A 1 345 ? -8.712 -6.142 35.710 1.00 95.06 345 LEU A C 1
ATOM 2619 O O . LEU A 1 345 ? -9.790 -6.209 36.296 1.00 95.06 345 LEU A O 1
ATOM 2623 N N . GLY A 1 346 ? -7.666 -6.869 36.084 1.00 92.81 346 GLY A N 1
ATOM 2624 C CA . GLY A 1 346 ? -7.726 -7.731 37.258 1.00 92.81 346 GLY A CA 1
ATOM 2625 C C . GLY A 1 346 ? -6.442 -7.772 38.064 1.00 92.81 346 GLY A C 1
ATOM 2626 O O . GLY A 1 346 ? -5.363 -7.437 37.573 1.00 92.81 346 GLY A O 1
ATOM 2627 N N . ARG A 1 347 ? -6.563 -8.164 39.330 1.00 93.38 347 ARG A N 1
ATOM 2628 C CA . ARG A 1 347 ? -5.435 -8.356 40.240 1.00 93.38 347 ARG A CA 1
ATOM 2629 C C . ARG A 1 347 ? -4.889 -9.759 40.067 1.00 93.38 347 ARG A C 1
ATOM 2631 O O . ARG A 1 347 ? -5.611 -10.745 40.217 1.00 93.38 347 ARG A O 1
ATOM 2638 N N . ARG A 1 348 ? -3.594 -9.858 39.777 1.00 87.56 348 ARG A N 1
ATOM 2639 C CA . ARG A 1 348 ? -2.923 -11.149 39.594 1.00 87.56 348 ARG A CA 1
ATOM 2640 C C . ARG A 1 348 ? -2.931 -11.938 40.901 1.00 87.56 348 ARG A C 1
ATOM 2642 O O . ARG A 1 348 ? -2.322 -11.508 41.879 1.00 87.56 348 ARG A O 1
ATOM 2649 N N . LEU A 1 349 ? -3.580 -13.099 40.919 1.00 88.31 349 LEU A N 1
ATOM 2650 C CA . LEU A 1 349 ? -3.575 -14.016 42.063 1.00 88.31 349 LEU A CA 1
ATOM 2651 C C . LEU A 1 349 ? -2.365 -14.964 42.022 1.00 88.31 349 LEU A C 1
ATOM 2653 O O . LEU A 1 349 ? -1.905 -15.427 43.066 1.00 88.31 349 LEU A O 1
ATOM 2657 N N . VAL A 1 350 ? -1.825 -15.223 40.824 1.00 78.81 350 VAL A N 1
ATOM 2658 C CA . VAL A 1 350 ? -0.731 -16.179 40.582 1.00 78.81 350 VAL A CA 1
ATOM 2659 C C . VAL A 1 350 ? 0.344 -15.643 39.624 1.00 78.81 350 VAL A C 1
ATOM 2661 O O . VAL A 1 350 ? 0.119 -14.736 38.818 1.00 78.81 350 VAL A O 1
ATOM 2664 N N . GLY A 1 351 ? 1.530 -16.259 39.672 1.00 73.31 351 GLY A N 1
ATOM 2665 C CA . GLY A 1 351 ? 2.658 -15.937 38.790 1.00 73.31 351 GLY A CA 1
ATOM 2666 C C . GLY A 1 351 ? 3.483 -14.730 39.269 1.00 73.31 351 GLY A C 1
ATOM 2667 O O . GLY A 1 351 ? 3.590 -14.518 40.477 1.00 73.31 351 GLY A O 1
ATOM 2668 N N . PRO A 1 352 ? 4.118 -13.965 38.361 1.00 65.62 352 PRO A N 1
ATOM 2669 C CA . PRO A 1 352 ? 4.814 -12.731 38.720 1.00 65.62 352 PRO A CA 1
ATOM 2670 C C . PRO A 1 352 ? 3.821 -11.618 39.093 1.00 65.62 352 PRO A C 1
ATOM 2672 O O . PRO A 1 352 ? 2.660 -11.636 38.675 1.00 65.62 352 PRO A O 1
ATOM 2675 N N . SER A 1 353 ? 4.302 -10.635 39.861 1.00 73.75 353 SER A N 1
ATOM 2676 C CA . SER A 1 353 ? 3.555 -9.427 40.257 1.00 73.75 353 SER A CA 1
ATOM 2677 C C . SER A 1 353 ? 2.190 -9.698 40.918 1.00 73.75 353 SER A C 1
ATOM 2679 O O . SER A 1 353 ? 1.205 -9.030 40.611 1.00 73.75 353 SER A O 1
ATOM 2681 N N . ILE A 1 354 ? 2.122 -10.671 41.837 1.00 85.81 354 ILE A N 1
ATOM 2682 C CA . ILE A 1 354 ? 0.903 -10.977 42.610 1.00 85.81 354 ILE A CA 1
ATOM 2683 C C . ILE A 1 354 ? 0.390 -9.720 43.330 1.00 85.81 354 ILE A C 1
ATOM 2685 O O . ILE A 1 354 ? 1.160 -8.988 43.952 1.00 85.81 354 ILE A O 1
ATOM 2689 N N . GLY A 1 355 ? -0.919 -9.485 43.248 1.00 87.50 355 GLY A N 1
ATOM 2690 C CA . GLY A 1 355 ? -1.606 -8.311 43.786 1.00 87.50 355 GLY A CA 1
ATOM 2691 C C . GLY A 1 355 ? -1.588 -7.082 42.872 1.00 87.50 355 GLY A C 1
ATOM 2692 O O . GLY A 1 355 ? -2.357 -6.159 43.126 1.00 87.50 355 GLY A O 1
ATOM 2693 N N . ALA A 1 356 ? -0.773 -7.067 41.811 1.00 86.38 356 ALA A N 1
ATOM 2694 C CA . ALA A 1 356 ? -0.753 -5.972 40.847 1.00 86.38 356 ALA A CA 1
ATOM 2695 C C . ALA A 1 356 ? -1.865 -6.093 39.800 1.00 86.38 356 ALA A C 1
ATOM 2697 O O . ALA A 1 356 ? -2.276 -7.196 39.426 1.00 86.38 356 ALA A O 1
ATOM 2698 N N . TRP A 1 357 ? -2.303 -4.943 39.295 1.00 93.25 357 TRP A N 1
ATOM 2699 C CA . TRP A 1 357 ? -3.265 -4.826 38.208 1.00 93.25 357 TRP A CA 1
ATOM 2700 C C . TRP A 1 357 ? -2.667 -5.232 36.860 1.00 93.25 357 TRP A C 1
ATOM 2702 O O . TRP A 1 357 ? -1.559 -4.824 36.489 1.00 93.25 357 TRP A O 1
ATOM 2712 N N . ALA A 1 358 ? -3.426 -6.021 36.106 1.00 90.56 358 ALA A N 1
ATOM 2713 C CA . ALA A 1 358 ? -3.083 -6.475 34.772 1.00 90.56 358 ALA A CA 1
ATOM 2714 C C . ALA A 1 358 ? -4.290 -6.442 33.824 1.00 90.56 358 ALA A C 1
ATOM 2716 O O . ALA A 1 358 ? -5.427 -6.682 34.231 1.00 90.56 358 ALA A O 1
ATOM 2717 N N . CYS A 1 359 ? -4.022 -6.194 32.543 1.00 92.19 359 CYS A N 1
ATOM 2718 C CA . CYS A 1 359 ? -4.895 -6.643 31.460 1.00 92.19 359 CYS A CA 1
ATOM 2719 C C . CYS A 1 359 ? -4.923 -8.183 31.440 1.00 92.19 359 CYS A C 1
ATOM 2721 O O . CYS A 1 359 ? -3.842 -8.768 31.564 1.00 92.19 359 CYS A O 1
ATOM 2723 N N . PRO A 1 360 ? -6.084 -8.832 31.227 1.00 92.38 360 PRO A N 1
ATOM 2724 C CA . PRO A 1 360 ? -6.146 -10.276 31.009 1.00 92.38 360 PRO A CA 1
ATOM 2725 C C . PRO A 1 360 ? -5.198 -10.726 29.892 1.00 92.38 360 PRO A C 1
ATOM 2727 O O . PRO A 1 360 ? -5.177 -10.103 28.828 1.00 92.38 360 PRO A O 1
ATOM 2730 N N . GLY A 1 361 ? -4.389 -11.759 30.117 1.00 89.62 361 GLY A N 1
ATOM 2731 C CA . GLY A 1 361 ? -3.370 -12.214 29.179 1.00 89.62 361 GLY A CA 1
ATOM 2732 C C . GLY A 1 361 ? -2.296 -13.140 29.755 1.00 89.62 361 GLY A C 1
ATOM 2733 O O . GLY A 1 361 ? -1.804 -12.961 30.871 1.00 89.62 361 GLY A O 1
ATOM 2734 N N . GLY A 1 362 ? -1.843 -14.067 28.912 1.00 85.44 362 GLY A N 1
ATOM 2735 C CA . GLY A 1 362 ? -0.876 -15.109 29.245 1.00 85.44 362 GLY A CA 1
ATOM 2736 C C . GLY A 1 362 ? 0.006 -15.505 28.059 1.00 85.44 362 GLY A C 1
ATOM 2737 O O . GLY A 1 362 ? 0.302 -14.691 27.181 1.00 85.44 362 GLY A O 1
ATOM 2738 N N . ARG A 1 363 ? 0.521 -16.739 28.067 1.00 82.31 363 ARG A N 1
ATOM 2739 C CA . ARG A 1 363 ? 1.530 -17.209 27.096 1.00 82.31 363 ARG A CA 1
ATOM 2740 C C . ARG A 1 363 ? 0.877 -17.786 25.848 1.00 82.31 363 ARG A C 1
ATOM 2742 O O . ARG A 1 363 ? -0.139 -18.458 25.944 1.00 82.31 363 ARG A O 1
ATOM 2749 N N . LEU A 1 364 ? 1.537 -17.617 24.703 1.00 73.12 364 LEU A N 1
ATOM 2750 C CA . LEU A 1 364 ? 1.178 -18.358 23.491 1.00 73.12 364 LEU A CA 1
ATOM 2751 C C . LEU A 1 364 ? 1.500 -19.849 23.681 1.00 73.12 364 LEU A C 1
ATOM 2753 O O . LEU A 1 364 ? 2.630 -20.204 24.038 1.00 73.12 364 LEU A O 1
ATOM 2757 N N . GLU A 1 365 ? 0.538 -20.720 23.386 1.00 75.38 365 GLU A N 1
ATOM 2758 C CA . GLU A 1 365 ? 0.768 -22.163 23.290 1.00 75.38 365 GLU A CA 1
ATOM 2759 C C . GLU A 1 365 ? 1.573 -22.554 22.023 1.00 75.38 365 GLU A C 1
ATOM 2761 O O . GLU A 1 365 ? 1.659 -21.788 21.057 1.00 75.38 365 GLU A O 1
ATOM 2766 N N . PRO A 1 366 ? 2.188 -23.757 21.968 1.00 61.16 366 PRO A N 1
ATOM 2767 C CA . PRO A 1 366 ? 2.968 -24.201 20.810 1.00 61.16 366 PRO A CA 1
ATOM 2768 C C . PRO A 1 366 ? 2.148 -24.306 19.509 1.00 61.16 366 PRO A C 1
ATOM 2770 O O . PRO A 1 366 ? 1.478 -25.304 19.252 1.00 61.16 366 PRO A O 1
ATOM 2773 N N . GLY A 1 367 ? 2.264 -23.289 18.650 1.00 53.75 367 GLY A N 1
ATOM 2774 C CA . GLY A 1 367 ? 1.523 -23.180 17.386 1.00 53.75 367 GLY A CA 1
ATOM 2775 C C . GLY A 1 367 ? 0.269 -22.302 17.459 1.00 53.75 367 GLY A C 1
ATOM 2776 O O . GLY A 1 367 ? -0.421 -22.158 16.451 1.00 53.75 367 GLY A O 1
ATOM 2777 N N . GLU A 1 368 ? -0.008 -21.700 18.615 1.00 61.34 368 GLU A N 1
ATOM 2778 C CA . GLU A 1 368 ? -1.035 -20.676 18.797 1.00 61.34 368 GLU A CA 1
ATOM 2779 C C . GLU A 1 368 ? -0.547 -19.317 18.261 1.00 61.34 368 GLU A C 1
ATOM 2781 O O . GLU A 1 368 ? 0.620 -18.947 18.418 1.00 61.34 368 GLU A O 1
ATOM 2786 N N . ASP A 1 369 ? -1.435 -18.562 17.611 1.00 60.03 369 ASP A N 1
ATOM 2787 C CA . ASP A 1 369 ? -1.170 -17.172 17.235 1.00 60.03 369 ASP A CA 1
ATOM 2788 C C . ASP A 1 369 ? -1.577 -16.209 18.364 1.00 60.03 369 ASP A C 1
ATOM 2790 O O . ASP A 1 369 ? -2.469 -16.500 19.159 1.00 60.03 369 ASP A O 1
ATOM 2794 N N . ALA A 1 370 ? -0.943 -15.036 18.429 1.00 60.81 370 ALA A N 1
ATOM 2795 C CA . ALA A 1 370 ? -1.139 -14.096 19.535 1.00 60.81 370 ALA A CA 1
ATOM 2796 C C . ALA A 1 370 ? -2.589 -13.596 19.698 1.00 60.81 370 ALA A C 1
ATOM 2798 O O . ALA A 1 370 ? -2.985 -13.252 20.807 1.00 60.81 370 ALA A O 1
ATOM 2799 N N . TRP A 1 371 ? -3.390 -13.564 18.629 1.00 60.12 371 TRP A N 1
ATOM 2800 C CA . TRP A 1 371 ? -4.794 -13.156 18.711 1.00 60.12 371 TRP A CA 1
ATOM 2801 C C . TRP A 1 371 ? -5.668 -14.280 19.277 1.00 60.12 371 TRP A C 1
ATOM 2803 O O . TRP A 1 371 ? -6.502 -14.035 20.150 1.00 60.12 371 TRP A O 1
ATOM 2813 N N . THR A 1 372 ? -5.433 -15.521 18.840 1.00 62.94 372 THR A N 1
ATOM 2814 C CA . THR A 1 372 ? -6.050 -16.712 19.440 1.00 62.94 372 THR A CA 1
ATOM 2815 C C . THR A 1 372 ? -5.701 -16.813 20.929 1.00 62.94 372 THR A C 1
ATOM 2817 O O . THR A 1 372 ? -6.616 -16.974 21.737 1.00 62.94 372 THR A O 1
ATOM 2820 N N . ALA A 1 373 ? -4.431 -16.597 21.300 1.00 70.19 373 ALA A N 1
ATOM 2821 C CA . ALA A 1 373 ? -3.990 -16.538 22.695 1.00 70.19 373 ALA A CA 1
ATOM 2822 C C . ALA A 1 373 ? -4.738 -15.447 23.480 1.00 70.19 373 ALA A C 1
ATOM 2824 O O . ALA A 1 373 ? -5.374 -15.746 24.482 1.00 70.19 373 ALA A O 1
ATOM 2825 N N . ALA A 1 374 ? -4.751 -14.197 23.001 1.00 77.00 374 ALA A N 1
ATOM 2826 C CA . ALA A 1 374 ? -5.419 -13.085 23.684 1.00 77.00 374 ALA A CA 1
ATOM 2827 C C . ALA A 1 374 ? -6.912 -13.359 23.967 1.00 77.00 374 ALA A C 1
ATOM 2829 O O . ALA A 1 374 ? -7.398 -13.093 25.066 1.00 77.00 374 ALA A O 1
ATOM 2830 N N . LEU A 1 375 ? -7.641 -13.926 22.997 1.00 72.38 375 LEU A N 1
ATOM 2831 C CA . LEU A 1 375 ? -9.055 -14.278 23.168 1.00 72.38 375 LEU A CA 1
ATOM 2832 C C . LEU A 1 375 ? -9.285 -15.523 24.037 1.00 72.38 375 LEU A C 1
ATOM 2834 O O . LEU A 1 375 ? -10.334 -15.617 24.681 1.00 72.38 375 LEU A O 1
ATOM 2838 N N . ARG A 1 376 ? -8.343 -16.474 24.052 1.00 82.12 376 ARG A N 1
ATOM 2839 C CA . ARG A 1 376 ? -8.363 -17.619 24.968 1.00 82.12 376 ARG A CA 1
ATOM 2840 C C . ARG A 1 376 ? -8.166 -17.136 26.405 1.00 82.12 376 ARG A C 1
ATOM 2842 O O . ARG A 1 376 ? -9.054 -17.347 27.223 1.00 82.12 376 ARG A O 1
ATOM 2849 N N . GLU A 1 377 ? -7.077 -16.418 26.666 1.00 87.69 377 GLU A N 1
ATOM 2850 C CA . GLU A 1 377 ? -6.708 -15.889 27.985 1.00 87.69 377 GLU A CA 1
ATOM 2851 C C . GLU A 1 377 ? -7.814 -14.976 28.544 1.00 87.69 377 GLU A C 1
ATOM 2853 O O . GLU A 1 377 ? -8.280 -15.206 29.652 1.00 87.69 377 GLU A O 1
ATOM 2858 N N . LEU A 1 378 ? -8.365 -14.036 27.755 1.00 84.56 378 LEU A N 1
ATOM 2859 C CA . LEU A 1 378 ? -9.522 -13.220 28.172 1.00 84.56 378 LEU A CA 1
ATOM 2860 C C . LEU A 1 378 ? -10.694 -14.082 28.671 1.00 84.56 378 LEU A C 1
ATOM 2862 O O . LEU A 1 378 ? -11.321 -13.768 29.685 1.00 84.56 378 LEU A O 1
ATOM 2866 N N . ARG A 1 379 ? -11.013 -15.163 27.956 1.00 81.12 379 ARG A N 1
ATOM 2867 C CA . ARG A 1 379 ? -12.130 -16.049 28.291 1.00 81.12 379 ARG A CA 1
ATOM 2868 C C . ARG A 1 379 ? -11.816 -16.953 29.486 1.00 81.12 379 ARG A C 1
ATOM 2870 O O . ARG A 1 379 ? -12.730 -17.253 30.250 1.00 81.12 379 ARG A O 1
ATOM 2877 N N . GLU A 1 380 ? -10.572 -17.392 29.633 1.00 83.62 380 GLU A N 1
ATOM 2878 C CA . GLU A 1 380 ? -10.113 -18.271 30.714 1.00 83.62 380 GLU A CA 1
ATOM 2879 C C . GLU A 1 380 ? -9.898 -17.503 32.028 1.00 83.62 380 GLU A C 1
ATOM 2881 O O . GLU A 1 380 ? -10.248 -18.022 33.087 1.00 83.62 380 GLU A O 1
ATOM 2886 N N . GLU A 1 381 ? -9.427 -16.254 31.965 1.00 89.25 381 GLU A N 1
ATOM 2887 C CA . GLU A 1 381 ? -9.224 -15.372 33.122 1.00 89.25 381 GLU A CA 1
ATOM 2888 C C . GLU A 1 381 ? -10.491 -14.644 33.586 1.00 89.25 381 GLU A C 1
ATOM 2890 O O . GLU A 1 381 ? -10.609 -14.341 34.769 1.00 89.25 381 GLU A O 1
ATOM 2895 N N . THR A 1 382 ? -11.453 -14.369 32.695 1.00 87.19 382 THR A N 1
ATOM 2896 C CA . THR A 1 382 ? -12.596 -13.491 33.035 1.00 87.19 382 THR A CA 1
ATOM 2897 C C . THR A 1 382 ? -13.973 -14.064 32.701 1.00 87.19 382 THR A C 1
ATOM 2899 O O . THR A 1 382 ? -14.989 -13.466 33.047 1.00 87.19 382 THR A O 1
ATOM 2902 N N . GLY A 1 383 ? -14.048 -15.188 31.982 1.00 77.62 383 GLY A N 1
ATOM 2903 C CA . GLY A 1 383 ? -15.301 -15.742 31.450 1.00 77.62 383 GLY A CA 1
ATOM 2904 C C . GLY A 1 383 ? -15.919 -14.948 30.287 1.00 77.62 383 GLY A C 1
ATOM 2905 O O . GLY A 1 383 ? -16.820 -15.452 29.609 1.00 77.62 383 GLY A O 1
ATOM 2906 N N . ILE A 1 384 ? -15.438 -13.730 30.007 1.00 75.56 384 ILE A N 1
ATOM 2907 C CA . ILE A 1 384 ? -16.008 -12.831 29.000 1.00 75.56 384 ILE A CA 1
ATOM 2908 C C . ILE A 1 384 ? -15.581 -13.278 27.596 1.00 75.56 384 ILE A C 1
ATOM 2910 O O . ILE A 1 384 ? -14.450 -13.079 27.161 1.00 75.56 384 ILE A O 1
ATOM 2914 N N . ALA A 1 385 ? -16.522 -13.849 26.843 1.00 69.25 385 ALA A N 1
ATOM 2915 C CA . ALA A 1 385 ? -16.359 -14.106 25.416 1.00 69.25 385 ALA A CA 1
ATOM 2916 C C . ALA A 1 385 ? -16.899 -12.919 24.600 1.00 69.25 385 ALA A C 1
ATOM 2918 O O . ALA A 1 385 ? -18.108 -12.678 24.565 1.00 69.25 385 ALA A O 1
ATOM 2919 N N . VAL A 1 386 ? -16.012 -12.188 23.922 1.00 56.69 386 VAL A N 1
ATOM 2920 C CA . VAL A 1 386 ? -16.388 -11.038 23.083 1.00 56.69 386 VAL A CA 1
ATOM 2921 C C . VAL A 1 386 ? -16.701 -11.468 21.639 1.00 56.69 386 VAL A C 1
ATOM 2923 O O . VAL A 1 386 ? -15.899 -12.176 21.025 1.00 56.69 386 VAL A O 1
ATOM 2926 N N . PRO A 1 387 ? -17.837 -11.051 21.045 1.00 41.72 387 PRO A N 1
ATOM 2927 C CA . PRO A 1 387 ? -18.129 -11.303 19.634 1.00 41.72 387 PRO A CA 1
ATOM 2928 C C . PRO A 1 387 ? -17.265 -10.388 18.751 1.00 41.72 387 PRO A C 1
ATOM 2930 O O . PRO A 1 387 ? -17.629 -9.254 18.438 1.00 41.72 387 PRO A O 1
ATOM 2933 N N . SER A 1 388 ? -16.082 -10.875 18.375 1.00 40.25 388 SER A N 1
ATOM 2934 C CA . SER A 1 388 ? -15.056 -10.084 17.693 1.00 40.25 388 SER A CA 1
ATOM 2935 C C . SER A 1 388 ? -15.498 -9.577 16.315 1.00 40.25 388 SER A C 1
ATOM 2937 O O . SER A 1 388 ? -15.795 -10.368 15.418 1.00 40.25 388 SER A O 1
ATOM 2939 N N . SER A 1 389 ? -15.456 -8.258 16.128 1.00 36.91 389 SER A N 1
ATOM 2940 C CA . SER A 1 389 ? -15.645 -7.599 14.823 1.00 36.91 389 SER A CA 1
ATOM 2941 C C . SER A 1 389 ? -14.686 -6.431 14.571 1.00 36.91 389 SER A C 1
ATOM 2943 O O . SER A 1 389 ? -14.547 -6.006 13.425 1.00 36.91 389 SER A O 1
ATOM 2945 N N . ARG A 1 390 ? -14.016 -5.920 15.614 1.00 40.28 390 ARG A N 1
ATOM 2946 C CA . ARG A 1 390 ? -12.977 -4.890 15.527 1.00 40.28 390 ARG A CA 1
ATOM 2947 C C . ARG A 1 390 ? -11.860 -5.170 16.512 1.00 40.28 390 ARG A C 1
ATOM 2949 O O . ARG A 1 390 ? -12.137 -5.517 17.658 1.00 40.28 390 ARG A O 1
ATOM 2956 N N . ALA A 1 391 ? -10.643 -5.001 16.007 1.00 47.47 391 ALA A N 1
ATOM 2957 C CA . ALA A 1 391 ? -9.320 -4.996 16.731 1.00 47.47 391 ALA A CA 1
ATOM 2958 C C . ALA A 1 391 ? -7.242 -2.816 16.622 1.00 47.47 391 ALA A C 1
ATOM 2960 O O . ALA A 1 391 ? -6.689 -2.299 15.611 1.00 47.47 391 ALA A O 1
ATOM 2961 N N . TRP A 1 392 ? -6.664 -2.111 17.668 1.00 54.84 392 TRP A N 1
ATOM 2962 C CA . TRP A 1 392 ? -5.282 -1.638 17.760 1.00 54.84 392 TRP A CA 1
ATOM 2963 C C . TRP A 1 392 ? -4.470 -2.711 18.491 1.00 54.84 392 TRP A C 1
ATOM 2965 O O . TRP A 1 392 ? -4.905 -3.273 19.502 1.00 54.84 392 TRP A O 1
ATOM 2975 N N . VAL A 1 393 ? -3.286 -3.017 17.962 1.00 53.72 393 VAL A N 1
ATOM 2976 C CA . VAL A 1 393 ? -2.345 -3.966 18.564 1.00 53.72 393 VAL A CA 1
ATOM 2977 C C . VAL A 1 393 ? -1.177 -3.171 19.132 1.00 53.72 393 VAL A C 1
ATOM 2979 O O . VAL A 1 393 ? -0.361 -2.643 18.378 1.00 53.72 393 VAL A O 1
ATOM 2982 N N . HIS A 1 394 ? -1.084 -3.079 20.456 1.00 53.53 394 HIS A N 1
ATOM 2983 C CA . HIS A 1 394 ? 0.032 -2.422 21.133 1.00 53.53 394 HIS A CA 1
ATOM 2984 C C . HIS A 1 394 ? 1.100 -3.462 21.487 1.00 53.53 394 HIS A C 1
ATOM 2986 O O . HIS A 1 394 ? 0.840 -4.412 22.230 1.00 53.53 394 HIS A O 1
ATOM 2992 N N . ARG A 1 395 ? 2.309 -3.316 20.933 1.00 53.44 395 ARG A N 1
ATOM 2993 C CA . ARG A 1 395 ? 3.447 -4.186 21.268 1.00 53.44 395 ARG A CA 1
ATOM 2994 C C . ARG A 1 395 ? 4.148 -3.632 22.500 1.00 53.44 395 ARG A C 1
ATOM 2996 O O . ARG A 1 395 ? 4.671 -2.521 22.466 1.00 53.44 395 ARG A O 1
ATOM 3003 N N . VAL A 1 396 ? 4.218 -4.446 23.545 1.00 51.34 396 VAL A N 1
ATOM 3004 C CA . VAL A 1 396 ? 4.843 -4.091 24.817 1.00 51.34 396 VAL A CA 1
ATOM 3005 C C . VAL A 1 396 ? 5.907 -5.127 25.151 1.00 51.34 396 VAL A C 1
ATOM 3007 O O . VAL A 1 396 ? 5.606 -6.311 25.277 1.00 51.34 396 VAL A O 1
ATOM 3010 N N . THR A 1 397 ? 7.157 -4.692 25.306 1.00 47.97 397 THR A N 1
ATOM 3011 C CA . THR A 1 397 ? 8.252 -5.578 25.718 1.00 47.97 397 THR A CA 1
ATOM 3012 C C . THR A 1 397 ? 8.680 -5.235 27.137 1.00 47.97 397 THR A C 1
ATOM 3014 O O . THR A 1 397 ? 9.016 -4.087 27.410 1.00 47.97 397 THR A O 1
ATOM 3017 N N . VAL A 1 398 ? 8.674 -6.220 28.038 1.00 49.97 398 VAL A N 1
ATOM 3018 C CA . VAL A 1 398 ? 9.024 -6.043 29.461 1.00 49.97 398 VAL A CA 1
ATOM 3019 C C . VAL A 1 398 ? 9.948 -7.152 29.951 1.00 49.97 398 VAL A C 1
ATOM 3021 O O . VAL A 1 398 ? 9.926 -8.263 29.430 1.00 49.97 398 VAL A O 1
ATOM 3024 N N . ALA A 1 399 ? 10.743 -6.876 30.982 1.00 49.19 399 ALA A N 1
ATOM 3025 C CA . ALA A 1 399 ? 11.545 -7.885 31.671 1.00 49.19 399 ALA A CA 1
ATOM 3026 C C . ALA A 1 399 ? 11.582 -7.592 33.180 1.00 49.19 399 ALA A C 1
ATOM 3028 O O . ALA A 1 399 ? 12.515 -6.952 33.655 1.00 49.19 399 ALA A O 1
ATOM 3029 N N . PRO A 1 400 ? 10.553 -8.011 33.940 1.00 45.50 400 PRO A N 1
ATOM 3030 C CA . PRO A 1 400 ? 10.498 -7.768 35.383 1.00 45.50 400 PRO A CA 1
ATOM 3031 C C . PRO A 1 400 ? 11.477 -8.643 36.191 1.00 45.50 400 PRO A C 1
ATOM 3033 O O . PRO A 1 400 ? 11.777 -8.314 37.333 1.00 45.50 400 PRO A O 1
ATOM 3036 N N . ASP A 1 401 ? 11.964 -9.748 35.611 1.00 50.47 401 ASP A N 1
ATOM 3037 C CA . ASP A 1 401 ? 12.709 -10.817 36.295 1.00 50.47 401 ASP A CA 1
ATOM 3038 C C . ASP A 1 401 ? 13.855 -11.370 35.406 1.00 50.47 401 ASP A C 1
ATOM 3040 O O . ASP A 1 401 ? 14.445 -10.660 34.597 1.00 50.47 401 ASP A O 1
ATOM 3044 N N . ASP A 1 402 ? 14.195 -12.660 35.522 1.00 42.38 402 ASP A N 1
ATOM 3045 C CA . ASP A 1 402 ? 15.246 -13.350 34.757 1.00 42.38 402 ASP A CA 1
ATOM 3046 C C . ASP A 1 402 ? 14.958 -13.521 33.249 1.00 42.38 402 ASP A C 1
ATOM 3048 O O . ASP A 1 402 ? 15.798 -14.071 32.533 1.00 42.38 402 ASP A O 1
ATOM 3052 N N . ARG A 1 403 ? 13.798 -13.058 32.764 1.00 51.41 403 ARG A N 1
ATOM 3053 C CA . ARG A 1 403 ? 13.260 -13.290 31.411 1.00 51.41 403 ARG A CA 1
ATOM 3054 C C . ARG A 1 403 ? 12.727 -12.016 30.782 1.00 51.41 403 ARG A C 1
ATOM 3056 O O . ARG A 1 403 ? 12.087 -11.207 31.454 1.00 51.41 403 ARG A O 1
ATOM 3063 N N . ALA A 1 404 ? 12.895 -11.917 29.468 1.00 54.72 404 ALA A N 1
ATOM 3064 C CA . ALA A 1 404 ? 12.210 -10.926 28.653 1.00 54.72 404 ALA A CA 1
ATOM 3065 C C . ALA A 1 404 ? 10.876 -11.483 28.133 1.00 54.72 404 ALA A C 1
ATOM 3067 O O . ALA A 1 404 ? 10.736 -12.684 27.898 1.00 54.72 404 ALA A O 1
ATOM 3068 N N . TRP A 1 405 ? 9.911 -10.595 27.925 1.00 59.94 405 TRP A N 1
ATOM 3069 C CA . TRP A 1 405 ? 8.565 -10.899 27.456 1.00 59.94 405 TRP A CA 1
ATOM 3070 C C . TRP A 1 405 ? 8.197 -9.971 26.304 1.00 59.94 405 TRP A C 1
ATOM 3072 O O . TRP A 1 405 ? 8.116 -8.761 26.497 1.00 59.94 405 TRP A O 1
ATOM 3082 N N . GLU A 1 406 ? 7.947 -10.533 25.124 1.00 62.78 406 GLU A N 1
ATOM 3083 C CA . GLU A 1 406 ? 7.284 -9.846 24.012 1.00 62.78 406 GLU A CA 1
ATOM 3084 C C . GLU A 1 406 ? 5.770 -10.060 24.159 1.00 62.78 406 GLU A C 1
ATOM 3086 O O . GLU A 1 406 ? 5.276 -11.170 23.942 1.00 62.78 406 GLU A O 1
ATOM 3091 N N . ILE A 1 407 ? 5.047 -9.013 24.565 1.00 65.50 407 ILE A N 1
ATOM 3092 C CA . ILE A 1 407 ? 3.592 -9.019 24.751 1.00 65.50 407 ILE A CA 1
ATOM 3093 C C . ILE A 1 407 ? 2.935 -8.298 23.569 1.00 65.50 407 ILE A C 1
ATOM 3095 O O . ILE A 1 407 ? 3.289 -7.161 23.248 1.00 65.50 407 ILE A O 1
ATOM 3099 N N . LEU A 1 408 ? 1.943 -8.931 22.942 1.00 63.34 408 LEU A N 1
ATOM 3100 C CA . LEU A 1 408 ? 1.012 -8.249 22.040 1.00 63.34 408 LEU A CA 1
ATOM 3101 C C . LEU A 1 408 ? -0.314 -8.015 22.763 1.00 63.34 408 LEU A C 1
ATOM 3103 O O . LEU A 1 408 ? -1.077 -8.949 23.003 1.00 63.34 408 LEU A O 1
ATOM 3107 N N . ASN A 1 409 ? -0.565 -6.763 23.134 1.00 75.50 409 ASN A N 1
ATOM 3108 C CA . ASN A 1 409 ? -1.828 -6.339 23.713 1.00 75.50 409 ASN A CA 1
ATOM 3109 C C . ASN A 1 409 ? -2.819 -5.964 22.601 1.00 75.50 409 ASN A C 1
ATOM 3111 O O . ASN A 1 409 ? -2.472 -5.237 21.671 1.00 75.50 409 ASN A O 1
ATOM 3115 N N . PHE A 1 410 ? -4.052 -6.444 22.714 1.00 69.94 410 PHE A N 1
ATOM 3116 C CA . PHE A 1 410 ? -5.155 -6.155 21.807 1.00 69.94 410 PHE A CA 1
ATOM 3117 C C . PHE A 1 410 ? -6.233 -5.393 22.583 1.00 69.94 410 PHE A C 1
ATOM 3119 O O . PHE A 1 410 ? -7.003 -5.988 23.339 1.00 69.94 410 PHE A O 1
ATOM 3126 N N . GLY A 1 411 ? -6.294 -4.071 22.436 1.00 72.06 411 GLY A N 1
ATOM 3127 C CA . GLY A 1 411 ? -7.375 -3.294 23.043 1.00 72.06 411 GLY A CA 1
ATOM 3128 C C . GLY A 1 411 ? -8.680 -3.487 22.274 1.00 72.06 411 GLY A C 1
ATOM 3129 O O . GLY A 1 411 ? -8.657 -3.565 21.053 1.00 72.06 411 GLY A O 1
ATOM 3130 N N . LEU A 1 412 ? -9.819 -3.626 22.954 1.00 71.62 412 LEU A N 1
ATOM 3131 C CA . LEU A 1 412 ? -11.100 -3.982 22.328 1.00 71.62 412 LEU A CA 1
ATOM 3132 C C . LEU A 1 412 ? -12.235 -3.105 22.861 1.00 71.62 412 LEU A C 1
ATOM 3134 O O . LEU A 1 412 ? -12.351 -2.908 24.065 1.00 71.62 412 LEU A O 1
ATOM 3138 N N . LEU A 1 413 ? -13.109 -2.627 21.973 1.00 64.25 413 LEU A N 1
ATOM 3139 C CA . LEU A 1 413 ? -14.283 -1.825 22.335 1.00 64.25 413 LEU A CA 1
ATOM 3140 C C . LEU A 1 413 ? -15.546 -2.691 22.373 1.00 64.25 413 LEU A C 1
ATOM 3142 O O . LEU A 1 413 ? -15.895 -3.348 21.390 1.00 64.25 413 LEU A O 1
ATOM 3146 N N . VAL A 1 414 ? -16.261 -2.642 23.495 1.00 61.44 414 VAL A N 1
ATOM 3147 C CA . VAL A 1 414 ? -17.569 -3.279 23.707 1.00 61.44 414 VAL A CA 1
ATOM 3148 C C . VAL A 1 414 ? -18.544 -2.305 24.370 1.00 61.44 414 VAL A C 1
ATOM 3150 O O . VAL A 1 414 ? -18.165 -1.229 24.826 1.00 61.44 414 VAL A O 1
ATOM 3153 N N . ALA A 1 415 ? -19.822 -2.673 24.415 1.00 56.97 415 ALA A N 1
ATOM 3154 C CA . ALA A 1 415 ? -20.850 -1.930 25.132 1.00 56.97 415 ALA A CA 1
ATOM 3155 C C . ALA A 1 415 ? -21.799 -2.913 25.823 1.00 56.97 415 ALA A C 1
ATOM 3157 O O . ALA A 1 415 ? -22.474 -3.690 25.145 1.00 56.97 415 ALA A O 1
ATOM 3158 N N . ASN A 1 416 ? -21.896 -2.841 27.151 1.00 64.88 416 ASN A N 1
ATOM 3159 C CA . ASN A 1 416 ? -22.683 -3.757 27.984 1.00 64.88 416 ASN A CA 1
ATOM 3160 C C . ASN A 1 416 ? -22.198 -5.220 27.895 1.00 64.88 416 ASN A C 1
ATOM 3162 O O . ASN A 1 416 ? -22.992 -6.146 27.722 1.00 64.88 416 ASN A O 1
ATOM 3166 N N . ALA A 1 417 ? -20.887 -5.439 28.020 1.00 68.00 417 ALA A N 1
ATOM 3167 C CA . ALA A 1 417 ? -20.341 -6.783 28.232 1.00 68.00 417 ALA A CA 1
ATOM 3168 C C . ALA A 1 417 ? -20.879 -7.406 29.547 1.00 68.00 417 ALA A C 1
ATOM 3170 O O . ALA A 1 417 ? -21.370 -6.671 30.411 1.00 68.00 417 ALA A O 1
ATOM 3171 N N . PRO A 1 418 ? -20.817 -8.733 29.753 1.00 76.69 418 PRO A N 1
ATOM 3172 C CA . PRO A 1 418 ? -21.079 -9.296 31.076 1.00 76.69 418 PRO A CA 1
ATOM 3173 C C . PRO A 1 418 ? -20.054 -8.793 32.109 1.00 76.69 418 PRO A C 1
ATOM 3175 O O . PRO A 1 418 ? -18.967 -8.327 31.759 1.00 76.69 418 PRO A O 1
ATOM 3178 N N . ASP A 1 419 ? -20.412 -8.862 33.389 1.00 87.25 419 ASP A N 1
ATOM 3179 C CA . ASP A 1 419 ? -19.425 -8.752 34.465 1.00 87.25 419 ASP A CA 1
ATOM 3180 C C . ASP A 1 419 ? -18.552 -10.025 34.477 1.00 87.25 419 ASP A C 1
ATOM 3182 O O . ASP A 1 419 ? -19.054 -11.101 34.126 1.00 87.25 419 ASP A O 1
ATOM 3186 N N . PRO A 1 420 ? -17.255 -9.921 34.809 1.00 89.81 420 PRO A N 1
ATOM 3187 C CA . PRO A 1 420 ? -16.344 -11.061 34.790 1.00 89.81 420 PRO A CA 1
ATOM 3188 C C . PRO A 1 420 ? -16.678 -12.102 35.868 1.00 89.81 420 PRO A C 1
ATOM 3190 O O . PRO A 1 420 ? -17.260 -11.792 36.908 1.00 89.81 420 PRO A O 1
ATOM 3193 N N . SER A 1 421 ? -16.280 -13.349 35.626 1.00 85.06 421 SER A N 1
ATOM 3194 C CA . SER A 1 421 ? -16.353 -14.447 36.594 1.00 85.06 421 SER A CA 1
ATOM 3195 C C . SER A 1 421 ? -14.990 -14.727 37.224 1.00 85.06 421 SER A C 1
ATOM 3197 O O . SER A 1 421 ? -14.009 -14.843 36.493 1.00 85.06 421 SER A O 1
ATOM 3199 N N . GLU A 1 422 ? -14.951 -14.943 38.543 1.00 76.94 422 GLU A N 1
ATOM 3200 C CA . GLU A 1 422 ? -13.772 -15.452 39.260 1.00 76.94 422 GLU A CA 1
ATOM 3201 C C . GLU A 1 422 ? -13.206 -16.721 38.587 1.00 76.94 422 GLU A C 1
ATOM 3203 O O . GLU A 1 422 ? -13.929 -17.710 38.433 1.00 76.94 422 GLU A O 1
ATOM 3208 N N . ASN A 1 423 ? -11.915 -16.722 38.228 1.00 70.38 423 ASN A N 1
ATOM 3209 C CA . ASN A 1 423 ? -11.239 -17.901 37.661 1.00 70.38 423 ASN A CA 1
ATOM 3210 C C . ASN A 1 423 ? -10.135 -18.499 38.566 1.00 70.38 423 ASN A C 1
ATOM 3212 O O . ASN A 1 423 ? -9.729 -19.641 38.362 1.00 70.38 423 ASN A O 1
ATOM 3216 N N . GLY A 1 424 ? -9.658 -17.751 39.569 1.00 75.06 424 GLY A N 1
ATOM 3217 C CA . GLY A 1 424 ? -8.592 -18.168 40.495 1.00 75.06 424 GLY A CA 1
ATOM 3218 C C . GLY A 1 424 ? -7.159 -17.786 40.091 1.00 75.06 424 GLY A C 1
ATOM 3219 O O . GLY A 1 424 ? -6.247 -17.967 40.896 1.00 75.06 424 GLY A O 1
ATOM 3220 N N . GLU A 1 425 ? -6.954 -17.209 38.905 1.00 80.25 425 GLU A N 1
ATOM 3221 C CA . GLU A 1 425 ? -5.663 -16.688 38.429 1.00 80.25 425 GLU A CA 1
ATOM 3222 C C . GLU A 1 425 ? -5.646 -15.150 38.340 1.00 80.25 425 GLU A C 1
ATOM 3224 O O . GLU A 1 425 ? -4.633 -14.530 38.688 1.00 80.25 425 GLU A O 1
ATOM 3229 N N . LEU A 1 426 ? -6.780 -14.535 37.976 1.00 87.00 426 LEU A N 1
ATOM 3230 C CA . LEU A 1 426 ? -6.957 -13.089 37.837 1.00 87.00 426 LEU A CA 1
ATOM 3231 C C . LEU A 1 426 ? -8.299 -12.617 38.438 1.00 87.00 426 LEU A C 1
ATOM 3233 O O . LEU A 1 426 ? -9.374 -12.863 37.894 1.00 87.00 426 LEU A O 1
ATOM 3237 N N . ASP A 1 427 ? -8.235 -11.896 39.557 1.00 91.94 427 ASP A N 1
ATOM 3238 C CA . ASP A 1 427 ? -9.400 -11.300 40.227 1.00 91.94 427 ASP A CA 1
ATOM 3239 C C . ASP A 1 427 ? -9.832 -10.028 39.481 1.00 91.94 427 ASP A C 1
ATOM 3241 O O . ASP A 1 427 ? -9.213 -8.973 39.630 1.00 91.94 427 ASP A O 1
ATOM 3245 N N . SER A 1 428 ? -10.806 -10.163 38.579 1.00 93.62 428 SER A N 1
ATOM 3246 C CA . SER A 1 428 ? -11.098 -9.188 37.518 1.00 93.62 428 SER A CA 1
ATOM 3247 C C . SER A 1 428 ? -12.321 -8.319 37.816 1.00 93.62 428 SER A C 1
ATOM 3249 O O . SER A 1 428 ? -13.362 -8.837 38.210 1.00 93.62 428 SER A O 1
ATOM 3251 N N . GLU A 1 429 ? -12.245 -7.014 37.540 1.00 94.50 429 GLU A N 1
ATOM 3252 C CA . GLU A 1 429 ? -13.377 -6.085 37.649 1.00 94.50 429 GLU A CA 1
ATOM 3253 C C . GLU A 1 429 ? -13.367 -4.969 36.580 1.00 94.50 429 GLU A C 1
ATOM 3255 O O . GLU A 1 429 ? -12.408 -4.779 35.829 1.00 94.50 429 GLU A O 1
ATOM 3260 N N . TRP A 1 430 ? -14.479 -4.234 36.486 1.00 92.94 430 TRP A N 1
ATOM 3261 C CA . TRP A 1 430 ? -14.653 -3.105 35.567 1.00 92.94 430 TRP A CA 1
ATOM 3262 C C . TRP A 1 430 ? -14.205 -1.792 36.227 1.00 92.94 430 TRP A C 1
ATOM 3264 O O . TRP A 1 430 ? -14.994 -1.139 36.908 1.00 92.94 430 TRP A O 1
ATOM 3274 N N . ILE A 1 431 ? -12.958 -1.378 35.989 1.00 94.06 431 ILE A N 1
ATOM 3275 C CA . ILE A 1 431 ? -12.376 -0.146 36.539 1.00 94.06 431 ILE A CA 1
ATOM 3276 C C . ILE A 1 431 ? -12.901 1.090 35.784 1.00 94.06 431 ILE A C 1
ATOM 3278 O O . ILE A 1 431 ? -12.668 1.189 34.575 1.00 94.06 431 ILE A O 1
ATOM 3282 N N . PRO A 1 432 ? -13.574 2.055 36.443 1.00 88.44 432 PRO A N 1
ATOM 3283 C CA . PRO A 1 432 ? -14.002 3.308 35.816 1.00 88.44 432 PRO A CA 1
ATOM 3284 C C . PRO A 1 432 ? -12.826 4.119 35.258 1.00 88.44 432 PRO A C 1
ATOM 3286 O O . PRO A 1 432 ? -11.744 4.125 35.844 1.00 88.44 432 PRO A O 1
ATOM 3289 N N . TRP A 1 433 ? -13.032 4.845 34.153 1.00 84.12 433 TRP A N 1
ATOM 3290 C CA . TRP A 1 433 ? -11.964 5.630 33.507 1.00 84.12 433 TRP A CA 1
ATOM 3291 C C . TRP A 1 433 ? -11.305 6.660 34.442 1.00 84.12 433 TRP A C 1
ATOM 3293 O O . TRP A 1 433 ? -10.105 6.886 34.352 1.00 84.12 433 TRP A O 1
ATOM 3303 N N . ASP A 1 434 ? -12.068 7.253 35.363 1.00 82.75 434 ASP A N 1
ATOM 3304 C CA . ASP A 1 434 ? -11.597 8.202 36.381 1.00 82.75 434 ASP A CA 1
ATOM 3305 C C . ASP A 1 434 ? -10.907 7.537 37.591 1.00 82.75 434 ASP A C 1
ATOM 3307 O O . ASP A 1 434 ? -10.370 8.232 38.452 1.00 82.75 434 ASP A O 1
ATOM 3311 N N . GLY A 1 435 ? -10.885 6.201 37.648 1.00 83.31 435 GLY A N 1
ATOM 3312 C CA . GLY A 1 435 ? -10.144 5.412 38.636 1.00 83.31 435 GLY A CA 1
ATOM 3313 C C . GLY A 1 435 ? -8.798 4.862 38.146 1.00 83.31 435 GLY A C 1
ATOM 3314 O O . GLY A 1 435 ? -8.040 4.345 38.964 1.00 83.31 435 GLY A O 1
ATOM 3315 N N . LEU A 1 436 ? -8.481 4.963 36.847 1.00 84.50 436 LEU A N 1
ATOM 3316 C CA . LEU A 1 436 ? -7.279 4.350 36.254 1.00 84.50 436 LEU A CA 1
ATOM 3317 C C . LEU A 1 436 ? -5.968 4.923 36.823 1.00 84.50 436 LEU A C 1
ATOM 3319 O O . LEU A 1 436 ? -5.057 4.161 37.135 1.00 84.50 436 LEU A O 1
ATOM 3323 N N . ASP A 1 437 ? -5.907 6.239 37.049 1.00 81.69 437 ASP A N 1
ATOM 3324 C CA . ASP A 1 437 ? -4.747 6.929 37.644 1.00 81.69 437 ASP A CA 1
ATOM 3325 C C . ASP A 1 437 ? -4.500 6.560 39.124 1.00 81.69 437 ASP A C 1
ATOM 3327 O O . ASP A 1 437 ? -3.467 6.912 39.694 1.00 81.69 437 ASP A O 1
ATOM 3331 N N . ALA A 1 438 ? -5.454 5.882 39.774 1.00 86.50 438 ALA A N 1
ATOM 3332 C CA . ALA A 1 438 ? -5.394 5.492 41.185 1.00 86.50 438 ALA A CA 1
ATOM 3333 C C . ALA A 1 438 ? -5.036 4.006 41.396 1.00 86.50 438 ALA A C 1
ATOM 3335 O O . ALA A 1 438 ? -5.101 3.508 42.524 1.00 86.50 438 ALA A O 1
ATOM 3336 N N . LEU A 1 439 ? -4.684 3.284 40.328 1.00 88.81 439 LEU A N 1
ATOM 3337 C CA . LEU A 1 439 ? -4.283 1.882 40.394 1.00 88.81 439 LEU A CA 1
ATOM 3338 C C . LEU A 1 439 ? -2.832 1.755 40.888 1.00 88.81 439 LEU A C 1
ATOM 3340 O O . LEU A 1 439 ? -1.906 2.251 40.256 1.00 88.81 439 LEU A O 1
ATOM 3344 N N . ASP A 1 440 ? -2.632 1.046 41.999 1.00 84.88 440 ASP A N 1
ATOM 3345 C CA . ASP A 1 440 ? -1.317 0.715 42.564 1.00 84.88 440 ASP A CA 1
ATOM 3346 C C . ASP A 1 440 ? -1.390 -0.653 43.282 1.00 84.88 440 ASP A C 1
ATOM 3348 O O . ASP A 1 440 ? -2.334 -0.871 44.054 1.00 84.88 440 ASP A O 1
ATOM 3352 N N . PRO A 1 441 ? -0.450 -1.593 43.053 1.00 88.88 441 PRO A N 1
ATOM 3353 C CA . PRO A 1 441 ? 0.557 -1.595 41.990 1.00 88.88 441 PRO A CA 1
ATOM 3354 C C . PRO A 1 441 ? -0.031 -2.014 40.635 1.00 88.88 441 PRO A C 1
ATOM 3356 O O . PRO A 1 441 ? -1.022 -2.741 40.565 1.00 88.88 441 PRO A O 1
ATOM 3359 N N . VAL A 1 442 ? 0.611 -1.603 39.540 1.00 81.75 442 VAL A N 1
ATOM 3360 C CA . VAL A 1 442 ? 0.260 -1.995 38.162 1.00 81.75 442 VAL A CA 1
ATOM 3361 C C . VAL A 1 442 ? 1.416 -2.786 37.551 1.00 81.75 442 VAL A C 1
ATOM 3363 O O . VAL A 1 442 ? 2.584 -2.559 37.859 1.00 81.75 442 VAL A O 1
ATOM 3366 N N . THR A 1 443 ? 1.110 -3.753 36.690 1.00 75.56 443 THR A N 1
ATOM 3367 C CA . THR A 1 443 ? 2.132 -4.436 35.884 1.00 75.56 443 THR A CA 1
ATOM 3368 C C . THR A 1 443 ? 2.672 -3.499 34.800 1.00 75.56 443 THR A C 1
ATOM 3370 O O . THR A 1 443 ? 1.883 -2.885 34.091 1.00 75.56 443 THR A O 1
ATOM 3373 N N . ILE A 1 444 ? 3.995 -3.451 34.590 1.00 63.47 444 ILE A N 1
ATOM 3374 C CA . ILE A 1 444 ? 4.652 -2.584 33.578 1.00 63.47 444 ILE A CA 1
ATOM 3375 C C . ILE A 1 444 ? 4.004 -2.740 32.184 1.00 63.47 444 ILE A C 1
ATOM 3377 O O . ILE A 1 444 ? 3.820 -1.772 31.447 1.00 63.47 444 ILE A O 1
ATOM 3381 N N . GLY A 1 445 ? 3.592 -3.967 31.838 1.00 64.88 445 GLY A N 1
ATOM 3382 C CA . GLY A 1 445 ? 2.882 -4.259 30.590 1.00 64.88 445 GLY A CA 1
ATOM 3383 C C . GLY A 1 445 ? 1.539 -3.527 30.452 1.00 64.88 445 GLY A C 1
ATOM 3384 O O . GLY A 1 445 ? 1.181 -3.089 29.364 1.00 64.88 445 GLY A O 1
ATOM 3385 N N . THR A 1 446 ? 0.823 -3.363 31.564 1.00 79.38 446 THR A N 1
ATOM 3386 C CA . THR A 1 446 ? -0.469 -2.667 31.659 1.00 79.38 446 THR A CA 1
ATOM 3387 C C . THR A 1 446 ? -0.293 -1.164 31.867 1.00 79.38 446 THR A C 1
ATOM 3389 O O . THR A 1 446 ? -1.075 -0.385 31.341 1.00 79.38 446 THR A O 1
ATOM 3392 N N . GLU A 1 447 ? 0.761 -0.728 32.551 1.00 71.38 447 GLU A N 1
ATOM 3393 C CA . GLU A 1 447 ? 1.132 0.688 32.661 1.00 71.38 447 GLU A CA 1
ATOM 3394 C C . GLU A 1 447 ? 1.446 1.286 31.275 1.00 71.38 447 GLU A C 1
ATOM 3396 O O . GLU A 1 447 ? 0.900 2.322 30.903 1.00 71.38 447 GLU A O 1
ATOM 3401 N N . SER A 1 448 ? 2.220 0.571 30.446 1.00 64.31 448 SER A N 1
ATOM 3402 C CA . SER A 1 448 ? 2.509 0.955 29.051 1.00 64.31 448 SER A CA 1
ATOM 3403 C C . SER A 1 448 ? 1.266 1.005 28.146 1.00 64.31 448 SER A C 1
ATOM 3405 O O . SER A 1 448 ? 1.249 1.736 27.154 1.00 64.31 448 SER A O 1
ATOM 3407 N N . VAL A 1 449 ? 0.230 0.231 28.480 1.00 67.06 449 VAL A N 1
ATOM 3408 C CA . VAL A 1 449 ? -1.093 0.252 27.838 1.00 67.06 449 VAL A CA 1
ATOM 3409 C C . VAL A 1 449 ? -1.887 1.475 28.309 1.00 67.06 449 VAL A C 1
ATOM 3411 O O . VAL A 1 449 ? -2.334 2.274 27.489 1.00 67.06 449 VAL A O 1
ATOM 3414 N N . LEU A 1 450 ? -2.029 1.663 29.624 1.00 76.25 450 LEU A N 1
ATOM 3415 C CA . LEU A 1 450 ? -2.850 2.728 30.205 1.00 76.25 450 LEU A CA 1
ATOM 3416 C C . LEU A 1 450 ? -2.285 4.129 29.931 1.00 76.25 450 LEU A C 1
ATOM 3418 O O . LEU A 1 450 ? -3.058 5.056 29.708 1.00 76.25 450 LEU A O 1
ATOM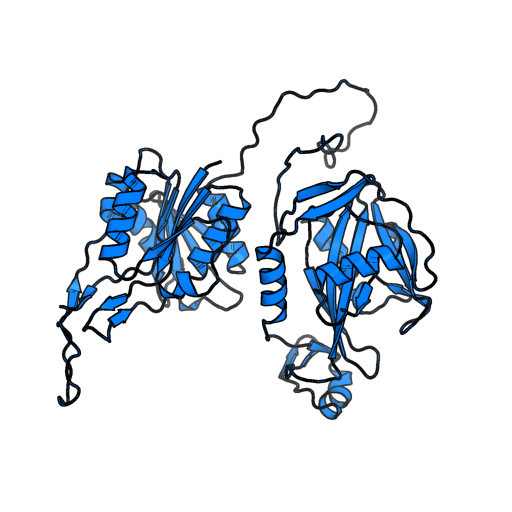 3422 N N . ALA A 1 451 ? -0.963 4.278 29.806 1.00 66.25 451 ALA A N 1
ATOM 3423 C CA . ALA A 1 451 ? -0.325 5.527 29.379 1.00 66.25 451 ALA A CA 1
ATOM 3424 C C . ALA A 1 451 ? -0.772 6.022 27.982 1.00 66.25 451 ALA A C 1
ATOM 3426 O O . ALA A 1 451 ? -0.580 7.194 27.659 1.00 66.25 451 ALA A O 1
ATOM 3427 N N . ARG A 1 452 ? -1.378 5.152 27.157 1.00 60.50 452 ARG A N 1
ATOM 3428 C CA . ARG A 1 452 ? -1.962 5.486 25.843 1.00 60.50 452 ARG A CA 1
ATOM 3429 C C . ARG A 1 452 ? -3.492 5.517 25.838 1.00 60.50 452 ARG A C 1
ATOM 3431 O O . ARG A 1 452 ? -4.099 5.836 24.822 1.00 60.50 452 ARG A O 1
ATOM 3438 N N . PHE A 1 453 ? -4.138 5.230 26.964 1.00 66.06 453 PHE A N 1
ATOM 3439 C CA . PHE A 1 453 ? -5.594 5.125 27.056 1.00 66.06 453 PHE A CA 1
ATOM 3440 C C . PHE A 1 453 ? -6.319 6.403 26.602 1.00 66.06 453 PHE A C 1
ATOM 3442 O O . PHE A 1 453 ? -7.291 6.354 25.849 1.00 66.06 453 PHE A O 1
ATOM 3449 N N . ASP A 1 454 ? -5.785 7.556 27.004 1.00 55.84 454 ASP A N 1
ATOM 3450 C CA . ASP A 1 454 ? -6.336 8.873 26.679 1.00 55.84 454 ASP A CA 1
ATOM 3451 C C . ASP A 1 454 ? -6.037 9.316 25.229 1.00 55.84 454 ASP A C 1
ATOM 3453 O O . ASP A 1 454 ? -6.588 10.304 24.755 1.00 55.84 454 ASP A O 1
ATOM 3457 N N . GLU A 1 455 ? -5.179 8.591 24.504 1.00 52.66 455 GLU A N 1
ATOM 3458 C CA . GLU A 1 455 ? -5.001 8.694 23.048 1.00 52.66 455 GLU A CA 1
ATOM 3459 C C . GLU A 1 455 ? -6.089 7.861 22.349 1.00 52.66 455 GLU A C 1
ATOM 3461 O O . GLU A 1 455 ? -6.864 8.401 21.563 1.00 52.66 455 GLU A O 1
ATOM 3466 N N . TRP A 1 456 ? -6.242 6.591 22.744 1.00 57.03 456 TRP A N 1
ATOM 3467 C CA . TRP A 1 456 ? -7.205 5.637 22.172 1.00 57.03 456 TRP A CA 1
ATOM 3468 C C . TRP A 1 456 ? -8.683 6.015 22.354 1.00 57.03 456 TRP A C 1
ATOM 3470 O O . TRP A 1 456 ? -9.528 5.546 21.598 1.00 57.03 456 TRP A O 1
ATOM 3480 N N . LEU A 1 457 ? -9.024 6.852 23.340 1.00 52.44 457 LEU A N 1
ATOM 3481 C CA . LEU A 1 457 ? -10.379 7.403 23.498 1.00 52.44 457 LEU A CA 1
ATOM 3482 C C . LEU A 1 457 ? -10.667 8.633 22.611 1.00 52.44 457 LEU A C 1
ATOM 3484 O O . LEU A 1 457 ? -11.784 9.158 22.648 1.00 52.44 457 LEU A O 1
ATOM 3488 N N . ARG A 1 458 ? -9.682 9.129 21.849 1.00 47.03 458 ARG A N 1
ATOM 3489 C CA . ARG A 1 458 ? -9.807 10.308 20.967 1.00 47.03 458 ARG A CA 1
ATOM 3490 C C . ARG A 1 458 ? -9.741 9.973 19.472 1.00 47.03 458 ARG A C 1
ATOM 3492 O O . ARG A 1 458 ? -10.065 10.852 18.669 1.00 47.03 458 ARG A O 1
ATOM 3499 N N . GLU A 1 459 ? -9.297 8.766 19.123 1.00 38.69 459 GLU A N 1
ATOM 3500 C CA . GLU A 1 459 ? -9.169 8.243 17.750 1.00 38.69 459 GLU A CA 1
ATOM 3501 C C . GLU A 1 459 ? -10.444 7.521 17.267 1.00 38.69 459 GLU A C 1
ATOM 3503 O O . GLU A 1 459 ? -10.779 7.709 16.073 1.00 38.69 459 GLU A O 1
#

Nearest PDB structures (foldseek):
  6thc-assembly2_D  TM=8.581E-01  e=8.290E-16  Mycolicibacterium smegmatis
  8owq-assembly2_D  TM=8.374E-01  e=2.092E-15  Mycolicibacterium smegmatis MC2 155
  6glp-assembly1_A  TM=7.820E-01  e=3.250E-07  Homo sapiens
  6gls-assembly2_B  TM=7.454E-01  e=1.381E-06  Homo sapiens
  4mpo-assembly7_G  TM=7.896E-01  e=6.214E-06  Chlamydia trachomatis L2/434/Bu